Protein AF-A0A425D4H1-F1 (afdb_monomer_lite)

InterPro domains:
  IPR000286 Histone deacetylase HDAC [PR01270] (15-38)
  IPR000286 Histone deacetylase HDAC [PR01270] (49-64)
  IPR000286 Histone deacetylase HDAC [PR01270] (128-138)
  IPR000977 DNA ligase, ATP-dependent [TIGR00574] (165-684)
  IPR012309 DNA ligase, ATP-dependent, C-terminal [PF04679] (533-669)
  IPR012310 DNA ligase, ATP-dependent, central [PF01068] (257-498)
  IPR012310 DNA ligase, ATP-dependent, central [PS50160] (363-545)
  IPR012340 Nucleic acid-binding, OB-fold [G3DSA:2.40.50.140] (513-699)
  IPR012340 Nucleic acid-binding, OB-fold [SSF50249] (516-684)
  IPR016059 DNA ligase, ATP-dependent, conserved site [PS00333] (474-498)
  IPR023696 Ureohydrolase domain superfamily [SSF52768] (11-149)
  IPR023801 Histone deacetylase domain [PF00850] (25-149)
  IPR037138 Histone deacetylase domain superfamily [G3DSA:3.40.800.20] (9-182)
  IPR050191 ATP-dependent DNA ligase [PTHR45674] (165-689)

Sequence (704 aa):
MCGLFEVGLVGHHVGRNGRTPTAPSSGFCLLNNVVIGALHARMHPSVTRVAVLDWDIHHGNGTEELLRGDPRSFFASIHLYHNDFFPGTGPTASDANIVNVGLQNAGLGSGSEYDDWLLFPAMEAFQPDIIFISAGFDGHKDDILGGCAAVSNRAVPAGYVEAHQNLRIGVGSKSVVMALAHSFADADADKPSLQPWVASVAAAYSQRPIFEDLVETLGHVLALPSLDAKAGYIRANTAPKPGTPVQTMLGYPVSTLHQITQRMRKYAGGVAACEYKYDGARLQIHVSKRTVSHMTPTNEGPDLAVFSRNCERIPADHKYFDTISTHVVPYMNAHVESIIVEGEMVAVADDQTQQLLPFQTLQTNGHTAMCLFAFDCLYLNGTSLVHRPFQDRRAALHAAFTPPSTSTTSTLPGQPPRSPRQQLPQRFQFVQSQDVSFSLHEDPDTDENEDLLSNSPAKLLQNVLQAAVDADCEGLMVKALDEPYKPGCRTHTWLKVKRDYLPATPCMASGMFLPDSLDLVPIAAFRGKGRRAHVFGSFLLACYDPTTQLFHTVGKVGSGFTDVDLAAISKRLEDTVVAVKPLEYDASEVKSIQPDVWFEPTEVWEIRAAQLTKSVKYTAGSTYLNAPSPPPPSTTSNTSCSITSRTDAHKSCGLGLRFPRFLAVRRDKAVVQATSDDQLASLYLDSQTNNLSMTIINDDHKRH

Structure (mmCIF, N/CA/C/O backbone):
data_AF-A0A425D4H1-F1
#
_entry.id   AF-A0A425D4H1-F1
#
loop_
_atom_site.group_PDB
_atom_site.id
_atom_site.type_symbol
_atom_site.label_atom_id
_atom_site.label_alt_id
_atom_site.label_comp_id
_atom_site.label_asym_id
_atom_site.label_entity_id
_atom_site.label_seq_id
_atom_site.pdbx_PDB_ins_code
_atom_site.Cartn_x
_atom_site.Cartn_y
_atom_site.Cartn_z
_atom_site.occupancy
_atom_site.B_iso_or_equiv
_atom_site.auth_seq_id
_atom_site.auth_comp_id
_atom_site.auth_asym_id
_atom_site.auth_atom_id
_atom_site.pdbx_PDB_model_num
ATOM 1 N N . MET A 1 1 ? -2.774 -26.643 -13.146 1.00 33.88 1 MET A N 1
ATOM 2 C CA . MET A 1 1 ? -2.680 -25.710 -12.002 1.00 33.88 1 MET A CA 1
ATOM 3 C C . MET A 1 1 ? -2.962 -26.524 -10.762 1.00 33.88 1 MET A C 1
ATOM 5 O O . MET A 1 1 ? -4.059 -27.050 -10.675 1.00 33.88 1 MET A O 1
ATOM 9 N N . CYS A 1 2 ? -1.987 -26.668 -9.870 1.00 33.81 2 CYS A N 1
ATOM 10 C CA . CYS A 1 2 ? -2.227 -27.242 -8.552 1.00 33.81 2 CYS A CA 1
ATOM 11 C C . CYS A 1 2 ? -2.716 -26.112 -7.631 1.00 33.81 2 CYS A C 1
ATOM 13 O O . CYS A 1 2 ? -2.103 -25.041 -7.621 1.00 33.81 2 CYS A O 1
ATOM 15 N N . GLY A 1 3 ? -3.842 -26.288 -6.937 1.00 34.81 3 GLY A N 1
ATOM 16 C CA . GLY A 1 3 ? -4.280 -25.332 -5.910 1.00 34.81 3 GLY A CA 1
ATOM 17 C C . GLY A 1 3 ? -3.354 -25.403 -4.693 1.00 34.81 3 GLY A C 1
ATOM 18 O O . GLY A 1 3 ? -2.908 -26.492 -4.360 1.00 34.81 3 GLY A O 1
ATOM 19 N N . LEU A 1 4 ? -3.050 -24.282 -4.033 1.00 36.78 4 LEU A N 1
ATOM 20 C CA . LEU A 1 4 ? -2.231 -24.261 -2.813 1.00 36.78 4 LEU A CA 1
ATOM 21 C C . LEU A 1 4 ? -3.073 -23.765 -1.634 1.00 36.78 4 LEU A C 1
ATOM 23 O O . LEU A 1 4 ? -3.638 -22.676 -1.723 1.00 36.78 4 LEU A O 1
ATOM 27 N N . PHE A 1 5 ? -3.153 -24.537 -0.551 1.00 43.06 5 PHE A N 1
ATOM 28 C CA . PHE A 1 5 ? -3.920 -24.194 0.651 1.00 43.06 5 PHE A CA 1
ATOM 29 C C . PHE A 1 5 ? -3.062 -24.344 1.909 1.00 43.06 5 PHE A C 1
ATOM 31 O O . PHE A 1 5 ? -2.596 -25.431 2.218 1.00 43.06 5 PHE A O 1
ATOM 38 N N . GLU A 1 6 ? -2.869 -23.267 2.664 1.00 43.44 6 GLU A N 1
ATOM 39 C CA . GLU A 1 6 ? -2.181 -23.321 3.959 1.00 43.44 6 GLU A CA 1
ATOM 40 C C . GLU A 1 6 ? -3.204 -23.404 5.095 1.00 43.44 6 GLU A C 1
ATOM 42 O O . GLU A 1 6 ? -4.231 -22.719 5.069 1.00 43.44 6 GLU A O 1
ATOM 47 N N . VAL A 1 7 ? -2.931 -24.246 6.090 1.00 49.81 7 VAL A N 1
ATOM 48 C CA . VAL A 1 7 ? -3.810 -24.450 7.245 1.00 49.81 7 VAL A CA 1
ATOM 49 C C . VAL A 1 7 ? -3.062 -24.050 8.515 1.00 49.81 7 VAL A C 1
ATOM 51 O O . VAL A 1 7 ? -2.268 -24.814 9.048 1.00 49.81 7 VAL A O 1
ATOM 54 N N . GLY A 1 8 ? -3.320 -22.833 9.001 1.00 43.97 8 GLY A N 1
ATOM 55 C CA . GLY A 1 8 ? -2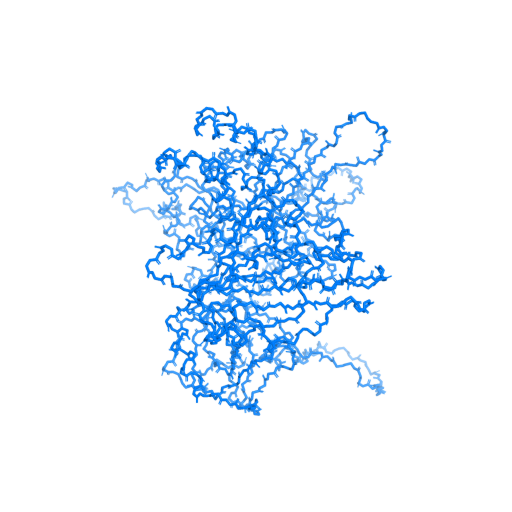.563 -22.186 10.083 1.00 43.97 8 GLY A CA 1
ATOM 56 C C . GLY A 1 8 ? -2.907 -22.603 11.519 1.00 43.97 8 GLY A C 1
ATOM 57 O O . GLY A 1 8 ? -2.838 -21.761 12.409 1.00 43.97 8 GLY A O 1
ATOM 58 N N . LEU A 1 9 ? -3.305 -23.853 11.779 1.00 45.31 9 LEU A N 1
ATOM 59 C CA . LEU A 1 9 ? -3.538 -24.336 13.149 1.00 45.31 9 LEU A CA 1
ATOM 60 C C . LEU A 1 9 ? -2.993 -25.753 13.358 1.00 45.31 9 LEU A C 1
ATOM 62 O O . LEU A 1 9 ? -3.387 -26.691 12.660 1.00 45.31 9 LEU A O 1
ATOM 66 N N . VAL A 1 10 ? -2.139 -25.866 14.381 1.00 61.00 10 VAL A N 1
ATOM 67 C CA . VAL A 1 10 ? -1.386 -27.044 14.838 1.00 61.00 10 VAL A CA 1
ATOM 68 C C . VAL A 1 10 ? -2.292 -28.271 14.985 1.00 61.00 10 VAL A C 1
ATOM 70 O O . VAL A 1 10 ? -3.162 -28.338 15.857 1.00 61.00 10 VAL A O 1
ATOM 73 N N . GLY A 1 11 ? -2.096 -29.241 14.094 1.00 72.56 11 GLY A N 1
ATOM 74 C CA . GLY A 1 11 ? -2.856 -30.492 14.053 1.00 72.56 11 GLY A CA 1
ATOM 75 C C . GLY A 1 11 ? -2.033 -31.715 13.651 1.00 72.56 11 GLY A C 1
ATOM 76 O O . GLY A 1 11 ? -2.529 -32.837 13.742 1.00 72.56 11 GLY A O 1
ATOM 77 N N . HIS A 1 12 ? -0.787 -31.511 13.213 1.00 84.06 12 HIS A N 1
ATOM 78 C CA . HIS A 1 12 ? -0.009 -32.514 12.487 1.00 84.06 12 HIS A CA 1
ATOM 79 C C . HIS A 1 12 ? 0.443 -33.719 13.328 1.00 84.06 12 HIS A C 1
ATOM 81 O O . HIS A 1 12 ? 0.836 -34.744 12.776 1.00 84.06 12 HIS A O 1
ATOM 87 N N . HIS A 1 13 ? 0.299 -33.649 14.654 1.00 85.69 13 HIS A N 1
ATOM 88 C CA . HIS A 1 13 ? 0.548 -34.775 15.549 1.00 85.69 13 HIS A CA 1
ATOM 89 C C . HIS A 1 13 ? -0.691 -35.647 15.795 1.00 85.69 13 HIS A C 1
ATOM 91 O O . HIS A 1 13 ? -0.542 -36.752 16.313 1.00 85.69 13 HIS A O 1
ATOM 97 N N . VAL A 1 14 ? -1.910 -35.214 15.435 1.00 85.25 14 VAL A N 1
ATOM 98 C CA . VAL A 1 14 ? -3.143 -35.982 15.708 1.00 85.25 14 VAL A CA 1
ATOM 99 C C . VAL A 1 14 ? -3.337 -37.106 14.689 1.00 85.25 14 VAL A C 1
ATOM 101 O O . VAL A 1 14 ? -3.535 -36.841 13.503 1.00 85.25 14 VAL A O 1
ATOM 104 N N . GLY A 1 15 ? -3.316 -38.348 15.183 1.00 81.31 15 GLY A N 1
ATOM 105 C CA . GLY A 1 15 ? -3.615 -39.589 14.459 1.00 81.31 15 GLY A CA 1
ATOM 106 C C . GLY A 1 15 ? -5.058 -40.090 14.627 1.00 81.31 15 GLY A C 1
ATOM 107 O O . GLY A 1 15 ? -5.874 -39.454 15.300 1.00 81.31 15 GLY A O 1
ATOM 108 N N . ARG A 1 16 ? -5.398 -41.267 14.073 1.00 75.25 16 ARG A N 1
ATOM 109 C CA . ARG A 1 16 ? -6.799 -41.750 13.954 1.00 75.25 16 ARG A CA 1
ATOM 110 C C . ARG A 1 16 ? -7.498 -42.005 15.293 1.00 75.25 16 ARG A C 1
ATOM 112 O O . ARG A 1 16 ? -8.715 -41.878 15.380 1.00 75.25 16 AR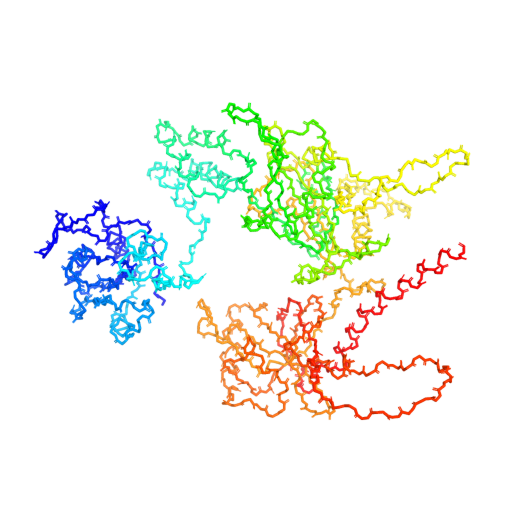G A O 1
ATOM 119 N N . ASN A 1 17 ? -6.729 -42.342 16.326 1.00 67.44 17 ASN A N 1
ATOM 120 C CA . ASN A 1 17 ? -7.213 -42.567 17.694 1.00 67.44 17 ASN A CA 1
ATOM 121 C C . ASN A 1 17 ? -6.580 -41.590 18.700 1.00 67.44 17 ASN A C 1
ATOM 123 O O . ASN A 1 17 ? -6.453 -41.915 19.881 1.00 67.44 17 ASN A O 1
ATOM 127 N N . GLY A 1 18 ? -6.083 -40.442 18.223 1.00 59.69 18 GLY A N 1
ATOM 128 C CA . GLY A 1 18 ? -5.207 -39.584 19.021 1.00 59.69 18 GLY A CA 1
ATOM 129 C C . GLY A 1 18 ? -3.916 -40.298 19.443 1.00 59.69 18 GLY A C 1
ATOM 130 O O . GLY A 1 18 ? -3.382 -40.000 20.508 1.00 59.69 18 GLY A O 1
ATOM 131 N N . ARG A 1 19 ? -3.456 -41.288 18.658 1.00 57.16 19 ARG A N 1
ATOM 132 C CA . ARG A 1 19 ? -2.181 -42.013 18.806 1.00 57.16 19 ARG A CA 1
ATOM 133 C C . ARG A 1 19 ? -1.699 -42.509 17.446 1.00 57.16 19 ARG A C 1
ATOM 135 O O . ARG A 1 19 ? -2.551 -42.992 16.705 1.00 57.16 19 ARG A O 1
ATOM 142 N N . THR A 1 20 ? -0.382 -42.508 17.205 1.00 54.75 20 THR A N 1
ATOM 143 C CA . THR A 1 20 ? 0.227 -43.196 16.056 1.00 54.75 20 THR A CA 1
ATOM 144 C C . THR A 1 20 ? 0.780 -44.576 16.449 1.00 54.75 20 THR A C 1
ATOM 146 O O . THR A 1 20 ? 1.036 -44.827 17.631 1.00 54.75 20 THR A O 1
ATOM 149 N N . PRO A 1 21 ? 0.931 -45.529 15.502 1.00 49.84 21 PRO A N 1
ATOM 150 C CA . PRO A 1 21 ? 1.365 -46.898 15.808 1.00 49.84 21 PRO A CA 1
ATOM 151 C C . PRO A 1 21 ? 2.778 -46.998 16.397 1.00 49.84 21 PRO A C 1
ATOM 153 O O . PRO A 1 21 ? 3.082 -47.962 17.095 1.00 49.84 21 PRO A O 1
ATOM 156 N N . THR A 1 22 ? 3.637 -46.021 16.102 1.00 54.72 22 THR A N 1
ATOM 157 C CA . THR A 1 22 ? 5.056 -46.000 16.489 1.00 54.72 22 THR A CA 1
ATOM 158 C C . THR A 1 22 ? 5.380 -44.936 17.538 1.00 54.72 22 THR A C 1
ATOM 160 O O . THR A 1 22 ? 6.444 -45.009 18.146 1.00 54.72 22 THR A O 1
ATOM 163 N N . ALA A 1 23 ? 4.472 -43.987 17.795 1.00 56.94 23 ALA A N 1
ATOM 164 C CA . ALA A 1 23 ? 4.602 -42.982 18.846 1.00 56.94 23 ALA A CA 1
ATOM 165 C C . ALA A 1 23 ? 3.219 -42.470 19.303 1.00 56.94 23 ALA A C 1
ATOM 167 O O . ALA A 1 23 ? 2.299 -42.334 18.498 1.00 56.94 23 ALA A O 1
ATOM 168 N N . PRO A 1 24 ? 3.019 -42.131 20.587 1.00 56.75 24 PRO A N 1
ATOM 169 C CA . PRO A 1 24 ? 1.799 -41.442 20.990 1.00 56.75 24 PRO A CA 1
ATOM 170 C C . PRO A 1 24 ? 1.683 -40.108 20.230 1.00 56.75 24 PRO A C 1
ATOM 172 O O . PRO A 1 24 ? 2.630 -39.320 20.210 1.00 56.75 24 PRO A O 1
ATOM 175 N N . SER A 1 25 ? 0.520 -39.831 19.632 1.00 58.53 25 SER A N 1
ATOM 176 C CA . SER A 1 25 ? 0.174 -38.472 19.204 1.00 58.53 25 SER A CA 1
ATOM 177 C C . SER A 1 25 ? 0.228 -37.601 20.447 1.00 58.53 25 SER A C 1
ATOM 179 O O . SER A 1 25 ? -0.455 -37.871 21.434 1.00 58.53 25 SER A O 1
ATOM 181 N N . SER A 1 26 ? 1.115 -36.623 20.425 1.00 57.56 26 SER A N 1
ATOM 182 C CA . SER A 1 26 ? 1.516 -35.859 21.599 1.00 57.56 26 SER A CA 1
ATOM 183 C C . SER A 1 26 ? 1.707 -34.401 21.173 1.00 57.56 26 SER A C 1
ATOM 185 O O . SER A 1 26 ? 1.843 -34.120 19.985 1.00 57.56 26 SER A O 1
ATOM 187 N N . GLY A 1 27 ? 1.679 -33.468 22.121 1.00 61.41 27 GLY A N 1
ATOM 188 C CA . GLY A 1 27 ? 1.730 -32.027 21.844 1.00 61.41 27 GLY A CA 1
ATOM 189 C C . GLY A 1 27 ? 0.370 -31.339 22.007 1.00 61.41 27 GLY A C 1
ATOM 190 O O . GLY A 1 27 ? -0.563 -31.906 22.571 1.00 61.41 27 GLY A O 1
ATOM 191 N N . PHE A 1 28 ? 0.258 -30.097 21.531 1.00 65.19 28 PHE A N 1
ATOM 192 C CA . PHE A 1 28 ? -0.931 -29.244 21.712 1.00 65.19 28 PHE A CA 1
ATOM 193 C C . PHE A 1 28 ? -2.021 -29.446 20.641 1.00 65.19 28 PHE A C 1
ATOM 195 O O . PHE A 1 28 ? -3.013 -28.719 20.608 1.00 65.19 28 PHE A O 1
ATOM 202 N N . CYS A 1 29 ? -1.838 -30.419 19.746 1.00 74.00 29 CYS A N 1
ATOM 203 C CA . CYS A 1 29 ? -2.716 -30.650 18.606 1.00 74.00 29 CYS A CA 1
ATOM 204 C C . CYS A 1 29 ? -4.023 -31.341 19.043 1.00 74.00 29 CYS A C 1
ATOM 206 O O . CYS A 1 29 ? -3.994 -32.460 19.551 1.00 74.00 29 CYS A O 1
ATOM 208 N N . LEU A 1 30 ? -5.174 -30.700 18.809 1.00 67.56 30 LEU A N 1
ATOM 209 C CA . LEU A 1 30 ? -6.499 -31.249 19.153 1.00 67.56 30 LEU A CA 1
ATOM 210 C C . LEU A 1 30 ? -7.167 -31.996 17.990 1.00 67.56 30 LEU A C 1
ATOM 212 O O . LEU A 1 30 ? -7.949 -32.919 18.206 1.00 67.56 30 LEU A O 1
ATOM 216 N N . LEU A 1 31 ? -6.883 -31.585 16.754 1.00 75.50 31 LEU A N 1
ATOM 217 C CA . LEU A 1 31 ? -7.539 -32.074 15.545 1.00 75.50 31 LEU A CA 1
ATOM 218 C C . LEU A 1 31 ? -6.632 -31.862 14.327 1.00 75.50 31 LEU A C 1
ATOM 220 O O . LEU A 1 31 ? -5.941 -30.850 14.236 1.00 75.50 31 LEU A O 1
ATOM 224 N N . ASN A 1 32 ? -6.616 -32.821 13.394 1.00 81.19 32 ASN A N 1
ATOM 225 C CA . ASN A 1 32 ? -5.749 -32.758 12.215 1.00 81.19 32 ASN A CA 1
ATOM 226 C C . ASN A 1 32 ? -6.408 -31.944 11.087 1.00 81.19 32 ASN A C 1
ATOM 228 O O . ASN A 1 32 ? -6.957 -32.495 10.130 1.00 81.19 32 ASN A O 1
ATOM 232 N N . ASN A 1 33 ? -6.389 -30.615 11.227 1.00 81.25 33 ASN A N 1
ATOM 233 C CA . ASN A 1 33 ? -7.036 -29.692 10.289 1.00 81.25 33 ASN A CA 1
ATOM 234 C C . ASN A 1 33 ? -6.576 -29.878 8.841 1.00 81.25 33 ASN A C 1
ATOM 236 O O . ASN A 1 33 ? -7.396 -29.810 7.927 1.00 81.25 33 ASN A O 1
ATOM 240 N N . VAL A 1 34 ? -5.275 -30.105 8.630 1.00 84.75 34 VAL A N 1
ATOM 241 C CA . VAL A 1 34 ? -4.705 -30.213 7.284 1.00 84.75 34 VAL A CA 1
ATOM 242 C C . VAL A 1 34 ? -5.202 -31.470 6.573 1.00 84.75 34 VAL A C 1
ATOM 244 O O . VAL A 1 34 ? -5.615 -31.392 5.418 1.00 84.75 34 VAL A O 1
ATOM 247 N N . VAL A 1 35 ? -5.292 -32.603 7.279 1.00 88.31 35 VAL A N 1
ATOM 248 C CA . VAL A 1 35 ? -5.886 -33.830 6.731 1.00 88.31 35 VAL A CA 1
ATOM 249 C C . VAL A 1 35 ? -7.386 -33.661 6.510 1.00 88.31 35 VAL A C 1
ATOM 251 O O . VAL A 1 35 ? -7.883 -34.038 5.452 1.00 88.31 35 VAL A O 1
ATOM 254 N N . ILE A 1 36 ? -8.117 -33.063 7.458 1.00 84.19 36 ILE A N 1
ATOM 255 C CA . ILE A 1 36 ? -9.556 -32.797 7.295 1.00 84.19 36 ILE A CA 1
ATOM 256 C C . ILE A 1 36 ? -9.798 -31.955 6.035 1.00 84.19 36 ILE A C 1
ATOM 258 O O . ILE A 1 36 ? -10.644 -32.314 5.217 1.00 84.19 36 ILE A O 1
ATOM 262 N N . GLY A 1 37 ? -9.025 -30.884 5.842 1.00 83.25 37 GLY A N 1
ATOM 263 C CA . GLY A 1 37 ? -9.088 -30.033 4.654 1.00 83.25 37 GLY A CA 1
ATOM 264 C C . GLY A 1 37 ? -8.753 -30.790 3.369 1.00 83.25 37 GLY A C 1
ATOM 265 O O . GLY A 1 37 ? -9.502 -30.701 2.394 1.00 83.25 37 GLY A O 1
ATOM 266 N N . ALA A 1 38 ? -7.686 -31.592 3.380 1.00 86.50 38 ALA A N 1
ATOM 267 C CA . ALA A 1 38 ? -7.265 -32.392 2.232 1.00 86.50 38 ALA A CA 1
ATOM 268 C C . ALA A 1 38 ? -8.317 -33.431 1.817 1.00 86.50 38 ALA A C 1
ATOM 270 O O . ALA A 1 38 ? -8.646 -33.564 0.636 1.00 86.50 38 ALA A O 1
ATOM 271 N N . LEU A 1 39 ? -8.902 -34.139 2.782 1.00 88.06 39 LEU A N 1
ATOM 272 C CA . LEU A 1 39 ? -9.949 -35.124 2.519 1.00 88.06 39 LEU A CA 1
ATOM 273 C C . LEU A 1 39 ? -11.277 -34.465 2.133 1.00 88.06 39 LEU A C 1
ATOM 275 O O . LEU A 1 39 ? -11.970 -34.973 1.253 1.00 88.06 39 LEU A O 1
ATOM 279 N N . HIS A 1 40 ? -11.615 -33.316 2.722 1.00 84.12 40 HIS A N 1
ATOM 280 C CA . HIS A 1 40 ? -12.793 -32.547 2.328 1.00 84.12 40 HIS A CA 1
ATOM 281 C C . HIS A 1 40 ? -12.673 -32.025 0.893 1.00 84.12 40 HIS A C 1
ATOM 283 O O . HIS A 1 40 ? -13.622 -32.140 0.122 1.00 84.12 40 HIS A O 1
ATOM 289 N N . ALA A 1 41 ? -11.503 -31.522 0.490 1.00 78.62 41 ALA A N 1
ATOM 290 C CA . ALA A 1 41 ? -11.277 -31.052 -0.875 1.00 78.62 41 ALA A CA 1
ATOM 291 C C . ALA A 1 41 ? -11.515 -32.154 -1.919 1.00 78.62 41 ALA A C 1
ATOM 293 O O . ALA A 1 41 ? -12.077 -31.880 -2.976 1.00 78.62 41 ALA A O 1
ATOM 294 N N . ARG A 1 42 ? -11.189 -33.411 -1.593 1.00 85.56 42 ARG A N 1
ATOM 295 C CA . ARG A 1 42 ? -11.461 -34.586 -2.445 1.00 85.56 42 ARG A CA 1
ATOM 296 C C . ARG A 1 42 ? -12.939 -34.937 -2.598 1.00 85.56 42 ARG A C 1
ATOM 298 O O . ARG A 1 42 ? -13.273 -35.777 -3.429 1.00 85.56 42 ARG A O 1
ATOM 305 N N . MET A 1 43 ? -13.828 -34.317 -1.825 1.00 82.94 43 MET A N 1
ATOM 306 C CA . MET A 1 43 ? -15.270 -34.412 -2.064 1.00 82.94 43 MET A CA 1
ATOM 307 C C . MET A 1 43 ? -15.694 -33.587 -3.287 1.00 82.94 43 MET A C 1
ATOM 309 O O . MET A 1 43 ? -16.774 -33.815 -3.831 1.00 82.94 43 MET A O 1
ATOM 313 N N . HIS A 1 44 ? -14.861 -32.642 -3.742 1.00 81.38 44 HIS A N 1
ATOM 314 C CA . HIS A 1 44 ? -15.121 -31.892 -4.962 1.00 81.38 44 HIS A CA 1
ATOM 315 C C . HIS A 1 44 ? -14.815 -32.752 -6.206 1.00 81.38 44 HIS A C 1
ATOM 317 O O . HIS A 1 44 ? -13.720 -33.309 -6.297 1.00 81.38 44 HIS A O 1
ATOM 323 N N . PRO A 1 45 ? -15.707 -32.819 -7.217 1.00 82.44 45 PRO A N 1
ATOM 324 C CA . PRO A 1 45 ? -15.549 -33.722 -8.366 1.00 82.44 45 PRO A CA 1
ATOM 325 C C . PRO A 1 45 ? -14.261 -33.540 -9.183 1.00 82.44 45 PRO A C 1
ATOM 327 O O . PRO A 1 45 ? -13.844 -34.453 -9.888 1.00 82.44 45 PRO A O 1
ATOM 330 N N . SER A 1 46 ? -13.645 -32.357 -9.122 1.00 83.62 46 SER A N 1
ATOM 331 C CA . SER A 1 46 ? -12.422 -32.028 -9.865 1.00 83.62 46 SER A CA 1
ATOM 332 C C . SER A 1 46 ? -11.121 -32.296 -9.101 1.00 83.62 46 SER A C 1
ATOM 334 O O . SER A 1 46 ? -10.058 -31.994 -9.633 1.00 83.62 46 SER A O 1
ATOM 336 N N . VAL A 1 47 ? -11.181 -32.780 -7.857 1.00 85.75 47 VAL A N 1
ATOM 337 C CA . VAL A 1 47 ? -10.008 -32.986 -6.994 1.00 85.75 47 VAL A CA 1
ATOM 338 C C . VAL A 1 47 ? -9.898 -34.470 -6.677 1.00 85.75 47 VAL A C 1
ATOM 340 O O . VAL A 1 47 ? -10.643 -35.010 -5.864 1.00 85.75 47 VAL A O 1
ATOM 343 N N . THR A 1 48 ? -8.958 -35.146 -7.328 1.00 92.06 48 THR A N 1
ATOM 344 C CA . THR A 1 48 ? -8.737 -36.586 -7.160 1.00 92.06 48 THR A CA 1
ATOM 345 C C . THR A 1 48 ? -7.571 -36.863 -6.221 1.00 92.06 48 THR A C 1
ATOM 347 O O . THR A 1 48 ? -7.675 -37.749 -5.367 1.00 92.06 48 THR A O 1
ATOM 350 N N . ARG A 1 49 ? -6.476 -36.110 -6.374 1.00 92.56 49 ARG A N 1
ATOM 351 C CA . ARG A 1 49 ? -5.209 -36.280 -5.660 1.00 92.56 49 ARG A CA 1
ATOM 352 C C . ARG A 1 49 ? -4.863 -35.044 -4.849 1.00 92.56 49 ARG A C 1
ATOM 354 O O . ARG A 1 49 ? -4.865 -33.932 -5.376 1.00 92.56 49 ARG A O 1
ATOM 361 N N . VAL A 1 50 ? -4.501 -35.248 -3.590 1.00 93.44 50 VAL A N 1
ATOM 362 C CA . VAL A 1 50 ? -4.061 -34.174 -2.689 1.00 93.44 50 VAL A CA 1
ATOM 363 C C . VAL A 1 50 ? -2.673 -34.468 -2.151 1.00 93.44 50 VAL A C 1
ATOM 365 O O . VAL A 1 50 ? -2.347 -35.618 -1.881 1.00 93.44 50 VAL A O 1
ATOM 368 N N . ALA A 1 51 ? -1.855 -33.439 -1.999 1.00 92.88 51 ALA A N 1
ATOM 369 C CA . ALA A 1 51 ? -0.572 -33.523 -1.316 1.00 92.88 51 ALA A CA 1
ATOM 370 C C . ALA A 1 51 ? -0.634 -32.710 -0.023 1.00 92.88 51 ALA A C 1
ATOM 372 O O . ALA A 1 51 ? -1.246 -31.649 -0.013 1.00 92.88 51 ALA A O 1
ATOM 373 N N . VAL A 1 52 ? -0.001 -33.181 1.046 1.00 91.69 52 VAL A N 1
ATOM 374 C CA . VAL A 1 52 ? 0.246 -32.420 2.270 1.00 91.69 52 VAL A CA 1
ATOM 375 C C . VAL A 1 52 ? 1.753 -32.296 2.448 1.00 91.69 52 VAL A C 1
ATOM 377 O O . VAL A 1 52 ? 2.449 -33.297 2.581 1.00 91.69 52 VAL A O 1
ATOM 380 N N . LEU A 1 53 ? 2.245 -31.064 2.423 1.00 87.88 53 LEU A N 1
ATOM 381 C CA . LEU A 1 53 ? 3.622 -30.712 2.720 1.00 87.88 53 LEU A CA 1
ATOM 382 C C . LEU A 1 53 ? 3.676 -30.140 4.135 1.00 87.88 53 LEU A C 1
ATOM 384 O O . LEU A 1 53 ? 3.123 -29.076 4.402 1.00 87.88 53 LEU A O 1
ATOM 388 N N . ASP A 1 54 ? 4.311 -30.875 5.029 1.00 86.25 54 ASP A N 1
ATOM 389 C CA . ASP A 1 54 ? 4.538 -30.519 6.417 1.00 86.25 54 ASP A CA 1
ATOM 390 C C . ASP A 1 54 ? 5.956 -29.968 6.580 1.00 86.25 54 ASP A C 1
ATOM 392 O O . ASP A 1 54 ? 6.952 -30.602 6.242 1.00 86.25 54 ASP A O 1
ATOM 396 N N . TRP A 1 55 ? 6.037 -28.732 7.036 1.00 76.88 55 TRP A N 1
ATOM 397 C CA . TRP A 1 55 ? 7.272 -28.008 7.245 1.00 76.88 55 TRP A CA 1
ATOM 398 C C . TRP A 1 55 ? 7.255 -27.451 8.657 1.00 76.88 55 TRP A C 1
ATOM 400 O O . TRP A 1 55 ? 6.732 -26.373 8.905 1.00 76.88 55 TRP A O 1
ATOM 410 N N . ASP A 1 56 ? 7.809 -28.207 9.588 1.00 77.88 56 ASP A N 1
ATOM 411 C CA . ASP A 1 56 ? 7.753 -27.924 11.017 1.00 77.88 56 ASP A CA 1
ATOM 412 C C . ASP A 1 56 ? 9.039 -28.460 11.651 1.00 77.88 56 ASP A C 1
ATOM 414 O O . ASP A 1 56 ? 9.660 -29.374 11.109 1.00 77.88 56 ASP A O 1
ATOM 418 N N . ILE A 1 57 ? 9.499 -27.891 12.768 1.00 76.44 57 ILE A N 1
ATOM 419 C CA . ILE A 1 57 ? 10.690 -28.447 13.420 1.00 76.44 57 ILE A CA 1
ATOM 420 C C . ILE A 1 57 ? 10.413 -29.860 13.958 1.00 76.44 57 ILE A C 1
ATOM 422 O O . ILE A 1 57 ? 11.328 -30.687 14.002 1.00 76.44 57 ILE A O 1
ATOM 426 N N . HIS A 1 58 ? 9.161 -30.159 14.311 1.00 80.88 58 HIS A N 1
ATOM 427 C CA . HIS A 1 58 ? 8.685 -31.458 14.758 1.00 80.88 58 HIS A CA 1
ATOM 428 C C . HIS A 1 58 ? 8.083 -32.255 13.597 1.00 80.88 58 HIS A C 1
ATOM 430 O O . HIS A 1 58 ? 7.359 -31.740 12.751 1.00 80.88 58 HIS A O 1
ATOM 436 N N . HIS A 1 59 ? 8.319 -33.565 13.580 1.00 86.88 59 HIS A N 1
ATOM 437 C CA . HIS A 1 59 ? 7.708 -34.435 12.579 1.00 86.88 59 HIS A CA 1
ATOM 438 C C . HIS A 1 59 ? 6.172 -34.460 12.696 1.00 86.88 59 HIS A C 1
ATOM 440 O O . HIS A 1 59 ? 5.647 -34.845 13.746 1.00 86.88 59 HIS A O 1
ATOM 446 N N . GLY A 1 60 ? 5.452 -34.184 11.601 1.00 88.69 60 GLY A N 1
ATOM 447 C CA . GLY A 1 60 ? 4.001 -34.370 11.458 1.00 88.69 60 GLY A CA 1
ATOM 448 C C . GLY A 1 60 ? 3.530 -35.833 11.444 1.00 88.69 60 GLY A C 1
ATOM 449 O O . GLY A 1 60 ? 2.799 -36.261 10.549 1.00 88.69 60 GLY A O 1
ATOM 450 N N . ASN A 1 61 ? 3.920 -36.609 12.455 1.00 89.75 61 ASN A N 1
ATOM 451 C CA . ASN A 1 61 ? 3.677 -38.046 12.589 1.00 89.75 61 ASN A CA 1
ATOM 452 C C . ASN A 1 61 ? 2.191 -38.450 12.535 1.00 89.75 61 ASN A C 1
ATOM 454 O O . ASN A 1 61 ? 1.870 -39.540 12.063 1.00 89.75 61 ASN A O 1
ATOM 458 N N . GLY A 1 62 ? 1.280 -37.602 13.018 1.00 90.00 62 GLY A N 1
ATOM 459 C CA . GLY A 1 62 ? -0.162 -37.857 12.948 1.00 90.00 62 GLY A CA 1
ATOM 460 C C . GLY A 1 62 ? -0.725 -37.661 11.542 1.00 90.00 62 GLY A C 1
ATOM 461 O O . GLY A 1 62 ? -1.541 -38.458 11.083 1.00 90.00 62 GLY A O 1
ATOM 462 N N . THR A 1 63 ? -0.260 -36.633 10.829 1.00 91.19 63 THR A N 1
ATOM 463 C CA . THR A 1 63 ? -0.597 -36.422 9.414 1.00 91.19 63 THR A CA 1
ATOM 464 C C . THR A 1 63 ? -0.080 -37.569 8.560 1.00 91.19 63 THR A C 1
ATOM 466 O O . THR A 1 63 ? -0.834 -38.093 7.739 1.00 91.19 63 THR A O 1
ATOM 469 N N . GLU A 1 64 ? 1.162 -38.001 8.793 1.00 92.31 64 GLU A N 1
ATOM 470 C CA . GLU A 1 64 ? 1.729 -39.165 8.121 1.00 92.31 64 GLU A CA 1
ATOM 471 C C . GLU A 1 64 ? 0.844 -40.401 8.319 1.00 92.31 64 GLU A C 1
ATOM 473 O O . GLU A 1 64 ? 0.427 -41.014 7.341 1.00 92.31 64 GLU A O 1
ATOM 478 N N . GLU A 1 65 ? 0.505 -40.747 9.566 1.00 90.44 65 GLU A N 1
ATOM 479 C CA . GLU A 1 65 ? -0.333 -41.910 9.882 1.00 90.44 65 GLU A CA 1
ATOM 480 C C . GLU A 1 65 ? -1.666 -41.887 9.125 1.00 90.44 65 GLU A C 1
ATOM 482 O O . GLU A 1 65 ? -2.088 -42.905 8.576 1.00 90.44 65 GLU A O 1
ATOM 487 N N . LEU A 1 66 ? -2.339 -40.735 9.106 1.00 90.19 66 LEU A N 1
ATOM 488 C CA . LEU A 1 66 ? -3.664 -40.606 8.506 1.00 90.19 66 LEU A CA 1
ATOM 489 C C . LEU A 1 66 ? -3.649 -40.707 6.977 1.00 90.19 66 LEU A C 1
ATOM 491 O O . LEU A 1 66 ? -4.663 -41.094 6.392 1.00 90.19 66 LEU A O 1
ATOM 495 N N . LEU A 1 67 ? -2.538 -40.342 6.333 1.00 92.25 67 LEU A N 1
ATOM 496 C CA . LEU A 1 67 ? -2.408 -40.329 4.873 1.00 92.25 67 LEU A CA 1
ATOM 497 C C . LEU A 1 67 ? -1.639 -41.533 4.322 1.00 92.25 67 LEU A C 1
ATOM 499 O O . LEU A 1 67 ? -1.757 -41.842 3.134 1.00 92.25 67 LEU A O 1
ATOM 503 N N . ARG A 1 68 ? -0.864 -42.227 5.156 1.00 91.19 68 ARG A N 1
ATOM 504 C CA . ARG A 1 68 ? -0.055 -43.381 4.762 1.00 91.19 68 ARG A CA 1
ATOM 505 C C . ARG A 1 68 ? -0.914 -44.465 4.114 1.00 91.19 68 ARG A C 1
ATOM 507 O O . ARG A 1 68 ? -1.928 -44.899 4.656 1.00 91.19 68 ARG A O 1
ATOM 514 N N . GLY A 1 69 ? -0.478 -44.923 2.942 1.00 89.62 69 GLY A N 1
ATOM 515 C CA . GLY A 1 69 ? -1.135 -45.988 2.187 1.00 89.62 69 GLY A CA 1
ATOM 516 C C . GLY A 1 69 ? -2.363 -45.559 1.376 1.00 89.62 69 GLY A C 1
ATOM 517 O O . GLY A 1 69 ? -2.929 -46.399 0.678 1.00 89.62 69 GLY A O 1
ATOM 518 N N . ASP A 1 70 ? -2.781 -44.288 1.412 1.00 93.00 70 ASP A N 1
ATOM 519 C CA . ASP A 1 70 ? -3.820 -43.784 0.508 1.00 93.00 70 ASP A CA 1
ATOM 520 C C . ASP A 1 70 ? -3.209 -43.415 -0.859 1.00 93.00 70 ASP A C 1
ATOM 522 O O . ASP A 1 70 ? -2.492 -42.419 -0.954 1.00 93.00 70 ASP A O 1
ATOM 526 N N . PRO A 1 71 ? -3.527 -44.135 -1.955 1.00 93.06 71 PRO A N 1
ATOM 527 C CA . PRO A 1 71 ? -2.938 -43.881 -3.275 1.00 93.06 71 PRO A CA 1
ATOM 528 C C . PRO A 1 71 ? -3.346 -42.530 -3.885 1.00 93.06 71 PRO A C 1
ATOM 530 O O . PRO A 1 71 ? -2.820 -42.126 -4.919 1.00 93.06 71 PRO A O 1
ATOM 533 N N . ARG A 1 72 ? -4.320 -41.841 -3.283 1.00 94.62 72 ARG A N 1
ATOM 534 C CA . ARG A 1 72 ? -4.807 -40.522 -3.704 1.00 94.62 72 ARG A CA 1
ATOM 535 C C . ARG A 1 72 ? -4.318 -39.392 -2.790 1.00 94.62 72 ARG A C 1
ATOM 537 O O . ARG A 1 72 ? -4.750 -38.253 -2.972 1.00 94.62 72 ARG A O 1
ATOM 544 N N . SER A 1 73 ? -3.429 -39.689 -1.846 1.00 95.00 73 SER A N 1
ATOM 545 C CA . SER A 1 73 ? -2.815 -38.700 -0.962 1.00 95.00 73 SER A CA 1
ATOM 546 C C . SER A 1 73 ? -1.295 -38.818 -1.015 1.00 95.00 73 SER A C 1
ATOM 548 O O . SER A 1 73 ? -0.778 -39.926 -1.030 1.00 95.00 73 SER A O 1
ATOM 550 N N . PHE A 1 74 ? -0.582 -37.700 -1.010 1.00 95.06 74 PHE A N 1
ATOM 551 C CA . PHE A 1 74 ? 0.870 -37.641 -0.836 1.00 95.06 74 PHE A CA 1
ATOM 552 C C . PHE A 1 74 ? 1.179 -36.869 0.440 1.00 95.06 74 PHE A C 1
ATOM 554 O O . PHE A 1 74 ? 0.530 -35.860 0.704 1.00 95.06 74 PHE A O 1
ATOM 561 N N . PHE A 1 75 ? 2.146 -37.322 1.227 1.00 94.00 75 PHE A N 1
ATOM 562 C CA . PHE A 1 75 ? 2.622 -36.599 2.398 1.00 94.00 75 PHE A CA 1
ATOM 563 C C . PHE A 1 75 ? 4.134 -36.465 2.336 1.00 94.00 75 PHE A C 1
ATOM 565 O O . PHE A 1 75 ? 4.836 -37.446 2.095 1.00 94.00 75 PHE A O 1
ATOM 572 N N . ALA A 1 76 ? 4.625 -35.258 2.583 1.00 90.88 76 ALA A N 1
ATOM 573 C CA . ALA A 1 76 ? 6.036 -35.033 2.814 1.00 90.88 76 ALA A CA 1
ATOM 574 C C . ALA A 1 76 ? 6.246 -34.195 4.068 1.00 90.88 76 ALA A C 1
ATOM 576 O O . ALA A 1 76 ? 5.500 -33.241 4.268 1.00 90.88 76 ALA A O 1
ATOM 577 N N . SER A 1 77 ? 7.255 -34.525 4.874 1.00 87.81 77 SER A N 1
ATOM 578 C CA . SER A 1 77 ? 7.634 -33.740 6.050 1.00 87.81 77 SER A CA 1
ATOM 579 C C . SER A 1 77 ? 9.124 -33.415 6.052 1.00 87.81 77 SER A C 1
ATOM 581 O O . SER A 1 77 ? 9.952 -34.296 5.815 1.00 87.81 77 SER A O 1
ATOM 583 N N . ILE A 1 78 ? 9.465 -32.158 6.337 1.00 82.00 78 ILE A N 1
ATOM 584 C CA . ILE A 1 78 ? 10.834 -31.703 6.607 1.00 82.00 78 ILE A CA 1
ATOM 585 C C . ILE A 1 78 ? 10.878 -31.267 8.066 1.00 82.00 78 ILE A C 1
ATOM 587 O O . ILE A 1 78 ? 10.150 -30.347 8.430 1.00 82.00 78 ILE A O 1
ATOM 591 N N . HIS A 1 79 ? 11.715 -31.919 8.873 1.00 80.75 79 HIS A N 1
ATOM 592 C CA . HIS A 1 79 ? 11.759 -31.711 10.322 1.00 80.75 79 HIS A CA 1
ATOM 593 C C . HIS A 1 79 ? 13.115 -32.098 10.916 1.00 80.75 79 HIS A C 1
ATOM 595 O O . HIS A 1 79 ? 13.955 -32.720 10.259 1.00 80.75 79 HIS A O 1
ATOM 601 N N . LEU A 1 80 ? 13.350 -31.737 12.177 1.00 77.62 80 LEU A N 1
ATOM 602 C CA . LEU A 1 80 ? 14.537 -32.164 12.908 1.00 77.62 80 LEU A CA 1
ATOM 603 C C . LEU A 1 80 ? 14.373 -33.617 13.374 1.00 77.62 80 LEU A C 1
ATOM 605 O O . LEU A 1 80 ? 13.432 -33.950 14.092 1.00 77.62 80 LEU A O 1
ATOM 609 N N . TYR A 1 81 ? 15.318 -34.481 13.002 1.00 77.56 81 TYR A N 1
ATOM 610 C CA . TYR A 1 81 ? 15.346 -35.877 13.429 1.00 77.56 81 TYR A CA 1
ATOM 611 C C . TYR A 1 81 ? 16.627 -36.176 14.213 1.00 77.56 81 TYR A C 1
ATOM 613 O O . TYR A 1 81 ? 17.704 -36.413 13.662 1.00 77.56 81 TYR A O 1
ATOM 621 N N . HIS A 1 82 ? 16.492 -36.172 15.537 1.00 71.44 82 HIS A N 1
ATOM 622 C CA . HIS A 1 82 ? 17.503 -36.629 16.486 1.00 71.44 82 HIS A CA 1
ATOM 623 C C . HIS A 1 82 ? 16.818 -37.536 17.513 1.00 71.44 82 HIS A C 1
ATOM 625 O O . HIS A 1 82 ? 15.676 -37.273 17.881 1.00 71.44 82 HIS A O 1
ATOM 631 N N . ASN A 1 83 ? 17.501 -38.577 18.002 1.00 63.34 83 ASN A N 1
ATOM 632 C CA . ASN A 1 83 ? 16.912 -39.643 18.835 1.00 63.34 83 ASN A CA 1
ATOM 633 C C . ASN A 1 83 ? 16.258 -39.175 20.157 1.00 63.34 83 ASN A C 1
ATOM 635 O O . ASN A 1 83 ? 15.539 -39.952 20.775 1.00 63.34 83 ASN A O 1
ATOM 639 N N . ASP A 1 84 ? 16.451 -37.912 20.547 1.00 69.06 84 ASP A N 1
ATOM 640 C CA . ASP A 1 84 ? 15.862 -37.292 21.743 1.00 69.06 84 ASP A CA 1
ATOM 641 C C . ASP A 1 84 ? 14.917 -36.113 21.425 1.00 69.06 84 ASP A C 1
ATOM 643 O O . ASP A 1 84 ? 14.321 -35.537 22.336 1.00 69.06 84 ASP A O 1
ATOM 647 N N . PHE A 1 85 ? 14.790 -35.714 20.152 1.00 74.69 85 PHE A N 1
ATOM 648 C CA . PHE A 1 85 ? 13.940 -34.591 19.755 1.00 74.69 85 PHE A CA 1
ATOM 649 C C . PHE A 1 85 ? 12.516 -35.077 19.504 1.00 74.69 85 PHE A C 1
ATOM 651 O O . PHE A 1 85 ? 12.294 -36.041 18.772 1.00 74.69 85 PHE A O 1
ATOM 658 N N . PHE A 1 86 ? 11.544 -34.421 20.130 1.00 73.94 86 PHE A N 1
ATOM 659 C CA . PHE A 1 86 ? 10.137 -34.773 19.994 1.00 73.94 86 PHE A CA 1
ATOM 660 C C . PHE A 1 86 ? 9.685 -34.697 18.513 1.00 73.94 86 PHE A C 1
ATOM 662 O O . PHE A 1 86 ? 10.104 -33.785 17.810 1.00 73.94 86 PHE A O 1
ATOM 669 N N . PRO A 1 87 ? 8.847 -35.617 17.993 1.00 76.94 87 PRO A N 1
ATOM 670 C CA . PRO A 1 87 ? 8.289 -36.817 18.625 1.00 76.94 87 PRO A CA 1
ATOM 671 C C . PRO A 1 87 ? 9.182 -38.072 18.530 1.00 76.94 87 PRO A C 1
ATOM 673 O O . PRO A 1 87 ? 8.725 -39.162 18.867 1.00 76.94 87 PRO A O 1
ATOM 676 N N . GLY A 1 88 ? 10.422 -37.960 18.048 1.00 80.12 88 GLY A N 1
ATOM 677 C CA . GLY A 1 88 ? 11.358 -39.084 17.908 1.00 80.12 88 GLY A CA 1
ATOM 678 C C . GLY A 1 88 ? 11.062 -40.008 16.720 1.00 80.12 88 GLY A C 1
ATOM 679 O O . GLY A 1 88 ? 11.502 -41.156 16.693 1.00 80.12 88 GLY A O 1
ATOM 680 N N . THR A 1 89 ? 10.295 -39.535 15.735 1.00 85.50 89 THR A N 1
ATOM 681 C CA . THR A 1 89 ? 9.903 -40.290 14.531 1.00 85.50 89 THR A CA 1
ATOM 682 C C . THR A 1 89 ? 10.227 -39.491 13.269 1.00 85.50 89 THR A C 1
ATOM 684 O O . THR A 1 89 ? 10.560 -38.318 13.375 1.00 85.50 89 THR A O 1
ATOM 687 N N . GLY A 1 90 ? 10.119 -40.121 12.096 1.00 86.06 90 GLY A N 1
ATOM 688 C CA . GLY A 1 90 ? 10.388 -39.480 10.803 1.00 86.06 90 GLY A CA 1
ATOM 689 C C . GLY A 1 90 ? 11.848 -39.549 10.321 1.00 86.06 90 GLY A C 1
ATOM 690 O O . GLY A 1 90 ? 12.355 -38.565 9.792 1.00 86.06 90 GLY A O 1
ATOM 691 N N . PRO A 1 91 ? 12.567 -40.687 10.447 1.00 87.69 91 PRO A N 1
ATOM 692 C CA . PRO A 1 91 ? 13.877 -40.793 9.803 1.00 87.69 91 PRO A CA 1
ATOM 693 C C . PRO A 1 91 ? 13.755 -40.514 8.299 1.00 87.69 91 PRO A C 1
ATOM 695 O O . PRO A 1 91 ? 12.730 -40.842 7.694 1.00 87.69 91 PRO A O 1
ATOM 698 N N . THR A 1 92 ? 14.809 -39.957 7.694 1.00 84.94 92 THR A N 1
ATOM 699 C CA . THR A 1 92 ? 14.845 -39.706 6.247 1.00 84.94 92 THR A CA 1
ATOM 700 C C . THR A 1 92 ? 14.528 -40.983 5.477 1.00 84.94 92 THR A C 1
ATOM 702 O O . THR A 1 92 ? 15.272 -41.963 5.550 1.00 84.94 92 THR A O 1
ATOM 705 N N . ALA A 1 93 ? 13.408 -40.975 4.760 1.00 83.69 93 ALA A N 1
ATOM 706 C CA . ALA A 1 93 ? 12.878 -42.132 4.058 1.00 83.69 93 ALA A CA 1
ATOM 707 C C . ALA A 1 93 ? 11.920 -41.691 2.947 1.00 83.69 93 ALA A C 1
ATOM 709 O O . ALA A 1 93 ? 11.240 -40.674 3.060 1.00 83.69 93 ALA A O 1
ATOM 710 N N . SER A 1 94 ? 11.831 -42.493 1.891 1.00 82.81 94 SER A N 1
ATOM 711 C CA . SER A 1 94 ? 10.798 -42.377 0.862 1.00 82.81 94 SER A CA 1
ATOM 712 C C . SER A 1 94 ? 10.140 -43.740 0.714 1.00 82.81 94 SER A C 1
ATOM 714 O O . SER A 1 94 ? 10.802 -44.714 0.352 1.00 82.81 94 SER A O 1
ATOM 716 N N . ASP A 1 95 ? 8.864 -43.824 1.080 1.00 81.19 95 ASP A N 1
ATOM 717 C CA . ASP A 1 95 ? 8.086 -45.059 1.084 1.00 81.19 95 ASP A CA 1
ATOM 718 C C . ASP A 1 95 ? 6.673 -44.796 0.553 1.00 81.19 95 ASP A C 1
ATOM 720 O O . ASP A 1 95 ? 5.863 -44.111 1.183 1.00 81.19 95 ASP A O 1
ATOM 724 N N . ALA A 1 96 ? 6.383 -45.362 -0.620 1.00 84.69 96 ALA A N 1
ATOM 725 C CA . ALA A 1 96 ? 5.121 -45.223 -1.336 1.00 84.69 96 ALA A CA 1
ATOM 726 C C . ALA A 1 96 ? 4.684 -43.756 -1.515 1.00 84.69 96 ALA A C 1
ATOM 728 O O . ALA A 1 96 ? 5.168 -43.068 -2.410 1.00 84.69 96 ALA A O 1
ATOM 729 N N . ASN A 1 97 ? 3.740 -43.297 -0.695 1.00 92.62 97 ASN A N 1
ATOM 730 C CA . ASN A 1 97 ? 3.171 -41.956 -0.750 1.00 92.62 97 ASN A CA 1
ATOM 731 C C . ASN A 1 97 ? 3.691 -41.018 0.355 1.00 92.62 97 ASN A C 1
ATOM 733 O O . ASN A 1 97 ? 3.137 -39.934 0.531 1.00 92.62 97 ASN A O 1
ATOM 737 N N . ILE A 1 98 ? 4.723 -41.446 1.091 1.00 93.50 98 ILE A N 1
ATOM 738 C CA . ILE A 1 98 ? 5.335 -40.738 2.216 1.00 93.50 98 ILE A CA 1
ATOM 739 C C . ILE A 1 98 ? 6.792 -40.392 1.895 1.00 93.50 98 ILE A C 1
ATOM 741 O O . ILE A 1 98 ? 7.573 -41.276 1.538 1.00 93.50 98 ILE A O 1
ATOM 745 N N . VAL A 1 99 ? 7.173 -39.128 2.085 1.00 92.12 99 VAL A N 1
ATOM 746 C CA . VAL A 1 99 ? 8.561 -38.658 1.971 1.00 92.12 99 VAL A CA 1
ATOM 747 C C . VAL A 1 99 ? 8.958 -37.866 3.213 1.00 92.12 99 VAL A C 1
ATOM 749 O O . VAL A 1 99 ? 8.513 -36.742 3.411 1.00 92.12 99 VAL A O 1
ATOM 752 N N . ASN A 1 100 ? 9.852 -38.414 4.026 1.00 89.62 100 ASN A N 1
ATOM 753 C CA . ASN A 1 100 ? 10.403 -37.715 5.181 1.00 89.62 100 ASN A CA 1
ATOM 754 C C . ASN A 1 100 ? 11.833 -37.269 4.910 1.00 89.62 100 ASN A C 1
ATOM 756 O O . ASN A 1 100 ? 12.660 -38.043 4.424 1.00 89.62 100 ASN A O 1
ATOM 760 N N . VAL A 1 101 ? 12.122 -36.028 5.286 1.00 85.25 101 VAL A N 1
ATOM 761 C CA . VAL A 1 101 ? 13.452 -35.427 5.286 1.00 85.25 101 VAL A CA 1
ATOM 762 C C . VAL A 1 101 ? 13.798 -35.091 6.737 1.00 85.25 101 VAL A C 1
ATOM 764 O O . VAL A 1 101 ? 13.494 -34.008 7.234 1.00 85.25 101 VAL A O 1
ATOM 767 N N . GLY A 1 102 ? 14.410 -36.056 7.423 1.00 82.31 102 GLY A N 1
ATOM 768 C CA . GLY A 1 102 ? 14.872 -35.914 8.799 1.00 82.31 102 GLY A CA 1
ATOM 769 C C . GLY A 1 102 ? 16.237 -35.230 8.840 1.00 82.31 102 GLY A C 1
ATOM 770 O O . GLY A 1 102 ? 17.268 -35.848 8.560 1.00 82.31 102 GLY A O 1
ATOM 771 N N . LEU A 1 103 ? 16.254 -33.946 9.183 1.00 75.12 103 LEU A N 1
ATOM 772 C CA . LEU A 1 103 ? 17.474 -33.148 9.275 1.00 75.12 103 LEU A CA 1
ATOM 773 C C . LEU A 1 103 ? 18.266 -33.512 10.537 1.00 75.12 103 LEU A C 1
ATOM 775 O O . LEU A 1 103 ? 17.695 -33.653 11.618 1.00 75.12 103 LEU A O 1
ATOM 779 N N . GLN A 1 104 ? 19.592 -33.621 10.421 1.00 68.19 104 GLN A N 1
ATOM 780 C CA . GLN A 1 104 ? 20.480 -33.825 11.571 1.00 68.19 104 GLN A CA 1
ATOM 781 C C . GLN A 1 104 ? 20.959 -32.481 12.140 1.00 68.19 104 GLN A C 1
ATOM 783 O O . GLN A 1 104 ? 21.309 -31.567 11.393 1.00 68.19 104 GLN A O 1
ATOM 788 N N . ASN A 1 105 ? 21.033 -32.370 13.470 1.00 60.16 105 ASN A N 1
ATOM 789 C CA . ASN A 1 105 ? 21.583 -31.189 14.139 1.00 60.16 105 ASN A CA 1
ATOM 790 C C . ASN A 1 105 ? 23.117 -31.149 14.006 1.00 60.16 105 ASN A C 1
ATOM 792 O O . ASN A 1 105 ? 23.833 -31.749 14.804 1.00 60.16 105 ASN A O 1
ATOM 796 N N . ALA A 1 106 ? 23.630 -30.443 12.998 1.00 52.97 106 ALA A N 1
ATOM 797 C CA . ALA A 1 106 ? 25.070 -30.348 12.748 1.00 52.97 106 ALA A CA 1
ATOM 798 C C . ALA A 1 106 ? 25.784 -29.235 13.546 1.00 52.97 106 ALA A C 1
ATOM 800 O O . ALA A 1 106 ? 26.989 -29.063 13.386 1.00 52.97 106 ALA A O 1
ATOM 801 N N . GLY A 1 107 ? 25.084 -28.434 14.366 1.00 47.75 107 GLY A N 1
ATOM 802 C CA . GLY A 1 107 ? 25.698 -27.353 15.162 1.00 47.75 107 GLY A CA 1
ATOM 803 C C . GLY A 1 107 ? 26.378 -26.229 14.358 1.00 47.75 107 GLY A C 1
ATOM 804 O O . GLY A 1 107 ? 27.019 -25.357 14.941 1.00 47.75 107 GLY A O 1
ATOM 805 N N . LEU A 1 108 ? 26.234 -26.231 13.032 1.00 40.91 108 LEU A N 1
ATOM 806 C CA . LEU A 1 108 ? 26.856 -25.283 12.102 1.00 40.91 108 LEU A CA 1
ATOM 807 C C . LEU A 1 108 ? 25.920 -24.129 11.695 1.00 40.91 108 LEU A C 1
ATOM 809 O O . LEU A 1 108 ? 26.297 -23.314 10.859 1.00 40.91 108 LEU A O 1
ATOM 813 N N . GLY A 1 109 ? 24.721 -24.045 12.288 1.00 44.44 109 GLY A N 1
ATOM 814 C CA . GLY A 1 109 ? 23.628 -23.228 11.759 1.00 44.44 109 GLY A CA 1
ATOM 815 C C . GLY A 1 109 ? 23.146 -23.834 10.446 1.00 44.44 109 GLY A C 1
ATOM 816 O O . GLY A 1 109 ? 23.787 -23.699 9.408 1.00 44.44 109 GLY A O 1
ATOM 817 N N . SER A 1 110 ? 22.045 -24.579 10.472 1.00 42.31 110 SER A N 1
ATOM 818 C CA . SER A 1 110 ? 21.639 -25.333 9.287 1.00 42.31 110 SER A CA 1
ATOM 819 C C . SER A 1 110 ? 20.906 -24.444 8.282 1.00 42.31 110 SER A C 1
ATOM 821 O O . SER A 1 110 ? 19.685 -24.404 8.258 1.00 42.31 110 SER A O 1
ATOM 823 N N . GLY A 1 111 ? 21.664 -23.818 7.387 1.00 43.72 111 GLY A N 1
ATOM 824 C CA . GLY A 1 111 ? 21.371 -23.929 5.960 1.00 43.72 111 GLY A CA 1
ATOM 825 C C . GLY A 1 111 ? 21.938 -25.250 5.437 1.00 43.72 111 GLY A C 1
ATOM 826 O O . GLY A 1 111 ? 22.740 -25.241 4.509 1.00 43.72 111 GLY A O 1
ATOM 827 N N . SER A 1 112 ? 21.626 -26.375 6.096 1.00 41.56 112 SER A N 1
ATOM 828 C CA . SER A 1 112 ? 22.042 -27.681 5.597 1.00 41.56 112 SER A CA 1
ATOM 829 C C . SER A 1 112 ? 21.348 -27.863 4.261 1.00 41.56 112 SER A C 1
ATOM 831 O O . SER A 1 112 ? 20.118 -27.867 4.223 1.00 41.56 112 SER A O 1
ATOM 833 N N . GLU A 1 113 ? 22.143 -27.966 3.202 1.00 47.69 113 GLU A N 1
ATOM 834 C CA . GLU A 1 113 ? 21.776 -28.587 1.939 1.00 47.69 113 GLU A CA 1
ATOM 835 C C . GLU A 1 113 ? 20.894 -29.802 2.257 1.00 47.69 113 GLU A C 1
ATOM 837 O O . GLU A 1 113 ? 21.383 -30.845 2.692 1.00 47.69 113 GLU A O 1
ATOM 842 N N . TYR A 1 114 ? 19.574 -29.632 2.164 1.00 51.38 114 TYR A N 1
ATOM 843 C CA . TYR A 1 114 ? 18.694 -30.765 1.998 1.00 51.38 114 TYR A CA 1
ATOM 844 C C . TYR A 1 114 ? 18.583 -30.933 0.499 1.00 51.38 114 TYR A C 1
ATOM 846 O O . TYR A 1 114 ? 18.403 -29.994 -0.274 1.00 51.38 114 TYR A O 1
ATOM 854 N N . ASP A 1 115 ? 18.852 -32.148 0.103 1.00 49.78 115 ASP A N 1
ATOM 855 C CA . ASP A 1 115 ? 19.142 -32.483 -1.261 1.00 49.78 115 ASP A CA 1
ATOM 856 C C . ASP A 1 115 ? 17.765 -32.648 -1.939 1.00 49.78 115 ASP A C 1
ATOM 858 O O . ASP A 1 115 ? 17.053 -33.625 -1.699 1.00 49.78 115 ASP A O 1
ATOM 862 N N . ASP A 1 116 ? 17.338 -31.634 -2.709 1.00 53.91 116 ASP A N 1
ATOM 863 C CA . ASP A 1 116 ? 15.988 -31.472 -3.300 1.00 53.91 116 ASP A CA 1
ATOM 864 C C . ASP A 1 116 ? 15.491 -32.686 -4.122 1.00 53.91 116 ASP A C 1
ATOM 866 O O . ASP A 1 116 ? 14.316 -32.760 -4.498 1.00 53.91 116 ASP A O 1
ATOM 870 N N . TRP A 1 117 ? 16.367 -33.655 -4.412 1.00 58.38 117 TRP A N 1
ATOM 871 C CA . TRP A 1 117 ? 16.118 -34.807 -5.279 1.00 58.38 117 TRP A CA 1
ATOM 872 C C . TRP A 1 117 ? 15.078 -35.800 -4.750 1.00 58.38 117 TRP A C 1
ATOM 874 O O . TRP A 1 117 ? 14.585 -36.612 -5.533 1.00 58.38 117 TRP A O 1
ATOM 884 N N . LEU A 1 118 ? 14.722 -35.767 -3.462 1.00 66.00 118 LEU A N 1
ATOM 885 C CA . LEU A 1 118 ? 13.745 -36.714 -2.914 1.00 66.00 118 LEU A CA 1
ATOM 886 C C . LEU A 1 118 ? 12.306 -36.180 -2.958 1.00 66.00 118 LEU A C 1
ATOM 888 O O . LEU A 1 118 ? 11.396 -36.896 -3.371 1.00 66.00 118 LEU A O 1
ATOM 892 N N . LEU A 1 119 ? 12.088 -34.929 -2.541 1.00 75.81 119 LEU A N 1
ATOM 893 C CA . LEU A 1 119 ? 10.744 -34.384 -2.323 1.00 75.81 119 LEU A CA 1
ATOM 894 C C . LEU A 1 119 ? 10.085 -33.926 -3.621 1.00 75.81 119 LEU A C 1
ATOM 896 O O . LEU A 1 119 ? 8.995 -34.395 -3.958 1.00 75.81 119 LEU A O 1
ATOM 900 N N . PHE A 1 120 ? 10.727 -33.008 -4.348 1.00 74.56 120 PHE A N 1
ATOM 901 C CA . PHE A 1 120 ? 10.125 -32.419 -5.542 1.00 74.56 120 PHE A CA 1
ATOM 902 C C . PHE A 1 120 ? 9.914 -33.455 -6.649 1.00 74.56 120 PHE A C 1
ATOM 904 O O . PHE A 1 120 ? 8.796 -33.510 -7.158 1.00 74.56 120 PHE A O 1
ATOM 911 N N . PRO A 1 121 ? 10.870 -34.355 -6.957 1.00 78.31 121 PRO A N 1
ATOM 912 C CA . PRO A 1 121 ? 10.636 -35.405 -7.948 1.00 78.31 121 PRO A CA 1
ATOM 913 C C . PRO A 1 121 ? 9.507 -36.369 -7.564 1.00 78.31 121 PRO A C 1
ATOM 915 O O . PRO A 1 121 ? 8.712 -36.755 -8.421 1.00 78.31 121 PRO A O 1
ATOM 918 N N . ALA A 1 122 ? 9.377 -36.730 -6.281 1.00 82.50 122 ALA A N 1
ATOM 919 C CA . ALA A 1 122 ? 8.287 -37.590 -5.819 1.00 82.50 122 ALA A CA 1
ATOM 920 C C . ALA A 1 122 ? 6.918 -36.892 -5.919 1.00 82.50 122 ALA A C 1
ATOM 922 O O . ALA A 1 122 ? 5.942 -37.493 -6.372 1.00 82.50 122 ALA A O 1
ATOM 923 N N . MET A 1 123 ? 6.847 -35.606 -5.568 1.00 81.25 123 MET A N 1
ATOM 924 C CA . MET A 1 123 ? 5.628 -34.805 -5.696 1.00 81.25 123 MET A CA 1
ATOM 925 C C . MET A 1 123 ? 5.259 -34.548 -7.168 1.00 81.25 123 MET A C 1
ATOM 927 O O . MET A 1 123 ? 4.084 -34.622 -7.536 1.00 81.25 123 MET A O 1
ATOM 931 N N . GLU A 1 124 ? 6.248 -34.296 -8.029 1.00 80.69 124 GLU A N 1
ATOM 932 C CA . GLU A 1 124 ? 6.065 -34.177 -9.478 1.00 80.69 124 GLU A CA 1
ATOM 933 C C . GLU A 1 124 ? 5.570 -35.485 -10.092 1.00 80.69 124 GLU A C 1
ATOM 935 O O . GLU A 1 124 ? 4.665 -35.449 -10.923 1.00 80.69 124 GLU A O 1
ATOM 940 N N . ALA A 1 125 ? 6.090 -36.637 -9.661 1.00 86.44 125 ALA A N 1
ATOM 941 C CA . ALA A 1 125 ? 5.591 -37.942 -10.086 1.00 86.44 125 ALA A CA 1
ATOM 942 C C . ALA A 1 125 ? 4.149 -38.188 -9.604 1.00 86.44 125 ALA A C 1
ATOM 944 O O . ALA A 1 125 ? 3.328 -38.739 -10.341 1.00 86.44 125 ALA A O 1
ATOM 945 N N . PHE A 1 126 ? 3.811 -37.735 -8.393 1.00 90.81 126 PHE A N 1
ATOM 946 C CA . PHE A 1 126 ? 2.468 -37.869 -7.833 1.00 90.81 126 PHE A CA 1
ATOM 947 C C . PHE A 1 126 ? 1.417 -37.000 -8.548 1.00 90.81 126 PHE A C 1
ATOM 949 O O . PHE A 1 126 ? 0.257 -37.409 -8.622 1.00 90.81 126 PHE A O 1
ATOM 956 N N . GLN A 1 127 ? 1.808 -35.848 -9.116 1.00 88.94 127 GLN A N 1
ATOM 957 C CA . GLN A 1 127 ? 0.938 -34.899 -9.838 1.00 88.94 127 GLN A CA 1
ATOM 958 C C . GLN A 1 127 ? -0.328 -34.494 -9.033 1.00 88.94 127 GLN A C 1
ATOM 960 O O . GLN A 1 127 ? -1.450 -34.747 -9.477 1.00 88.94 127 GLN A O 1
ATOM 965 N N . PRO A 1 128 ? -0.207 -33.881 -7.841 1.00 88.50 128 PRO A N 1
ATOM 966 C CA . PRO A 1 128 ? -1.376 -33.509 -7.042 1.00 88.50 128 PRO A CA 1
ATOM 967 C C . PRO A 1 128 ? -2.264 -32.472 -7.751 1.00 88.50 128 PRO A C 1
ATOM 969 O O . PRO A 1 128 ? -1.770 -31.581 -8.444 1.00 88.50 128 PRO A O 1
ATOM 972 N N . ASP A 1 129 ? -3.578 -32.535 -7.523 1.00 84.38 129 ASP A N 1
ATOM 973 C CA . ASP A 1 129 ? -4.522 -31.502 -7.975 1.00 84.38 129 ASP A CA 1
ATOM 974 C C . ASP A 1 129 ? -4.511 -30.297 -7.021 1.00 84.38 129 ASP A C 1
ATOM 976 O O . ASP A 1 129 ? -4.700 -29.150 -7.438 1.00 84.38 129 ASP A O 1
ATOM 980 N N . ILE A 1 130 ? -4.264 -30.557 -5.732 1.00 83.75 130 ILE A N 1
ATOM 981 C CA . ILE A 1 130 ? -4.125 -29.555 -4.672 1.00 83.75 130 ILE A CA 1
ATOM 982 C C . ILE A 1 130 ? -2.982 -29.948 -3.726 1.00 83.75 130 ILE A C 1
ATOM 984 O O . ILE A 1 130 ? -2.880 -31.108 -3.327 1.00 83.75 130 ILE A O 1
ATOM 988 N N . ILE A 1 131 ? -2.158 -28.976 -3.336 1.00 84.00 131 ILE A N 1
ATOM 989 C CA . ILE A 1 131 ? -1.147 -29.083 -2.282 1.00 84.00 131 ILE A CA 1
ATOM 990 C C . ILE A 1 131 ? -1.636 -28.308 -1.057 1.00 84.00 131 ILE A C 1
ATOM 992 O O . ILE A 1 131 ? -2.018 -27.140 -1.143 1.00 84.00 131 ILE A O 1
ATOM 996 N N . PHE A 1 132 ? -1.593 -28.960 0.091 1.00 85.00 132 PHE A N 1
ATOM 997 C CA . PHE A 1 132 ? -1.811 -28.380 1.400 1.00 85.00 132 PHE A CA 1
ATOM 998 C C . PHE A 1 132 ? -0.466 -28.157 2.079 1.00 85.00 132 PHE A C 1
ATOM 1000 O O . PHE A 1 132 ? 0.394 -29.029 2.007 1.00 85.00 132 PHE A O 1
ATOM 1007 N N . ILE A 1 133 ? -0.289 -27.018 2.741 1.00 79.62 133 ILE A N 1
ATOM 1008 C CA . ILE A 1 133 ? 0.903 -26.727 3.539 1.00 79.62 133 ILE A CA 1
ATOM 1009 C C . ILE A 1 133 ? 0.514 -26.693 5.019 1.00 79.62 133 ILE A C 1
ATOM 1011 O O . ILE A 1 133 ? -0.397 -25.961 5.414 1.00 79.62 133 ILE A O 1
ATOM 1015 N N . SER A 1 134 ? 1.218 -27.495 5.814 1.00 80.62 134 SER A N 1
ATOM 1016 C CA . SER A 1 134 ? 1.274 -27.437 7.275 1.00 80.62 134 SER A CA 1
ATOM 1017 C C . SER A 1 134 ? 2.620 -26.811 7.631 1.00 80.62 134 SER A C 1
ATOM 1019 O O . SER A 1 134 ? 3.642 -27.401 7.306 1.00 80.62 134 SER A O 1
ATOM 1021 N N . ALA A 1 135 ? 2.639 -25.597 8.188 1.00 74.06 135 ALA A N 1
ATOM 1022 C CA . ALA A 1 135 ? 3.875 -24.862 8.465 1.00 74.06 135 ALA A CA 1
ATOM 1023 C C . ALA A 1 135 ? 3.984 -24.476 9.950 1.00 74.06 135 ALA A C 1
ATOM 1025 O O . ALA A 1 135 ? 3.142 -23.733 10.463 1.00 74.06 135 ALA A O 1
ATOM 1026 N N . GLY A 1 136 ? 5.027 -24.970 10.615 1.00 70.06 136 GLY A N 1
ATOM 1027 C CA . GLY A 1 136 ? 5.432 -24.603 11.969 1.00 70.06 136 GLY A CA 1
ATOM 1028 C C . GLY A 1 136 ? 6.378 -23.405 11.975 1.00 70.06 136 GLY A C 1
ATOM 1029 O O . GLY A 1 136 ? 7.278 -23.294 11.142 1.00 70.06 136 GLY A O 1
ATOM 1030 N N . PHE A 1 137 ? 6.181 -22.487 12.922 1.00 66.56 137 PHE A N 1
ATOM 1031 C CA . PHE A 1 137 ? 7.033 -21.297 13.097 1.00 66.56 137 PHE A CA 1
ATOM 1032 C C . PHE A 1 137 ? 8.055 -21.444 14.232 1.00 66.56 137 PHE A C 1
ATOM 1034 O O . PHE A 1 137 ? 8.929 -20.594 14.397 1.00 66.56 137 PHE A O 1
ATOM 1041 N N . ASP A 1 138 ? 7.968 -22.527 14.993 1.00 63.78 138 ASP A N 1
ATOM 1042 C CA . ASP A 1 138 ? 8.850 -22.882 16.107 1.00 63.78 138 ASP A CA 1
ATOM 1043 C C . ASP A 1 138 ? 10.264 -23.297 15.664 1.00 63.78 138 ASP A C 1
ATOM 1045 O O . ASP A 1 138 ? 11.159 -23.420 16.492 1.00 63.78 138 ASP A O 1
ATOM 1049 N N . GLY A 1 139 ? 10.516 -23.418 14.357 1.00 59.78 139 GLY A N 1
ATOM 1050 C CA . GLY A 1 139 ? 11.868 -23.472 13.793 1.00 59.78 139 GLY A CA 1
ATOM 1051 C C . GLY A 1 139 ? 12.639 -22.144 13.870 1.00 59.78 139 GLY A C 1
ATOM 1052 O O . GLY A 1 139 ? 13.847 -22.119 13.645 1.00 59.78 139 GLY A O 1
ATOM 1053 N N . HIS A 1 140 ? 11.981 -21.021 14.173 1.00 59.28 140 HIS A N 1
ATOM 1054 C CA . HIS A 1 140 ? 12.620 -19.706 14.146 1.00 59.28 140 HIS A CA 1
ATOM 1055 C C . HIS A 1 140 ? 13.784 -19.584 15.150 1.00 59.28 140 HIS A C 1
ATOM 1057 O O . HIS A 1 140 ? 13.726 -20.085 16.269 1.00 59.28 140 HIS A O 1
ATOM 1063 N N . LYS A 1 141 ? 14.837 -18.836 14.788 1.00 56.03 141 LYS A N 1
ATOM 1064 C CA . LYS A 1 141 ? 16.036 -18.647 15.634 1.00 56.03 141 LYS A CA 1
ATOM 1065 C C . LYS A 1 141 ? 15.767 -18.063 17.024 1.00 56.03 141 LYS A C 1
ATOM 1067 O O . LYS A 1 141 ? 16.540 -18.311 17.944 1.00 56.03 141 LYS A O 1
ATOM 1072 N N . ASP A 1 142 ? 14.714 -17.259 17.140 1.00 56.31 142 ASP A N 1
ATOM 1073 C CA . ASP A 1 142 ? 14.327 -16.592 18.387 1.00 56.31 142 ASP A CA 1
ATOM 1074 C C . ASP A 1 142 ? 13.295 -17.422 19.174 1.00 56.31 142 ASP A C 1
ATOM 1076 O O . ASP A 1 142 ? 12.898 -17.027 20.270 1.00 56.31 142 ASP A O 1
ATOM 1080 N N . ASP A 1 143 ? 12.863 -18.568 18.632 1.00 60.81 143 ASP A N 1
ATOM 1081 C CA . ASP A 1 143 ? 12.049 -19.536 19.358 1.00 60.81 143 ASP A CA 1
ATOM 1082 C C . ASP A 1 143 ? 12.909 -20.285 20.389 1.00 60.81 143 ASP A C 1
ATOM 1084 O O . ASP A 1 143 ? 14.060 -20.641 20.134 1.00 60.81 143 ASP A O 1
ATOM 1088 N N . ILE A 1 144 ? 12.362 -20.519 21.582 1.00 62.25 144 ILE A N 1
ATOM 1089 C CA . ILE A 1 144 ? 13.094 -21.142 22.695 1.00 62.25 144 ILE A CA 1
ATOM 1090 C C . ILE A 1 144 ? 13.428 -22.611 22.387 1.00 62.25 144 ILE A C 1
ATOM 1092 O O . ILE A 1 144 ? 14.467 -23.103 22.824 1.00 62.25 144 ILE A O 1
ATOM 1096 N N . LEU A 1 145 ? 12.572 -23.313 21.641 1.00 59.50 145 LEU A N 1
ATOM 1097 C CA . LEU A 1 145 ? 12.778 -24.700 21.232 1.00 59.50 145 LEU A CA 1
ATOM 1098 C C . LEU A 1 145 ? 13.602 -24.760 19.940 1.00 59.50 145 LEU A C 1
ATOM 1100 O O . LEU A 1 145 ? 14.609 -25.470 19.907 1.00 59.50 145 LEU A O 1
ATOM 1104 N N . GLY A 1 146 ? 13.259 -23.955 18.928 1.00 55.00 146 GLY A N 1
ATOM 1105 C CA . GLY A 1 146 ? 13.989 -23.890 17.654 1.00 55.00 146 GLY A CA 1
ATOM 1106 C C . GLY A 1 146 ? 15.426 -23.392 17.780 1.00 55.00 146 GLY A C 1
ATOM 1107 O O . GLY A 1 146 ? 16.364 -24.015 17.274 1.00 55.00 146 GLY A O 1
ATOM 1108 N N . GLY A 1 147 ? 15.627 -22.317 18.540 1.00 52.38 147 GLY A N 1
ATOM 1109 C CA . GLY A 1 147 ? 16.933 -21.726 18.823 1.00 52.38 147 GLY A CA 1
ATOM 1110 C C . GLY A 1 147 ? 17.824 -22.576 19.736 1.00 52.38 147 GLY A C 1
ATOM 1111 O O . GLY A 1 147 ? 19.041 -22.424 19.701 1.00 52.38 147 GLY A O 1
ATOM 1112 N N . CYS A 1 148 ? 17.268 -23.498 20.531 1.00 47.25 148 CYS A N 1
ATOM 1113 C CA . CYS A 1 148 ? 18.058 -24.444 21.331 1.00 47.25 148 CYS A CA 1
ATOM 1114 C C . CYS A 1 148 ? 18.349 -25.758 20.594 1.00 47.25 148 CYS A C 1
ATOM 1116 O O . CYS A 1 148 ? 19.400 -26.359 20.817 1.00 47.25 148 CYS A O 1
ATOM 1118 N N . ALA A 1 149 ? 17.444 -26.204 19.721 1.00 49.50 149 ALA A N 1
ATOM 1119 C CA . ALA A 1 149 ? 17.583 -27.459 18.993 1.00 49.50 149 ALA A CA 1
ATOM 1120 C C . ALA A 1 149 ? 18.448 -27.340 17.727 1.00 49.50 149 ALA A C 1
ATOM 1122 O O . ALA A 1 149 ? 19.046 -28.333 17.326 1.00 49.50 149 ALA A O 1
ATOM 1123 N N . ALA A 1 150 ? 18.568 -26.152 17.121 1.00 47.00 150 ALA A N 1
ATOM 1124 C CA . ALA A 1 150 ? 19.314 -25.954 15.872 1.00 47.00 150 ALA A CA 1
ATOM 1125 C C . ALA A 1 150 ? 20.748 -25.403 16.040 1.00 47.00 150 ALA A C 1
ATOM 1127 O O . ALA A 1 150 ? 21.499 -25.351 15.062 1.00 47.00 150 ALA A O 1
ATOM 1128 N N . VAL A 1 151 ? 21.159 -24.977 17.245 1.00 44.22 151 VAL A N 1
ATOM 1129 C CA . VAL A 1 151 ? 22.492 -24.385 17.471 1.00 44.22 151 VAL A CA 1
ATOM 1130 C C . VAL A 1 151 ? 23.013 -24.618 18.891 1.00 44.22 151 VAL A C 1
ATOM 1132 O O . VAL A 1 151 ? 22.448 -24.158 19.876 1.00 44.22 151 VAL A O 1
ATOM 1135 N N . SER A 1 152 ? 24.182 -25.253 18.996 1.00 44.34 152 SER A N 1
ATOM 1136 C CA . SER A 1 152 ? 24.994 -25.300 20.223 1.00 44.34 152 SER A CA 1
ATOM 1137 C C . SER A 1 152 ? 25.712 -23.970 20.514 1.00 44.34 152 SER A C 1
ATOM 1139 O O . SER A 1 152 ? 26.295 -23.794 21.584 1.00 44.34 152 SER A O 1
ATOM 1141 N N . ASN A 1 153 ? 25.648 -23.008 19.586 1.00 45.91 153 ASN A N 1
ATOM 1142 C CA . ASN A 1 153 ? 26.249 -21.686 19.700 1.00 45.91 153 ASN A CA 1
ATOM 1143 C C . ASN A 1 153 ? 25.196 -20.583 19.497 1.00 45.91 153 ASN A C 1
ATOM 1145 O O . ASN A 1 153 ? 24.751 -20.348 18.378 1.00 45.91 153 ASN A O 1
ATOM 1149 N N . ARG A 1 154 ? 24.867 -19.841 20.566 1.00 43.69 154 ARG A N 1
ATOM 1150 C CA . ARG A 1 154 ? 23.936 -18.690 20.535 1.00 43.69 154 ARG A CA 1
ATOM 1151 C C . ARG A 1 154 ? 24.363 -17.550 19.595 1.00 43.69 154 ARG A C 1
ATOM 1153 O O . ARG A 1 154 ? 23.551 -16.680 19.307 1.00 43.69 154 ARG A O 1
ATOM 1160 N N . ALA A 1 155 ? 25.624 -17.519 19.154 1.00 39.53 155 ALA A N 1
ATOM 1161 C CA . ALA A 1 155 ? 26.137 -16.518 18.217 1.00 39.53 155 ALA A CA 1
ATOM 1162 C C . ALA A 1 155 ? 25.975 -16.917 16.736 1.00 39.53 155 ALA A C 1
ATOM 1164 O O . ALA A 1 155 ? 26.288 -16.114 15.859 1.00 39.53 155 ALA A O 1
ATOM 1165 N N . VAL A 1 156 ? 25.507 -18.136 16.445 1.00 39.25 156 VAL A N 1
ATOM 1166 C CA . VAL A 1 156 ? 25.263 -18.619 15.081 1.00 39.25 156 VAL A CA 1
ATOM 1167 C C . VAL A 1 156 ? 23.756 -18.537 14.808 1.00 39.25 156 VAL A C 1
ATOM 1169 O O . VAL A 1 156 ? 22.980 -19.110 15.570 1.00 39.25 156 VAL A O 1
ATOM 1172 N N . PRO A 1 157 ? 23.299 -17.820 13.764 1.00 37.69 157 PRO A N 1
ATOM 1173 C CA . PRO A 1 157 ? 21.881 -17.776 13.425 1.00 37.69 157 PRO A CA 1
ATOM 1174 C C . PRO A 1 157 ? 21.366 -19.184 13.097 1.00 37.69 157 PRO A C 1
ATOM 1176 O O . PRO A 1 157 ? 21.901 -19.843 12.206 1.00 37.69 157 PRO A O 1
ATOM 1179 N N . ALA A 1 158 ? 20.323 -19.646 13.792 1.00 41.31 158 ALA A N 1
ATOM 1180 C CA . ALA A 1 158 ? 19.583 -20.827 13.364 1.00 41.31 158 ALA A CA 1
ATOM 1181 C C . ALA A 1 158 ? 18.875 -20.499 12.042 1.00 41.31 158 ALA A C 1
ATOM 1183 O O . ALA A 1 158 ? 17.975 -19.663 11.994 1.00 41.31 158 ALA A O 1
ATOM 1184 N N . GLY A 1 159 ? 19.321 -21.122 10.958 1.00 43.41 159 GLY A N 1
ATOM 1185 C CA . GLY A 1 159 ? 18.757 -20.966 9.622 1.00 43.41 159 GLY A CA 1
ATOM 1186 C C . GLY A 1 159 ? 17.554 -21.868 9.369 1.00 43.41 159 GLY A C 1
ATOM 1187 O O . GLY A 1 159 ? 17.464 -22.432 8.289 1.00 43.41 159 GLY A O 1
ATOM 1188 N N . TYR A 1 160 ? 16.628 -22.028 10.317 1.00 42.47 160 TYR A N 1
ATOM 1189 C CA . TYR A 1 160 ? 15.308 -22.524 9.933 1.00 42.47 160 TYR A CA 1
ATOM 1190 C C . TYR A 1 160 ? 14.530 -21.335 9.366 1.00 42.47 160 TYR A C 1
ATOM 1192 O O . TYR A 1 160 ? 14.033 -20.471 10.084 1.00 42.47 160 TYR A O 1
ATOM 1200 N N . VAL A 1 161 ? 14.475 -21.313 8.034 1.00 44.00 161 VAL A N 1
ATOM 1201 C CA . VAL A 1 161 ? 13.614 -20.458 7.213 1.00 44.00 161 VAL A CA 1
ATOM 1202 C C . VAL A 1 161 ? 14.047 -18.981 7.172 1.00 44.00 161 VAL A C 1
ATOM 1204 O O . VAL A 1 161 ? 13.511 -18.123 7.870 1.00 44.00 161 VAL A O 1
ATOM 1207 N N . GLU A 1 162 ? 14.915 -18.624 6.211 1.00 41.38 162 GLU A N 1
ATOM 1208 C CA . GLU A 1 162 ? 14.678 -17.359 5.500 1.00 41.38 162 GLU A CA 1
ATOM 1209 C C . GLU A 1 162 ? 13.324 -17.531 4.808 1.00 41.38 162 GLU A C 1
ATOM 1211 O O . GLU A 1 162 ? 13.237 -18.088 3.712 1.00 41.38 162 GLU A O 1
ATOM 1216 N N . ALA A 1 163 ? 12.246 -17.142 5.495 1.00 42.12 163 ALA A N 1
ATOM 1217 C CA . ALA A 1 163 ? 10.907 -17.143 4.935 1.00 42.12 163 ALA A CA 1
ATOM 1218 C C . ALA A 1 163 ? 10.999 -16.393 3.620 1.00 42.12 163 ALA A C 1
ATOM 1220 O O . ALA A 1 163 ? 11.233 -15.179 3.592 1.00 42.12 163 ALA A O 1
ATOM 1221 N N . HIS A 1 164 ? 10.873 -17.122 2.512 1.00 41.44 164 HIS A N 1
ATOM 1222 C CA . HIS A 1 164 ? 10.801 -16.478 1.225 1.00 41.44 164 HIS A CA 1
ATOM 1223 C C . HIS A 1 164 ? 9.614 -15.521 1.361 1.00 41.44 164 HIS A C 1
ATOM 1225 O O . HIS A 1 164 ? 8.485 -15.970 1.544 1.00 41.44 164 HIS A O 1
ATOM 1231 N N . GLN A 1 165 ? 9.861 -14.204 1.316 1.00 40.38 165 GLN A N 1
ATOM 1232 C CA . GLN A 1 165 ? 8.868 -13.142 1.588 1.00 40.38 165 GLN A CA 1
ATOM 1233 C C . GLN A 1 165 ? 7.634 -13.175 0.653 1.00 40.38 165 GLN A C 1
ATOM 1235 O O . GLN A 1 165 ? 6.812 -12.267 0.633 1.00 40.38 165 GLN A O 1
ATOM 1240 N N . ASN A 1 166 ? 7.515 -14.211 -0.176 1.00 46.84 166 ASN A N 1
ATOM 1241 C CA . ASN A 1 166 ? 6.498 -14.440 -1.175 1.00 46.84 166 ASN A CA 1
ATOM 1242 C C . ASN A 1 166 ? 5.927 -15.857 -1.015 1.00 46.84 166 ASN A C 1
ATOM 1244 O O . ASN A 1 166 ? 6.131 -16.692 -1.897 1.00 46.84 166 ASN A O 1
ATOM 1248 N N . LEU A 1 167 ? 5.179 -16.106 0.065 1.00 46.53 167 LEU A N 1
ATOM 1249 C CA . LEU A 1 167 ? 4.497 -17.387 0.312 1.00 46.53 167 LEU A CA 1
ATOM 1250 C C . LEU A 1 167 ? 3.508 -17.774 -0.809 1.00 46.53 167 LEU A C 1
ATOM 1252 O O . LEU A 1 167 ? 3.203 -18.943 -0.998 1.00 46.53 167 LEU A O 1
ATOM 1256 N N . ARG A 1 168 ? 3.034 -16.804 -1.613 1.00 51.69 168 ARG A N 1
ATOM 1257 C CA . ARG A 1 168 ? 2.234 -17.019 -2.847 1.00 51.69 168 ARG A CA 1
ATOM 1258 C C . ARG A 1 168 ? 0.939 -17.833 -2.667 1.00 51.69 168 ARG A C 1
ATOM 1260 O O . ARG A 1 168 ? 0.358 -18.243 -3.665 1.00 51.69 168 ARG A O 1
ATOM 1267 N N . ILE A 1 169 ? 0.425 -17.946 -1.444 1.00 50.78 169 ILE A N 1
ATOM 1268 C CA . ILE A 1 169 ? -0.818 -18.666 -1.097 1.00 50.78 169 ILE A CA 1
ATOM 1269 C C . ILE A 1 169 ? -2.068 -18.007 -1.716 1.00 50.78 169 ILE A C 1
ATOM 1271 O O . ILE A 1 169 ? -3.138 -18.595 -1.783 1.00 50.78 169 ILE A O 1
ATOM 1275 N N . GLY A 1 170 ? -1.963 -16.752 -2.174 1.00 52.16 170 GLY A N 1
ATOM 1276 C CA . GLY A 1 170 ? -3.116 -15.997 -2.683 1.00 52.16 170 GLY A CA 1
ATOM 1277 C C . GLY A 1 170 ? -4.067 -15.517 -1.578 1.00 52.16 170 GLY A C 1
ATOM 1278 O O . GLY A 1 170 ? -5.121 -14.958 -1.873 1.00 52.16 170 GLY A O 1
ATOM 1279 N N . VAL A 1 171 ? -3.668 -15.685 -0.317 1.00 55.12 171 VAL A N 1
ATOM 1280 C CA . VAL A 1 171 ? -4.342 -15.206 0.891 1.00 55.12 171 VAL A CA 1
ATOM 1281 C C . VAL A 1 171 ? -3.543 -14.022 1.437 1.00 55.12 171 VAL A C 1
ATOM 1283 O O . VAL A 1 171 ? -2.317 -14.058 1.488 1.00 55.12 171 VAL A O 1
ATOM 1286 N N . GLY A 1 172 ? -4.233 -12.945 1.805 1.00 63.03 172 GLY A N 1
ATOM 1287 C CA . GLY A 1 172 ? -3.637 -11.798 2.496 1.00 63.03 172 GLY A CA 1
ATOM 1288 C C . GLY A 1 172 ? -4.442 -11.436 3.738 1.00 63.03 172 GLY A C 1
ATOM 1289 O O . GLY A 1 172 ? -5.452 -12.077 4.024 1.00 63.03 172 GLY A O 1
ATOM 1290 N N . SER A 1 173 ? -4.065 -10.365 4.440 1.00 73.06 173 SER A N 1
ATOM 1291 C CA . SER A 1 173 ? -4.707 -9.981 5.709 1.00 73.06 173 SER A CA 1
ATOM 1292 C C . SER A 1 173 ? -6.229 -9.856 5.602 1.00 73.06 173 SER A C 1
ATOM 1294 O O . SER A 1 173 ? -6.945 -10.274 6.500 1.00 73.06 173 SER A O 1
ATOM 1296 N N . LYS A 1 174 ? -6.750 -9.361 4.469 1.00 77.06 174 LYS A N 1
ATOM 1297 C CA . LYS A 1 174 ? -8.203 -9.291 4.236 1.00 77.06 174 LYS A CA 1
ATOM 1298 C C . LYS A 1 174 ? -8.862 -10.667 4.250 1.00 77.06 174 LYS A C 1
ATOM 1300 O O . LYS A 1 174 ? -9.898 -10.820 4.878 1.00 77.06 174 LYS A O 1
ATOM 1305 N N . SER A 1 175 ? -8.264 -11.655 3.591 1.00 74.50 175 SER A N 1
ATOM 1306 C CA . SER A 1 175 ? -8.779 -13.025 3.572 1.00 74.50 175 SER A CA 1
ATOM 1307 C C . SER A 1 175 ? -8.799 -13.628 4.978 1.00 74.50 175 SER A C 1
ATOM 1309 O O . SER A 1 175 ? -9.794 -14.238 5.352 1.00 74.50 175 SER A O 1
ATOM 1311 N N . VAL A 1 176 ? -7.751 -13.388 5.776 1.00 76.44 176 VAL A N 1
ATOM 1312 C CA . VAL A 1 176 ? -7.670 -13.845 7.176 1.00 76.44 176 VAL A CA 1
ATOM 1313 C C . VAL A 1 176 ? -8.755 -13.191 8.034 1.00 76.44 176 VAL A C 1
ATOM 1315 O O . VAL A 1 176 ? -9.474 -13.881 8.746 1.00 76.44 176 VAL A O 1
ATOM 1318 N N . VAL A 1 177 ? -8.941 -11.874 7.918 1.00 81.50 177 VAL A N 1
ATOM 1319 C CA . VAL A 1 177 ? -9.990 -11.141 8.648 1.00 81.50 177 VAL A CA 1
ATOM 1320 C C . VAL A 1 177 ? -11.389 -11.634 8.271 1.00 81.50 177 VAL A C 1
ATOM 1322 O O . VAL A 1 177 ? -12.241 -11.769 9.144 1.00 81.50 177 VAL A O 1
ATOM 1325 N N . MET A 1 178 ? -11.636 -11.941 6.993 1.00 80.81 178 MET A N 1
ATOM 1326 C CA . MET A 1 178 ? -12.904 -12.543 6.565 1.00 80.81 178 MET A CA 1
ATOM 1327 C C . MET A 1 178 ? -13.086 -13.939 7.156 1.00 80.81 178 MET A C 1
ATOM 1329 O O . MET A 1 178 ? -14.144 -14.216 7.712 1.00 80.81 178 MET A O 1
ATOM 1333 N N . ALA A 1 179 ? -12.065 -14.797 7.097 1.00 77.12 179 ALA A N 1
ATOM 1334 C CA . ALA A 1 179 ? -12.125 -16.136 7.677 1.00 77.12 179 ALA A CA 1
ATOM 1335 C C . ALA A 1 179 ? -12.417 -16.096 9.188 1.00 77.12 179 ALA A C 1
ATOM 1337 O O . ALA A 1 179 ? -13.304 -16.809 9.650 1.00 77.12 179 ALA A O 1
ATOM 1338 N N . LEU A 1 180 ? -11.755 -15.198 9.926 1.00 79.62 180 LEU A N 1
ATOM 1339 C CA . LEU A 1 180 ? -12.035 -14.949 11.342 1.00 79.62 180 LEU A CA 1
ATOM 1340 C C . LEU A 1 180 ? -13.466 -14.447 11.555 1.00 79.62 180 LEU A C 1
ATOM 1342 O O . LEU A 1 180 ? -14.171 -14.948 12.419 1.00 79.62 180 LEU A O 1
ATOM 1346 N N . ALA A 1 181 ? -13.955 -13.498 10.757 1.00 86.38 181 ALA A N 1
ATOM 1347 C CA . ALA A 1 181 ? -15.342 -13.054 10.887 1.00 86.38 181 ALA A CA 1
ATOM 1348 C C . ALA A 1 181 ? -16.328 -14.226 10.712 1.00 86.38 181 ALA A C 1
ATOM 1350 O O . ALA A 1 181 ? -17.268 -14.368 11.493 1.00 86.38 181 ALA A O 1
ATOM 1351 N N . HIS A 1 182 ? -16.092 -15.094 9.728 1.00 84.12 182 HIS A N 1
ATOM 1352 C CA . HIS A 1 182 ? -16.922 -16.271 9.487 1.00 84.12 182 HIS A CA 1
ATOM 1353 C C . HIS A 1 182 ? -16.838 -17.311 10.613 1.00 84.12 182 HIS A C 1
ATOM 1355 O O . HIS A 1 182 ? -17.867 -17.880 10.961 1.00 84.12 182 HIS A O 1
ATOM 1361 N N . SER A 1 183 ? -15.670 -17.536 11.224 1.00 81.69 183 SER A N 1
ATOM 1362 C CA . SER A 1 183 ? -15.520 -18.544 12.288 1.00 81.69 183 SER A CA 1
ATOM 1363 C C . SER A 1 183 ? -16.234 -18.182 13.595 1.00 81.69 183 SER A C 1
ATOM 1365 O O . SER A 1 183 ? -16.464 -19.056 14.423 1.00 81.69 183 SER A O 1
ATOM 1367 N N . PHE A 1 184 ? -16.582 -16.906 13.790 1.00 84.19 184 PHE A N 1
ATOM 1368 C CA . PHE A 1 184 ? -17.328 -16.406 14.955 1.00 84.19 184 PHE A CA 1
ATOM 1369 C C . PHE A 1 184 ? -18.814 -16.123 14.648 1.00 84.19 184 PHE A C 1
ATOM 1371 O O . PHE A 1 184 ? -19.557 -15.639 15.517 1.00 84.19 184 PHE A O 1
ATOM 1378 N N . ALA A 1 185 ? -19.251 -16.420 13.420 1.00 85.06 185 ALA A N 1
ATOM 1379 C CA . ALA A 1 185 ? -20.648 -16.377 13.013 1.00 85.06 185 ALA A CA 1
ATOM 1380 C C . ALA A 1 185 ? -21.328 -17.743 13.196 1.00 85.06 185 ALA A C 1
ATOM 1382 O O . ALA A 1 185 ? -20.668 -18.780 13.218 1.00 85.06 185 ALA A O 1
ATOM 1383 N N . ASP A 1 186 ? -22.656 -17.740 13.314 1.00 80.56 186 ASP A N 1
ATOM 1384 C CA . ASP A 1 186 ? -23.429 -18.980 13.382 1.00 80.56 186 ASP A CA 1
ATOM 1385 C C . ASP A 1 186 ? -23.388 -19.687 12.017 1.00 80.56 186 ASP A C 1
ATOM 1387 O O . ASP A 1 186 ? -23.494 -19.034 10.976 1.00 80.56 186 ASP A O 1
ATOM 1391 N N . ALA A 1 187 ? -23.234 -21.016 12.010 1.00 74.50 187 ALA A N 1
ATOM 1392 C CA . ALA A 1 187 ? -23.032 -21.798 10.783 1.00 74.50 187 ALA A CA 1
ATOM 1393 C C . ALA A 1 187 ? -24.169 -21.632 9.753 1.00 74.50 187 ALA A C 1
ATOM 1395 O O . ALA A 1 187 ? -23.918 -21.680 8.549 1.00 74.50 187 ALA A O 1
ATOM 1396 N N . ASP A 1 188 ? -25.389 -21.374 10.232 1.00 77.56 188 ASP A N 1
ATOM 1397 C CA . ASP A 1 188 ? -26.600 -21.237 9.417 1.00 77.56 188 ASP A CA 1
ATOM 1398 C C . ASP A 1 188 ? -26.970 -19.770 9.116 1.00 77.56 188 ASP A C 1
ATOM 1400 O O . ASP A 1 188 ? -28.053 -19.495 8.596 1.00 77.56 188 ASP A O 1
ATOM 1404 N N . ALA A 1 189 ? -26.103 -18.805 9.453 1.00 78.62 189 ALA A N 1
ATOM 1405 C CA . ALA A 1 189 ? -26.385 -17.388 9.241 1.00 78.62 189 ALA A CA 1
ATOM 1406 C C . ALA A 1 189 ? -26.540 -17.055 7.746 1.00 78.62 189 ALA A C 1
ATOM 1408 O O . ALA A 1 189 ? -25.666 -17.332 6.917 1.00 78.62 189 ALA A O 1
ATOM 1409 N N . ASP A 1 190 ? -27.642 -16.395 7.395 1.00 84.00 190 ASP A N 1
ATOM 1410 C CA . ASP A 1 190 ? -27.893 -15.949 6.033 1.00 84.00 190 ASP A CA 1
ATOM 1411 C C . ASP A 1 190 ? -27.012 -14.743 5.653 1.00 84.00 190 ASP A C 1
ATOM 1413 O O . ASP A 1 190 ? -26.534 -13.967 6.488 1.00 84.00 190 ASP A O 1
ATOM 1417 N N . LYS A 1 191 ? -26.774 -14.564 4.346 1.00 83.19 191 LYS A N 1
ATOM 1418 C CA . LYS A 1 191 ? -25.891 -13.495 3.841 1.00 83.19 191 LYS A CA 1
ATOM 1419 C C . LYS A 1 191 ? -26.288 -12.088 4.331 1.00 83.19 191 LYS A C 1
ATOM 1421 O O . LYS A 1 191 ? -25.375 -11.350 4.703 1.00 83.19 191 LYS A O 1
ATOM 1426 N N . PRO A 1 192 ? -27.576 -11.684 4.334 1.00 86.62 192 PRO A N 1
ATOM 1427 C CA . PRO A 1 192 ? -27.991 -10.377 4.845 1.00 86.62 192 PRO A CA 1
ATOM 1428 C C . PRO A 1 192 ? -27.592 -10.122 6.302 1.00 86.62 192 PRO A C 1
ATOM 1430 O O . PRO A 1 192 ? -27.062 -9.051 6.590 1.00 86.62 192 PRO A O 1
ATOM 1433 N N . SER A 1 193 ? -27.771 -11.097 7.199 1.00 82.94 193 SER A N 1
ATOM 1434 C CA . SER A 1 193 ? -27.421 -10.951 8.622 1.00 82.94 193 SER A CA 1
ATOM 1435 C C . SER A 1 193 ? -25.911 -10.968 8.862 1.00 82.94 193 SER A C 1
ATOM 1437 O O . SER A 1 193 ? -25.407 -10.349 9.800 1.00 82.94 193 SER A O 1
ATOM 1439 N N . LEU A 1 194 ? -25.167 -11.644 7.987 1.00 88.75 194 LEU A N 1
ATOM 1440 C CA . LEU A 1 194 ? -23.718 -11.775 8.080 1.00 88.75 194 LEU A CA 1
ATOM 1441 C C . LEU A 1 194 ? -22.963 -10.508 7.649 1.00 88.75 194 LEU A C 1
ATOM 1443 O O . LEU A 1 194 ? -21.899 -10.208 8.188 1.00 88.75 194 LEU A O 1
ATOM 1447 N N . GLN A 1 195 ? -23.501 -9.747 6.692 1.00 91.00 195 GLN A N 1
ATOM 1448 C CA . GLN A 1 195 ? -22.833 -8.565 6.129 1.00 91.00 195 GLN A CA 1
ATOM 1449 C C . GLN A 1 195 ? -22.485 -7.492 7.184 1.00 91.00 195 GLN A C 1
ATOM 1451 O O . GLN A 1 195 ? -21.318 -7.095 7.240 1.00 91.00 195 GLN A O 1
ATOM 1456 N N . PRO A 1 196 ? -23.410 -7.042 8.062 1.00 92.75 196 PRO A N 1
ATOM 1457 C CA . PRO A 1 196 ? -23.090 -6.064 9.106 1.00 92.75 196 PRO A CA 1
ATOM 1458 C C . PRO A 1 196 ? -22.031 -6.555 10.100 1.00 92.75 196 PRO A C 1
ATOM 1460 O O . PRO A 1 196 ? -21.190 -5.772 10.553 1.00 92.75 196 PRO A O 1
ATOM 1463 N N . TRP A 1 197 ? -22.055 -7.850 10.424 1.00 93.88 197 TRP A N 1
ATOM 1464 C CA . TRP A 1 197 ? -21.070 -8.490 11.292 1.00 93.88 197 TRP A CA 1
ATOM 1465 C C . TRP A 1 197 ? -19.678 -8.478 10.657 1.00 93.88 197 TRP A C 1
ATOM 1467 O O . TRP A 1 197 ? -18.747 -7.900 11.218 1.00 93.88 197 TRP A O 1
ATOM 1477 N N . VAL A 1 198 ? -19.554 -9.019 9.443 1.00 93.06 198 VAL A N 1
ATOM 1478 C CA . VAL A 1 198 ? -18.291 -9.075 8.695 1.00 93.06 198 VAL A CA 1
ATOM 1479 C C . VAL A 1 198 ? -17.714 -7.677 8.470 1.00 93.06 198 VAL A C 1
ATOM 1481 O O . VAL A 1 198 ? -16.516 -7.463 8.658 1.00 93.06 198 VAL A O 1
ATOM 1484 N N . ALA A 1 199 ? -18.562 -6.701 8.134 1.00 93.38 199 ALA A N 1
ATOM 1485 C CA . ALA A 1 199 ? -18.151 -5.308 7.993 1.00 93.38 199 ALA A CA 1
ATOM 1486 C C . ALA A 1 199 ? -17.613 -4.724 9.309 1.00 93.38 199 ALA A C 1
ATOM 1488 O O . ALA A 1 199 ? -16.638 -3.975 9.285 1.00 93.38 199 ALA A O 1
ATOM 1489 N N . SER A 1 200 ? -18.199 -5.088 10.454 1.00 95.00 200 SER A N 1
ATOM 1490 C CA . SER A 1 200 ? -17.746 -4.619 11.771 1.00 95.00 200 SER A CA 1
ATOM 1491 C C . SER A 1 200 ? -16.393 -5.224 12.155 1.00 95.00 200 SER A C 1
ATOM 1493 O O . SER A 1 200 ? -15.522 -4.497 12.625 1.00 95.00 200 SER A O 1
ATOM 1495 N N . VAL A 1 201 ? -16.169 -6.515 11.889 1.00 95.00 201 VAL A N 1
ATOM 1496 C CA . VAL A 1 201 ? -14.867 -7.178 12.109 1.00 95.00 201 VAL A CA 1
ATOM 1497 C C . VAL A 1 201 ? -13.787 -6.594 11.191 1.00 95.00 201 VAL A C 1
ATOM 1499 O O . VAL A 1 201 ? -12.682 -6.289 11.638 1.00 95.00 201 VAL A O 1
ATOM 1502 N N . ALA A 1 202 ? -14.113 -6.360 9.915 1.00 94.44 202 ALA A N 1
ATOM 1503 C CA . ALA A 1 202 ? -13.207 -5.687 8.986 1.00 94.44 202 ALA A CA 1
ATOM 1504 C C . ALA A 1 202 ? -12.864 -4.262 9.439 1.00 94.44 202 ALA A C 1
ATOM 1506 O O . ALA A 1 202 ? -11.699 -3.864 9.391 1.00 94.44 202 ALA A O 1
ATOM 1507 N N . ALA A 1 203 ? -13.864 -3.509 9.906 1.00 94.50 203 ALA A N 1
ATOM 1508 C CA . ALA A 1 203 ? -13.674 -2.164 10.431 1.00 94.50 203 ALA A CA 1
ATOM 1509 C C . ALA A 1 203 ? -12.782 -2.169 11.680 1.00 94.50 203 ALA A C 1
ATOM 1511 O O . ALA A 1 203 ? -11.875 -1.342 11.769 1.00 94.50 203 ALA A O 1
ATOM 1512 N N . ALA A 1 204 ? -12.977 -3.117 12.598 1.00 95.12 204 ALA A N 1
ATOM 1513 C CA . ALA A 1 204 ? -12.144 -3.281 13.785 1.00 95.12 204 ALA A CA 1
ATOM 1514 C C . ALA A 1 204 ? -10.667 -3.485 13.432 1.00 95.12 204 ALA A C 1
ATOM 1516 O O . ALA A 1 204 ? -9.822 -2.709 13.873 1.00 95.12 204 ALA A O 1
ATOM 1517 N N . TYR A 1 205 ? -10.364 -4.446 12.553 1.00 95.19 205 TYR A N 1
ATOM 1518 C CA . TYR A 1 205 ? -8.989 -4.674 12.100 1.00 95.19 205 TYR A CA 1
ATOM 1519 C C . TYR A 1 205 ? -8.414 -3.463 11.357 1.00 95.19 205 TYR A C 1
ATOM 1521 O O . TYR A 1 205 ? -7.249 -3.120 11.503 1.00 95.19 205 TYR A O 1
ATOM 1529 N N . SER A 1 206 ? -9.222 -2.771 10.554 1.00 95.62 206 SER A N 1
ATOM 1530 C CA . SER A 1 206 ? -8.743 -1.590 9.832 1.00 95.62 206 SER A CA 1
ATOM 1531 C C . SER A 1 206 ? -8.396 -0.413 10.760 1.00 95.62 206 SER A C 1
ATOM 1533 O O . SER A 1 206 ? -7.527 0.394 10.430 1.00 95.62 206 SER A O 1
ATOM 1535 N N . GLN A 1 207 ? -9.043 -0.329 11.928 1.00 96.12 207 GLN A N 1
ATOM 1536 C CA . GLN A 1 207 ? -8.768 0.670 12.965 1.00 96.12 207 GLN A CA 1
ATOM 1537 C C . GLN A 1 207 ? -7.616 0.261 13.889 1.00 96.12 207 GLN A C 1
ATOM 1539 O O . GLN A 1 207 ? -6.922 1.137 14.398 1.00 96.12 207 GLN A O 1
ATOM 1544 N N . ARG A 1 208 ? -7.408 -1.046 14.088 1.00 93.94 208 ARG A N 1
ATOM 1545 C CA . ARG A 1 208 ? -6.318 -1.636 14.874 1.00 93.94 208 ARG A CA 1
ATOM 1546 C C . ARG A 1 208 ? -5.800 -2.893 14.146 1.00 93.94 208 ARG A C 1
ATOM 1548 O O . ARG A 1 208 ? -6.304 -3.986 14.397 1.00 93.94 208 ARG A O 1
ATOM 1555 N N . PRO A 1 209 ? -4.836 -2.774 13.211 1.00 92.00 209 PRO A N 1
ATOM 1556 C CA . PRO A 1 209 ? -4.392 -3.861 12.338 1.00 92.00 209 PRO A CA 1
ATOM 1557 C C . PRO A 1 209 ? -3.402 -4.789 13.052 1.00 92.00 209 PRO A C 1
ATOM 1559 O O . PRO A 1 209 ? -2.307 -5.050 12.560 1.00 92.00 209 PRO A O 1
ATOM 1562 N N . ILE A 1 210 ? -3.803 -5.275 14.226 1.00 86.31 210 ILE A N 1
ATOM 1563 C CA . ILE A 1 210 ? -3.081 -6.218 15.078 1.00 86.31 210 ILE A CA 1
ATOM 1564 C C . ILE A 1 210 ? -3.996 -7.434 15.235 1.00 86.31 210 ILE A C 1
ATOM 1566 O O . ILE A 1 210 ? -5.138 -7.302 15.678 1.00 86.31 210 ILE A O 1
ATOM 1570 N N . PHE A 1 211 ? -3.537 -8.614 14.816 1.00 81.81 211 PHE A N 1
ATOM 1571 C CA . PHE A 1 211 ? -4.379 -9.814 14.840 1.00 81.81 211 PHE A CA 1
ATOM 1572 C C . PHE A 1 211 ? -4.659 -10.282 16.266 1.00 81.81 211 PHE A C 1
ATOM 1574 O O . PHE A 1 211 ? -5.771 -10.716 16.545 1.00 81.81 211 PHE A O 1
ATOM 1581 N N . GLU A 1 212 ? -3.693 -10.132 17.165 1.00 82.56 212 GLU A N 1
ATOM 1582 C CA . GLU A 1 212 ? -3.804 -10.467 18.581 1.00 82.56 212 GLU A CA 1
ATOM 1583 C C . GLU A 1 212 ? -4.933 -9.663 19.241 1.00 82.56 212 GLU A C 1
ATOM 1585 O O . GLU A 1 212 ? -5.829 -10.245 19.848 1.00 82.56 212 GLU A O 1
ATOM 1590 N N . ASP A 1 213 ? -4.961 -8.343 19.020 1.00 83.81 213 ASP A N 1
ATOM 1591 C CA . ASP A 1 213 ? -6.024 -7.450 19.504 1.00 83.81 213 ASP A CA 1
ATOM 1592 C C . ASP A 1 213 ? -7.395 -7.808 18.904 1.00 83.81 213 ASP A C 1
ATOM 1594 O O . ASP A 1 213 ? -8.413 -7.799 19.605 1.00 83.81 213 ASP A O 1
ATOM 1598 N N . LEU A 1 214 ? -7.443 -8.166 17.615 1.00 86.50 214 LEU A N 1
ATOM 1599 C CA . LEU A 1 214 ? -8.684 -8.595 16.971 1.00 86.50 214 LEU A CA 1
ATOM 1600 C C . LEU A 1 214 ? -9.211 -9.899 17.582 1.00 86.50 214 LEU A C 1
ATOM 1602 O O . LEU A 1 214 ? -10.396 -9.980 17.899 1.00 86.50 214 LEU A O 1
ATOM 1606 N N . VAL A 1 215 ? -8.353 -10.909 17.743 1.00 83.75 215 VAL A N 1
ATOM 1607 C CA . VAL A 1 215 ? -8.718 -12.222 18.294 1.00 83.75 215 VAL A CA 1
ATOM 1608 C C . VAL A 1 215 ? -9.165 -12.096 19.749 1.00 83.75 215 VAL A C 1
ATOM 1610 O O . VAL A 1 215 ? -10.197 -12.662 20.110 1.00 83.75 215 VAL A O 1
ATOM 1613 N N . GLU A 1 216 ? -8.461 -11.302 20.559 1.00 85.69 216 GLU A N 1
ATOM 1614 C CA . GLU A 1 216 ? -8.863 -10.995 21.936 1.00 85.69 216 GLU A CA 1
ATOM 1615 C C . GLU A 1 216 ? -10.254 -10.344 21.967 1.00 85.69 216 GLU A C 1
ATOM 1617 O O . GLU A 1 216 ? -11.158 -10.815 22.662 1.00 85.69 216 GLU A O 1
ATOM 1622 N N . THR A 1 217 ? -10.479 -9.330 21.124 1.00 88.50 217 THR A N 1
ATOM 1623 C CA . THR A 1 217 ? -11.781 -8.652 21.031 1.00 88.50 217 THR A CA 1
ATOM 1624 C C . THR A 1 217 ? -12.897 -9.617 20.599 1.00 88.50 217 THR A C 1
ATOM 1626 O O . THR A 1 217 ? -13.998 -9.579 21.152 1.00 88.50 217 THR A O 1
ATOM 1629 N N . LEU A 1 218 ? -12.629 -10.498 19.629 1.00 86.94 218 LEU A N 1
ATOM 1630 C CA . LEU A 1 218 ? -13.584 -11.505 19.154 1.00 86.94 218 LEU A CA 1
ATOM 1631 C C . LEU A 1 218 ? -13.931 -12.541 20.237 1.00 86.94 218 LEU A C 1
ATOM 1633 O O . LEU A 1 218 ? -15.077 -12.986 20.309 1.00 86.94 218 LEU A O 1
ATOM 1637 N N . GLY A 1 219 ? -12.992 -12.880 21.124 1.00 87.38 219 GLY A N 1
ATOM 1638 C CA . GLY A 1 219 ? -13.246 -13.771 22.259 1.00 87.38 219 GLY A CA 1
ATOM 1639 C C . GLY A 1 219 ? -14.369 -13.270 23.175 1.00 87.38 219 GLY A C 1
ATOM 1640 O O . GLY A 1 219 ? -15.195 -14.058 23.637 1.00 87.38 219 GLY A O 1
ATOM 1641 N N . HIS A 1 220 ? -14.479 -11.952 23.366 1.00 89.62 220 HIS A N 1
ATOM 1642 C CA . HIS A 1 220 ? -15.519 -11.350 24.207 1.00 89.62 220 HIS A CA 1
ATOM 1643 C C . HIS A 1 220 ? -16.930 -11.416 23.611 1.00 89.62 220 HIS A C 1
ATOM 1645 O O . HIS A 1 220 ? -17.908 -11.286 24.348 1.00 89.62 220 HIS A O 1
ATOM 1651 N N . VAL A 1 221 ? -17.066 -11.632 22.298 1.00 90.69 221 VAL A N 1
ATOM 1652 C CA . VAL A 1 221 ? -18.382 -11.661 21.646 1.00 90.69 221 VAL A CA 1
ATOM 1653 C C . VAL A 1 221 ? -19.014 -13.054 21.601 1.00 90.69 221 VAL A C 1
ATOM 1655 O O . VAL A 1 221 ? -20.171 -13.181 21.206 1.00 90.69 221 VAL A O 1
ATOM 1658 N N . LEU A 1 222 ? -18.290 -14.099 22.020 1.00 86.31 222 LEU A N 1
ATOM 1659 C CA . LEU A 1 222 ? -18.764 -15.490 21.987 1.00 86.31 222 LEU A CA 1
ATOM 1660 C C . LEU A 1 222 ? -20.046 -15.705 22.802 1.00 86.31 222 LEU A C 1
ATOM 1662 O O . LEU A 1 222 ? -20.904 -16.483 22.399 1.00 86.31 222 LEU A O 1
ATOM 1666 N N . ALA A 1 223 ? -20.190 -14.992 23.921 1.00 86.69 223 ALA A N 1
ATOM 1667 C CA . ALA A 1 223 ? -21.353 -15.089 24.800 1.00 86.69 223 ALA A CA 1
ATOM 1668 C C . ALA A 1 223 ? -22.549 -14.226 24.349 1.00 86.69 223 ALA A C 1
ATOM 1670 O O . ALA A 1 223 ? -23.600 -14.256 24.989 1.00 86.69 223 ALA A O 1
ATOM 1671 N N . LEU A 1 224 ? -22.403 -13.423 23.287 1.00 90.69 224 LEU A N 1
ATOM 1672 C CA . LEU A 1 224 ? -23.458 -12.515 22.839 1.00 90.69 224 LEU A CA 1
ATOM 1673 C C . LEU A 1 224 ? -24.487 -13.244 21.957 1.00 90.69 224 LEU A C 1
ATOM 1675 O O . LEU A 1 224 ? -24.105 -14.029 21.087 1.00 90.69 224 LEU A O 1
ATOM 1679 N N . PRO A 1 225 ? -25.790 -12.954 22.133 1.00 88.25 225 PRO A N 1
ATOM 1680 C CA . PRO A 1 225 ? -26.875 -13.801 21.632 1.00 88.25 225 PRO A CA 1
ATOM 1681 C C . PRO A 1 225 ? -27.176 -13.654 20.134 1.00 88.25 225 PRO A C 1
ATOM 1683 O O . PRO A 1 225 ? -27.941 -14.447 19.597 1.00 88.25 225 PRO A O 1
ATOM 1686 N N . SER A 1 226 ? -26.651 -12.628 19.457 1.00 90.88 226 SER A N 1
ATOM 1687 C CA . SER A 1 226 ? -26.940 -12.373 18.041 1.00 90.88 226 SER A CA 1
ATOM 1688 C C . SER A 1 226 ? -25.774 -11.698 17.325 1.00 90.88 226 SER A C 1
ATOM 1690 O O . SER A 1 226 ? -24.990 -10.976 17.942 1.00 90.88 226 SER A O 1
ATOM 1692 N N . LEU A 1 227 ? -25.688 -11.873 16.001 1.00 91.44 227 LEU A N 1
ATOM 1693 C CA . LEU A 1 227 ? -24.695 -11.186 15.164 1.00 91.44 227 LEU A CA 1
ATOM 1694 C C . LEU A 1 227 ? -24.768 -9.659 15.286 1.00 91.44 227 LEU A C 1
ATOM 1696 O O . LEU A 1 227 ? -23.731 -9.003 15.249 1.00 91.44 227 LEU A O 1
ATOM 1700 N N . ASP A 1 228 ? -25.960 -9.090 15.474 1.00 92.12 228 ASP A N 1
ATOM 1701 C CA . ASP A 1 228 ? -26.115 -7.646 15.663 1.00 92.12 228 ASP A CA 1
ATOM 1702 C C . ASP A 1 228 ? -25.537 -7.177 17.008 1.00 92.12 228 ASP A C 1
ATOM 1704 O O . ASP A 1 228 ? -24.776 -6.208 17.047 1.00 92.12 228 ASP A O 1
ATOM 1708 N N . ALA A 1 229 ? -25.786 -7.924 18.093 1.00 93.00 229 ALA A N 1
ATOM 1709 C CA . ALA A 1 229 ? -25.185 -7.651 19.398 1.00 93.00 229 ALA A CA 1
ATOM 1710 C C . ALA A 1 229 ? -23.655 -7.783 19.350 1.00 93.00 229 ALA A C 1
ATOM 1712 O O . ALA A 1 229 ? -22.940 -6.908 19.846 1.00 93.00 229 ALA A O 1
ATOM 1713 N N . LYS A 1 230 ? -23.147 -8.834 18.688 1.00 94.31 230 LYS A N 1
ATOM 1714 C CA . LYS A 1 230 ? -21.711 -9.029 18.440 1.00 94.31 230 LYS A CA 1
ATOM 1715 C C . LYS A 1 230 ? -21.127 -7.842 17.668 1.00 94.31 230 LYS A C 1
ATOM 1717 O O . LYS A 1 230 ? -20.133 -7.254 18.089 1.00 94.31 230 LYS A O 1
ATOM 1722 N N . ALA A 1 231 ? -21.767 -7.436 16.574 1.00 94.12 231 ALA A N 1
ATOM 1723 C CA . ALA A 1 231 ? -21.326 -6.318 15.747 1.00 94.12 231 ALA A CA 1
ATOM 1724 C C . ALA A 1 231 ? -21.345 -4.985 16.518 1.00 94.12 231 ALA A C 1
ATOM 1726 O O . ALA A 1 231 ? -20.414 -4.188 16.397 1.00 94.12 231 ALA A O 1
ATOM 1727 N N . GLY A 1 232 ? -22.370 -4.754 17.346 1.00 94.38 232 GLY A N 1
ATOM 1728 C CA . GLY A 1 232 ? -22.464 -3.601 18.240 1.00 94.38 232 GLY A CA 1
ATOM 1729 C C . GLY A 1 232 ? -21.318 -3.542 19.249 1.00 94.38 232 GLY A C 1
ATOM 1730 O O . GLY A 1 232 ? -20.689 -2.493 19.391 1.00 94.38 232 GLY A O 1
ATOM 1731 N N . TYR A 1 233 ? -20.985 -4.675 19.876 1.00 95.19 233 TYR A N 1
ATOM 1732 C CA . TYR A 1 233 ? -19.849 -4.772 20.794 1.00 95.19 233 TYR A CA 1
ATOM 1733 C C . TYR A 1 233 ? -18.522 -4.457 20.097 1.00 95.19 233 TYR A C 1
ATOM 1735 O O . TYR A 1 233 ? -17.746 -3.643 20.596 1.00 95.19 233 TYR A O 1
ATOM 1743 N N . ILE A 1 234 ? -18.274 -5.051 18.923 1.00 95.06 234 ILE A N 1
ATOM 1744 C CA . ILE A 1 234 ? -17.062 -4.789 18.135 1.00 95.06 234 ILE A CA 1
ATOM 1745 C C . ILE A 1 234 ? -16.939 -3.296 17.820 1.00 95.06 234 ILE A C 1
ATOM 1747 O O . ILE A 1 234 ? -15.900 -2.698 18.094 1.00 95.06 234 ILE A O 1
ATOM 1751 N N . ARG A 1 235 ? -18.004 -2.656 17.321 1.00 92.00 235 ARG A N 1
ATOM 1752 C CA . ARG A 1 235 ? -17.993 -1.214 17.012 1.00 92.00 235 ARG A CA 1
ATOM 1753 C C . ARG A 1 235 ? -17.699 -0.341 18.234 1.00 92.00 235 ARG A C 1
ATOM 1755 O O . ARG A 1 235 ? -17.020 0.670 18.093 1.00 92.00 235 ARG A O 1
ATOM 1762 N N . ALA A 1 236 ? -18.177 -0.727 19.415 1.00 91.81 236 ALA A N 1
ATOM 1763 C CA . ALA A 1 236 ? -17.962 0.034 20.644 1.00 91.81 236 ALA A CA 1
ATOM 1764 C C . ALA A 1 236 ? -16.538 -0.104 21.222 1.00 91.81 236 ALA A C 1
ATOM 1766 O O . ALA A 1 236 ? -16.076 0.810 21.897 1.00 91.81 236 ALA A O 1
ATOM 1767 N N . ASN A 1 237 ? -15.836 -1.213 20.954 1.00 92.88 237 ASN A N 1
ATOM 1768 C CA . ASN A 1 237 ? -14.581 -1.563 21.638 1.00 92.88 237 ASN A CA 1
ATOM 1769 C C . ASN A 1 237 ? -13.338 -1.576 20.729 1.00 92.88 237 ASN A C 1
ATOM 1771 O O . ASN A 1 237 ? -12.258 -1.963 21.171 1.00 92.88 237 ASN A O 1
ATOM 1775 N N . THR A 1 238 ? -13.470 -1.172 19.461 1.00 92.56 238 THR A N 1
ATOM 1776 C CA . THR A 1 238 ? -12.383 -1.243 18.457 1.00 92.56 238 THR A CA 1
ATOM 1777 C C . THR A 1 238 ? -12.015 0.106 17.844 1.00 92.56 238 THR A C 1
ATOM 1779 O O . THR A 1 238 ? -11.474 0.184 16.740 1.00 92.56 238 THR A O 1
ATOM 1782 N N . ALA A 1 239 ? -12.307 1.185 18.567 1.00 92.94 239 ALA A N 1
ATOM 1783 C CA . ALA A 1 239 ? -11.896 2.527 18.183 1.00 92.94 239 ALA A CA 1
ATOM 1784 C C . ALA A 1 239 ? -10.354 2.652 18.125 1.00 92.94 239 ALA A C 1
ATOM 1786 O O . ALA A 1 239 ? -9.648 1.914 18.819 1.00 92.94 239 ALA A O 1
ATOM 1787 N N . PRO A 1 240 ? -9.809 3.602 17.340 1.00 95.50 240 PRO A N 1
ATOM 1788 C CA . PRO A 1 240 ? -8.378 3.873 17.310 1.00 95.50 240 PRO A CA 1
ATOM 1789 C C . PRO A 1 240 ? -7.827 4.206 18.693 1.00 95.50 240 PRO A C 1
ATOM 1791 O O . PRO A 1 240 ? -8.486 4.875 19.492 1.00 95.50 240 PRO A O 1
ATOM 1794 N N . LYS A 1 241 ? -6.580 3.803 18.937 1.00 91.75 241 LYS A N 1
ATOM 1795 C CA . LYS A 1 241 ? -5.865 4.051 20.189 1.00 91.75 241 LYS A CA 1
ATOM 1796 C C . LYS A 1 241 ? -4.442 4.546 19.895 1.00 91.75 241 LYS A C 1
ATOM 1798 O O . LYS A 1 241 ? -3.753 3.935 19.076 1.00 91.75 241 LYS A O 1
ATOM 1803 N N . PRO A 1 242 ? -3.962 5.627 20.541 1.00 93.44 242 PRO A N 1
ATOM 1804 C CA . PRO A 1 242 ? -2.564 6.046 20.442 1.00 93.44 242 PRO A CA 1
ATOM 1805 C C . PRO A 1 242 ? -1.598 4.879 20.706 1.00 93.44 242 PRO A C 1
ATOM 1807 O O . PRO A 1 242 ? -1.821 4.079 21.612 1.00 93.44 242 PRO A O 1
ATOM 1810 N N . GLY A 1 243 ? -0.549 4.759 19.888 1.00 90.50 243 GLY A N 1
ATOM 1811 C CA . GLY A 1 243 ? 0.392 3.633 19.924 1.00 90.50 243 GLY A CA 1
ATOM 1812 C C . GLY A 1 243 ? 0.007 2.420 19.064 1.00 90.50 243 GLY A C 1
ATOM 1813 O O . GLY A 1 243 ? 0.856 1.565 18.833 1.00 90.50 243 GLY A O 1
ATOM 1814 N N . THR A 1 244 ? -1.221 2.344 18.540 1.00 93.06 244 THR A N 1
ATOM 1815 C CA . THR A 1 244 ? -1.643 1.337 17.549 1.00 93.06 244 THR A CA 1
ATOM 1816 C C . THR A 1 244 ? -1.997 2.033 16.237 1.00 93.06 244 THR A C 1
ATOM 1818 O O . THR A 1 244 ? -2.870 2.899 16.265 1.00 93.06 244 THR A O 1
ATOM 1821 N N . PRO A 1 245 ? -1.358 1.699 15.099 1.00 96.19 245 PRO A N 1
ATOM 1822 C CA . PRO A 1 245 ? -1.621 2.389 13.841 1.00 96.19 245 PRO A CA 1
ATOM 1823 C C . PRO A 1 245 ? -3.053 2.140 13.349 1.00 96.19 245 PRO A C 1
ATOM 1825 O O . PRO A 1 245 ? -3.652 1.115 13.637 1.00 96.19 245 PRO A O 1
ATOM 1828 N N . VAL A 1 246 ? -3.582 3.053 12.546 1.00 97.81 246 VAL A N 1
ATOM 1829 C CA . VAL A 1 246 ? -4.830 2.925 11.787 1.00 97.81 246 VAL A CA 1
ATOM 1830 C C . VAL A 1 246 ? -4.473 2.705 10.319 1.00 97.81 246 VAL A C 1
ATOM 1832 O O . VAL A 1 246 ? -3.610 3.403 9.781 1.00 97.81 246 VAL A O 1
ATOM 1835 N N . GLN A 1 247 ? -5.134 1.772 9.630 1.00 96.69 247 GLN A N 1
ATOM 1836 C CA . GLN A 1 247 ? -4.873 1.551 8.207 1.00 96.69 247 GLN A CA 1
ATOM 1837 C C . GLN A 1 247 ? -5.189 2.802 7.383 1.00 96.69 247 GLN A C 1
ATOM 1839 O O . GLN A 1 247 ? -6.284 3.362 7.451 1.00 96.69 247 GLN A O 1
ATOM 1844 N N . THR A 1 248 ? -4.253 3.200 6.526 1.00 95.88 248 THR A N 1
ATOM 1845 C CA . THR A 1 248 ? -4.373 4.441 5.756 1.00 95.88 248 THR A CA 1
ATOM 1846 C C . THR A 1 248 ? -5.518 4.396 4.734 1.00 95.88 248 THR A C 1
ATOM 1848 O O . THR A 1 248 ? -5.667 3.444 3.962 1.00 95.88 248 THR A O 1
ATOM 1851 N N . MET A 1 249 ? -6.335 5.450 4.691 1.00 96.88 249 MET A N 1
ATOM 1852 C CA . MET A 1 249 ? -7.362 5.648 3.663 1.00 96.88 249 MET A CA 1
ATOM 1853 C C . MET A 1 249 ? -6.719 6.047 2.328 1.00 96.88 249 MET A C 1
ATOM 1855 O O . MET A 1 249 ? -5.782 6.853 2.270 1.00 96.88 249 MET A O 1
ATOM 1859 N N . LEU A 1 250 ? -7.212 5.476 1.226 1.00 93.69 250 LEU A N 1
ATOM 1860 C CA . LEU A 1 250 ? -6.624 5.619 -0.106 1.00 93.69 250 LEU A CA 1
ATOM 1861 C C . LEU A 1 250 ? -7.547 6.390 -1.058 1.00 93.69 250 LEU A C 1
ATOM 1863 O O . LEU A 1 250 ? -8.718 6.054 -1.214 1.00 93.69 250 LEU A O 1
ATOM 1867 N N . GLY A 1 251 ? -6.981 7.347 -1.797 1.00 91.75 251 GLY A N 1
ATOM 1868 C CA . GLY A 1 251 ? -7.709 8.062 -2.848 1.00 91.75 251 GLY A CA 1
ATOM 1869 C C . GLY A 1 251 ? -7.848 7.268 -4.154 1.00 91.75 251 GLY A C 1
ATOM 1870 O O . GLY A 1 251 ? -6.892 6.614 -4.610 1.00 91.75 251 GLY A O 1
ATOM 1871 N N . TYR A 1 252 ? -9.024 7.344 -4.780 1.00 90.31 252 TYR A N 1
ATOM 1872 C CA . TYR A 1 252 ? -9.293 6.785 -6.104 1.00 90.31 252 TYR A CA 1
ATOM 1873 C C . TYR A 1 252 ? -8.665 7.663 -7.206 1.00 90.31 252 TYR A C 1
ATOM 1875 O O . TYR A 1 252 ? -8.862 8.877 -7.201 1.00 90.31 252 TYR A O 1
ATOM 1883 N N . PRO A 1 253 ? -7.902 7.091 -8.159 1.00 86.81 253 PRO A N 1
ATOM 1884 C CA . PRO A 1 253 ? -7.298 7.859 -9.250 1.00 86.81 253 PRO A CA 1
ATOM 1885 C C . PRO A 1 253 ? -8.349 8.346 -10.253 1.00 86.81 253 PRO A C 1
ATOM 1887 O O . PRO A 1 253 ? -9.198 7.566 -10.682 1.00 86.81 253 PRO A O 1
ATOM 1890 N N . VAL A 1 254 ? -8.282 9.616 -10.645 1.00 81.38 254 VAL A N 1
ATOM 1891 C CA . VAL A 1 254 ? -9.202 10.216 -11.623 1.00 81.38 254 VAL A CA 1
ATOM 1892 C C . VAL A 1 254 ? -8.412 10.866 -12.744 1.00 81.38 254 VAL A C 1
ATOM 1894 O O . VAL A 1 254 ? -7.407 11.516 -12.477 1.00 81.38 254 VAL A O 1
ATOM 1897 N N . SER A 1 255 ? -8.865 10.660 -13.983 1.00 70.44 255 SER A N 1
ATOM 1898 C CA . SER A 1 255 ? -8.128 11.046 -15.189 1.00 70.44 255 SER A CA 1
ATOM 1899 C C . SER A 1 255 ? -8.661 12.293 -15.891 1.00 70.44 255 SER A C 1
ATOM 1901 O O . SER A 1 255 ? -8.115 12.681 -16.911 1.00 70.44 255 SER A O 1
ATOM 1903 N N . THR A 1 256 ? -9.749 12.897 -15.407 1.00 72.50 256 THR A N 1
ATOM 1904 C CA . THR A 1 256 ? -10.308 14.132 -15.979 1.00 72.50 256 THR A CA 1
ATOM 1905 C C . THR A 1 256 ? -10.956 14.980 -14.891 1.00 72.50 256 THR A C 1
ATOM 1907 O O . THR A 1 256 ? -11.536 14.440 -13.944 1.00 72.50 256 THR A O 1
ATOM 1910 N N . LEU A 1 257 ? -10.923 16.306 -15.047 1.00 77.44 257 LEU A N 1
ATOM 1911 C CA . LEU A 1 257 ? -11.610 17.218 -14.126 1.00 77.44 257 LEU A CA 1
ATOM 1912 C C . LEU A 1 257 ? -13.128 16.993 -14.115 1.00 77.44 257 LEU A C 1
ATOM 1914 O O . LEU A 1 257 ? -13.750 16.998 -13.056 1.00 77.44 257 LEU A O 1
ATOM 1918 N N . HIS A 1 258 ? -13.712 16.671 -15.272 1.00 77.88 258 HIS A N 1
ATOM 1919 C CA . HIS A 1 258 ? -15.137 16.366 -15.399 1.00 77.88 258 HIS A CA 1
ATOM 1920 C C . HIS A 1 258 ? -15.585 15.210 -14.486 1.00 77.88 258 HIS A C 1
ATOM 1922 O O . HIS A 1 258 ? -16.617 15.298 -13.819 1.00 77.88 258 HIS A O 1
ATOM 1928 N N . GLN A 1 259 ? -14.789 14.138 -14.389 1.00 80.75 259 GLN A N 1
ATOM 1929 C CA . GLN A 1 259 ? -15.094 13.014 -13.497 1.00 80.75 259 GLN A CA 1
ATOM 1930 C C . GLN A 1 259 ? -15.070 13.408 -12.014 1.00 80.75 259 GLN A C 1
ATOM 1932 O O . GLN A 1 259 ? -15.786 12.801 -11.217 1.00 80.75 259 GLN A O 1
ATOM 1937 N N . ILE A 1 260 ? -14.262 14.400 -11.627 1.00 84.94 260 ILE A N 1
ATOM 1938 C CA . ILE A 1 260 ? -14.225 14.921 -10.254 1.00 84.94 260 ILE A CA 1
ATOM 1939 C C . ILE A 1 260 ? -15.531 15.645 -9.970 1.00 84.94 260 ILE A C 1
ATOM 1941 O O . ILE A 1 260 ? -16.223 15.282 -9.024 1.00 84.94 260 ILE A O 1
ATOM 1945 N N . THR A 1 261 ? -15.911 16.585 -10.837 1.00 83.44 261 THR A N 1
ATOM 1946 C CA . THR A 1 261 ? -17.170 17.328 -10.735 1.00 83.44 261 THR A CA 1
ATOM 1947 C C . THR A 1 261 ? -18.370 16.384 -10.659 1.00 83.44 261 THR A C 1
ATOM 1949 O O . THR A 1 261 ? -19.185 16.489 -9.746 1.00 83.44 261 THR A O 1
ATOM 1952 N N . GLN A 1 262 ? -18.455 15.397 -11.557 1.00 83.50 262 GLN A N 1
ATOM 1953 C CA . GLN A 1 262 ? -19.556 14.429 -11.582 1.00 83.50 262 GLN A CA 1
ATOM 1954 C C . GLN A 1 262 ? -19.633 13.580 -10.304 1.00 83.50 262 GLN A C 1
ATOM 1956 O O . GLN A 1 262 ? -20.720 13.177 -9.894 1.00 83.50 262 GLN A O 1
ATOM 1961 N N . ARG A 1 263 ? -18.491 13.265 -9.683 1.00 87.25 263 ARG A N 1
ATOM 1962 C CA . ARG A 1 263 ? -18.449 12.480 -8.442 1.00 87.25 263 ARG A CA 1
ATOM 1963 C C . ARG A 1 263 ? -18.763 13.325 -7.222 1.00 87.25 263 ARG A C 1
ATOM 1965 O O . ARG A 1 263 ? -19.581 12.900 -6.418 1.00 87.25 263 ARG A O 1
ATOM 1972 N N . MET A 1 264 ? -18.156 14.503 -7.107 1.00 88.69 264 MET A N 1
ATOM 1973 C CA . MET A 1 264 ? -18.342 15.387 -5.956 1.00 88.69 264 MET A CA 1
ATOM 1974 C C . MET A 1 264 ? -19.781 15.901 -5.858 1.00 88.69 264 MET A C 1
ATOM 1976 O O . MET A 1 264 ? -20.312 15.998 -4.759 1.00 88.69 264 MET A O 1
ATOM 1980 N N . ARG A 1 265 ? -20.471 16.066 -6.996 1.00 85.44 265 ARG A N 1
ATOM 1981 C CA . ARG A 1 265 ? -21.918 16.351 -7.060 1.00 85.44 265 ARG A CA 1
ATOM 1982 C C . ARG A 1 265 ? -22.819 15.304 -6.394 1.00 85.44 265 ARG A C 1
ATOM 1984 O O . ARG A 1 265 ? -23.970 15.610 -6.113 1.00 85.44 265 ARG A O 1
ATOM 1991 N N . LYS A 1 266 ? -22.347 14.069 -6.193 1.00 84.56 266 LYS A N 1
ATOM 1992 C CA . LYS A 1 266 ? -23.156 12.985 -5.607 1.00 84.56 266 LYS A CA 1
ATOM 1993 C C . LYS A 1 266 ? -23.165 12.995 -4.078 1.00 84.56 266 LYS A C 1
ATOM 1995 O O . LYS A 1 266 ? -23.985 12.291 -3.498 1.00 84.56 266 LYS A O 1
ATOM 2000 N N . TYR A 1 267 ? -22.247 13.727 -3.449 1.00 83.69 267 TYR A N 1
ATOM 2001 C CA . TYR A 1 267 ? -22.122 13.802 -1.993 1.00 83.69 267 TYR A CA 1
ATOM 2002 C C . TYR A 1 267 ? -22.931 14.975 -1.437 1.00 83.69 267 TYR A C 1
ATOM 2004 O O . TYR A 1 267 ? -23.196 15.949 -2.151 1.00 83.69 267 TYR A O 1
ATOM 2012 N N . ALA A 1 268 ? -23.374 14.868 -0.184 1.00 67.25 268 ALA A N 1
ATOM 2013 C CA . ALA A 1 268 ? -24.255 15.867 0.397 1.00 67.25 268 ALA A CA 1
ATOM 2014 C C . ALA A 1 268 ? -23.489 17.189 0.575 1.00 67.25 268 ALA A C 1
ATOM 2016 O O . ALA A 1 268 ? -22.339 17.237 0.996 1.00 67.25 268 ALA A O 1
ATOM 2017 N N . GLY A 1 269 ? -24.112 18.295 0.170 1.00 67.25 269 GLY A N 1
ATOM 2018 C CA . GLY A 1 269 ? -23.476 19.615 0.153 1.00 67.25 269 GLY A CA 1
ATOM 2019 C C . GLY A 1 269 ? -22.647 19.906 -1.100 1.00 67.25 269 GLY A C 1
ATOM 2020 O O . GLY A 1 269 ? -22.451 21.073 -1.412 1.00 67.25 269 GLY A O 1
ATOM 2021 N N . GLY A 1 270 ? -22.213 18.895 -1.863 1.00 81.88 270 GLY A N 1
ATOM 2022 C CA . GLY A 1 270 ? -21.479 19.106 -3.112 1.00 81.88 270 GLY A CA 1
ATOM 2023 C C . GLY A 1 270 ? -20.200 19.932 -2.947 1.00 81.88 270 GLY A C 1
ATOM 2024 O O . GLY A 1 270 ? -19.766 20.537 -3.918 1.00 81.88 270 GLY A O 1
ATOM 2025 N N . VAL A 1 271 ? -19.607 19.990 -1.750 1.00 89.69 271 VAL A N 1
ATOM 2026 C CA . VAL A 1 271 ? -18.366 20.727 -1.471 1.00 89.69 271 VAL A CA 1
ATOM 2027 C C . VAL A 1 271 ? -17.241 19.739 -1.188 1.00 89.69 271 VAL A C 1
ATOM 2029 O O . VAL A 1 271 ? -17.421 18.768 -0.448 1.00 89.69 271 VAL A O 1
ATOM 2032 N N . ALA A 1 272 ? -16.064 19.991 -1.755 1.00 93.94 272 ALA A N 1
ATOM 2033 C CA . ALA A 1 272 ? -14.870 19.207 -1.473 1.00 93.94 272 ALA A CA 1
ATOM 2034 C C . ALA A 1 272 ? -13.668 20.099 -1.163 1.00 93.94 272 ALA A C 1
ATOM 2036 O O . ALA A 1 272 ? -13.457 21.116 -1.825 1.00 93.94 272 ALA A O 1
ATOM 2037 N N . ALA A 1 273 ? -12.843 19.669 -0.212 1.00 95.56 273 ALA A N 1
ATOM 2038 C CA . ALA A 1 273 ? -11.521 20.239 -0.002 1.00 95.56 273 ALA A CA 1
ATOM 2039 C C . ALA A 1 273 ? -10.583 19.763 -1.114 1.00 95.56 273 ALA A C 1
ATOM 2041 O O . ALA A 1 273 ? -10.390 18.558 -1.297 1.00 95.56 273 ALA A O 1
ATOM 2042 N N . CYS A 1 274 ? -9.996 20.701 -1.845 1.00 96.06 274 CYS A N 1
ATOM 2043 C CA . CYS A 1 274 ? -8.948 20.450 -2.824 1.00 96.06 274 CYS A CA 1
ATOM 2044 C C . CYS A 1 274 ? -7.603 20.776 -2.176 1.00 96.06 274 CYS A C 1
ATOM 2046 O O . CYS A 1 274 ? -7.232 21.938 -2.042 1.00 96.06 274 CYS A O 1
ATOM 2048 N N . GLU A 1 275 ? -6.901 19.743 -1.724 1.00 97.25 275 GLU A N 1
ATOM 2049 C CA . GLU A 1 275 ? -5.608 19.853 -1.054 1.00 97.25 275 GLU A CA 1
ATOM 2050 C C . GLU A 1 275 ? -4.451 19.544 -1.992 1.00 97.25 275 GLU A C 1
ATOM 2052 O O . GLU A 1 275 ? -4.555 18.679 -2.869 1.00 97.25 275 GLU A O 1
ATOM 2057 N N . TYR A 1 276 ? -3.317 20.195 -1.754 1.00 96.31 276 TYR A N 1
ATOM 2058 C CA . TYR A 1 276 ? -2.088 19.920 -2.485 1.00 96.31 276 TYR A CA 1
ATOM 2059 C C . TYR A 1 276 ? -1.629 18.488 -2.213 1.00 96.31 276 TYR A C 1
ATOM 2061 O O . TYR A 1 276 ? -1.564 18.024 -1.072 1.00 96.31 276 TYR A O 1
ATOM 2069 N N . LYS A 1 277 ? -1.308 17.761 -3.284 1.00 95.06 277 LYS A N 1
ATOM 2070 C CA . LYS A 1 277 ? -0.781 16.405 -3.197 1.00 95.06 277 LYS A CA 1
ATOM 2071 C C . LYS A 1 277 ? 0.747 16.435 -3.218 1.00 95.06 277 LYS A C 1
ATOM 2073 O O . LYS A 1 277 ? 1.355 16.336 -4.280 1.00 95.06 277 LYS A O 1
ATOM 2078 N N . TYR A 1 278 ? 1.349 16.499 -2.043 1.00 94.75 278 TYR A N 1
ATOM 2079 C CA . TYR A 1 278 ? 2.802 16.475 -1.860 1.00 94.75 278 TYR A CA 1
ATOM 2080 C C . TYR A 1 278 ? 3.446 15.130 -2.303 1.00 94.75 278 TYR A C 1
ATOM 2082 O O . TYR A 1 278 ? 2.803 14.078 -2.201 1.00 94.75 278 TYR A O 1
ATOM 2090 N N . ASP A 1 279 ? 4.693 15.163 -2.813 1.00 89.06 279 ASP A N 1
ATOM 2091 C CA . ASP A 1 279 ? 5.534 13.981 -3.148 1.00 89.06 279 ASP A CA 1
ATOM 2092 C C . ASP A 1 279 ? 6.454 13.656 -1.960 1.00 89.06 279 ASP A C 1
ATOM 2094 O O . ASP A 1 279 ? 7.604 14.094 -1.900 1.00 89.06 279 ASP A O 1
ATOM 2098 N N . GLY A 1 280 ? 5.937 12.930 -0.968 1.00 93.31 280 GLY A N 1
ATOM 2099 C CA . GLY A 1 280 ? 6.654 12.672 0.277 1.00 93.31 280 GLY A CA 1
ATOM 2100 C C . GLY A 1 280 ? 6.457 11.267 0.840 1.00 93.31 280 GLY A C 1
ATOM 2101 O O . GLY A 1 280 ? 6.075 10.317 0.151 1.00 93.31 280 GLY A O 1
ATOM 2102 N N . ALA A 1 281 ? 6.791 11.123 2.120 1.00 95.12 281 ALA A N 1
ATOM 2103 C CA . ALA A 1 281 ? 6.506 9.938 2.909 1.00 95.12 281 ALA A CA 1
ATOM 2104 C C . ALA A 1 281 ? 5.288 10.201 3.801 1.00 95.12 281 ALA A C 1
ATOM 2106 O O . ALA A 1 281 ? 5.358 10.998 4.735 1.00 95.12 281 ALA A O 1
ATOM 2107 N N . ARG A 1 282 ? 4.178 9.501 3.548 1.00 97.62 282 ARG A N 1
ATOM 2108 C CA . ARG A 1 282 ? 3.013 9.523 4.441 1.00 97.62 282 ARG A CA 1
ATOM 2109 C C . ARG A 1 282 ? 3.363 8.923 5.800 1.00 97.62 282 ARG A C 1
ATOM 2111 O O . ARG A 1 282 ? 3.738 7.748 5.874 1.00 97.62 282 ARG A O 1
ATOM 2118 N N . LEU A 1 283 ? 3.170 9.714 6.849 1.00 98.25 283 LEU A N 1
ATOM 2119 C CA . LEU A 1 283 ? 3.384 9.338 8.240 1.00 98.25 283 LEU A CA 1
ATOM 2120 C C . LEU A 1 283 ? 2.084 9.460 9.034 1.00 98.25 283 LEU A C 1
ATOM 2122 O O . LEU A 1 283 ? 1.294 10.384 8.833 1.00 98.25 283 LEU A O 1
ATOM 2126 N N . GLN A 1 284 ? 1.898 8.538 9.969 1.00 98.38 284 GLN A N 1
ATOM 2127 C CA . GLN A 1 284 ? 0.857 8.604 10.984 1.00 98.38 284 GLN A CA 1
ATOM 2128 C C . GLN A 1 284 ? 1.514 8.794 12.351 1.00 98.38 284 GLN A C 1
ATOM 2130 O O . GLN A 1 284 ? 2.385 8.018 12.740 1.00 98.38 284 GLN A O 1
ATOM 2135 N N . ILE A 1 285 ? 1.142 9.861 13.050 1.00 98.31 285 ILE A N 1
ATOM 2136 C CA . ILE A 1 285 ? 1.824 10.354 14.248 1.00 98.31 285 ILE A CA 1
ATOM 2137 C C . ILE A 1 285 ? 0.870 10.233 15.428 1.00 98.31 285 ILE A C 1
ATOM 2139 O O . ILE A 1 285 ? -0.236 10.772 15.405 1.00 98.31 285 ILE A O 1
ATOM 2143 N N . HIS A 1 286 ? 1.311 9.519 16.457 1.00 97.81 286 HIS A N 1
ATOM 2144 C CA . HIS A 1 286 ? 0.562 9.250 17.673 1.00 97.81 286 HIS A CA 1
ATOM 2145 C C . HIS A 1 286 ? 1.297 9.920 18.818 1.00 97.81 286 HIS A C 1
ATOM 2147 O O . HIS A 1 286 ? 2.470 9.629 19.049 1.00 97.81 286 HIS A O 1
ATOM 2153 N N . VAL A 1 287 ? 0.604 10.791 19.542 1.00 95.50 287 VAL A N 1
ATOM 2154 C CA . VAL A 1 287 ? 1.153 11.445 20.729 1.00 95.50 287 VAL A CA 1
ATOM 2155 C C . VAL A 1 287 ? 0.222 11.174 21.899 1.00 95.50 287 VAL A C 1
ATOM 2157 O O . VAL A 1 287 ? -0.994 11.284 21.751 1.00 95.50 287 VAL A O 1
ATOM 2160 N N . SER A 1 288 ? 0.773 10.820 23.057 1.00 92.19 288 SER A N 1
ATOM 2161 C CA . SER A 1 288 ? 0.028 10.700 24.311 1.00 92.19 288 SER A CA 1
ATOM 2162 C C . SER A 1 288 ? 0.851 11.254 25.468 1.00 92.19 288 SER A C 1
ATOM 2164 O O . SER A 1 288 ? 1.968 10.813 25.724 1.00 92.19 288 SER A O 1
ATOM 2166 N N . LYS A 1 289 ? 0.305 12.205 26.223 1.00 83.94 289 LYS A N 1
ATOM 2167 C CA . LYS A 1 289 ? 0.889 12.632 27.497 1.00 83.94 289 LYS A CA 1
ATOM 2168 C C . LYS A 1 289 ? 0.692 11.491 28.494 1.00 83.94 289 LYS A C 1
ATOM 2170 O O . LYS A 1 289 ? -0.441 11.085 28.743 1.00 83.94 289 LYS A O 1
ATOM 2175 N N . ARG A 1 290 ? 1.777 10.930 29.040 1.00 64.62 290 ARG A N 1
ATOM 2176 C CA . ARG A 1 290 ? 1.673 9.912 30.096 1.00 64.62 290 ARG A CA 1
ATOM 2177 C C . ARG A 1 290 ? 0.959 10.522 31.302 1.00 64.62 290 ARG A C 1
ATOM 2179 O O . ARG A 1 290 ? 1.448 11.479 31.896 1.00 64.62 290 ARG A O 1
ATOM 2186 N N . THR A 1 291 ? -0.192 9.970 31.672 1.00 46.62 291 THR A N 1
ATOM 2187 C CA . THR A 1 291 ? -0.821 10.253 32.963 1.00 46.62 291 THR A CA 1
ATOM 2188 C C . THR A 1 291 ? -0.034 9.496 34.029 1.00 46.62 291 THR A C 1
ATOM 2190 O O . THR A 1 291 ? 0.174 8.290 33.916 1.00 46.62 291 THR A O 1
ATOM 2193 N N . VAL A 1 292 ? 0.451 10.200 35.051 1.00 41.50 292 VAL A N 1
ATOM 2194 C CA . VAL A 1 292 ? 1.188 9.601 36.171 1.00 41.50 292 VAL A CA 1
ATOM 2195 C C . VAL A 1 292 ? 0.220 8.755 37.004 1.00 41.50 292 VAL A C 1
ATOM 2197 O O . VAL A 1 292 ? -0.388 9.249 37.948 1.00 41.50 292 VAL A O 1
ATOM 2200 N N . SER A 1 293 ? 0.053 7.477 36.670 1.00 38.88 293 SER A N 1
ATOM 2201 C CA . SER A 1 293 ? -0.564 6.496 37.565 1.00 38.88 293 SER A CA 1
ATOM 2202 C C . SER A 1 293 ? 0.539 5.683 38.245 1.00 38.88 293 SER A C 1
ATOM 2204 O O . SER A 1 293 ? 1.117 4.789 37.639 1.00 38.88 293 SER A O 1
ATOM 2206 N N . HIS A 1 294 ? 0.842 6.053 39.493 1.00 36.41 294 HIS A N 1
ATOM 2207 C CA . HIS A 1 294 ? 1.594 5.298 40.507 1.00 36.41 294 HIS A CA 1
ATOM 2208 C C . HIS A 1 294 ? 2.801 4.455 40.045 1.00 36.41 294 HIS A C 1
ATOM 2210 O O . HIS A 1 294 ? 2.711 3.238 39.966 1.00 36.41 294 HIS A O 1
ATOM 2216 N N . MET A 1 295 ? 3.962 5.097 39.878 1.00 35.88 295 MET A N 1
ATOM 2217 C CA . MET A 1 295 ? 5.234 4.782 40.563 1.00 35.88 295 MET A CA 1
ATOM 2218 C C . MET A 1 295 ? 6.381 5.532 39.874 1.00 35.88 295 MET A C 1
ATOM 2220 O O . MET A 1 295 ? 6.601 5.389 38.680 1.00 35.88 295 MET A O 1
ATOM 2224 N N . THR A 1 296 ? 7.124 6.301 40.676 1.00 35.31 296 THR A N 1
ATOM 2225 C CA . THR A 1 296 ? 8.333 7.092 40.360 1.00 35.31 296 THR A CA 1
ATOM 2226 C C . THR A 1 296 ? 8.209 8.237 39.328 1.00 35.31 296 THR A C 1
ATOM 2228 O O . THR A 1 296 ? 7.770 8.023 38.203 1.00 35.31 296 THR A O 1
ATOM 2231 N N . PRO A 1 297 ? 8.625 9.475 39.675 1.00 36.72 297 PRO A N 1
ATOM 2232 C CA . PRO A 1 297 ? 8.732 10.569 38.717 1.00 36.72 297 PRO A CA 1
ATOM 2233 C C . PRO A 1 297 ? 10.017 10.407 37.892 1.00 36.72 297 PRO A C 1
ATOM 2235 O O . PRO A 1 297 ? 11.118 10.587 38.411 1.00 36.72 297 PRO A O 1
ATOM 2238 N N . THR A 1 298 ? 9.894 10.087 36.606 1.00 39.41 298 THR A N 1
ATOM 2239 C CA . THR A 1 298 ? 10.980 10.262 35.631 1.00 39.41 298 THR A CA 1
ATOM 2240 C C . THR A 1 298 ? 10.663 11.456 34.730 1.00 39.41 298 THR A C 1
ATOM 2242 O O . THR A 1 298 ? 9.538 11.606 34.258 1.00 39.41 298 THR A O 1
ATOM 2245 N N . ASN A 1 299 ? 11.656 12.323 34.525 1.00 46.47 299 ASN A N 1
ATOM 2246 C CA . ASN A 1 299 ? 11.607 13.563 33.740 1.00 46.47 299 ASN A CA 1
ATOM 2247 C C . ASN A 1 299 ? 11.434 13.322 32.224 1.00 46.47 299 ASN A C 1
ATOM 2249 O O . ASN A 1 299 ? 12.348 13.638 31.467 1.00 46.47 299 ASN A O 1
ATOM 2253 N N . GLU A 1 300 ? 10.316 12.776 31.744 1.00 52.16 300 GLU A N 1
ATOM 2254 C CA . GLU A 1 300 ? 10.188 12.467 30.310 1.00 52.16 300 GLU A CA 1
ATOM 2255 C C . GLU A 1 300 ? 8.923 13.042 29.663 1.00 52.16 300 GLU A C 1
ATOM 2257 O O . GLU A 1 300 ? 7.852 13.081 30.266 1.00 52.16 300 GLU A O 1
ATOM 2262 N N . GLY A 1 301 ? 9.102 13.560 28.442 1.00 58.53 301 GLY A N 1
ATOM 2263 C CA . GLY A 1 301 ? 8.097 14.239 27.625 1.00 58.53 301 GLY A CA 1
ATOM 2264 C C . GLY A 1 301 ? 6.955 13.332 27.131 1.00 58.53 301 GLY A C 1
ATOM 2265 O O . GLY A 1 301 ? 6.727 12.252 27.673 1.00 58.53 301 GLY A O 1
ATOM 2266 N N . PRO A 1 302 ? 6.175 13.773 26.126 1.00 69.88 302 PRO A N 1
ATOM 2267 C CA . PRO A 1 302 ? 5.051 12.989 25.617 1.00 69.88 302 PRO A CA 1
ATOM 2268 C C . PRO A 1 302 ? 5.516 11.676 24.965 1.00 69.88 302 PRO A C 1
ATOM 2270 O O . PRO A 1 302 ? 6.556 11.638 24.311 1.00 69.88 302 PRO A O 1
ATOM 2273 N N . ASP A 1 303 ? 4.718 10.615 25.107 1.00 88.38 303 ASP A N 1
ATOM 2274 C CA . ASP A 1 303 ? 4.930 9.341 24.416 1.00 88.38 303 ASP A CA 1
ATOM 2275 C C . ASP A 1 303 ? 4.601 9.517 22.927 1.00 88.38 303 ASP A C 1
ATOM 2277 O O . ASP A 1 303 ? 3.478 9.899 22.579 1.00 88.38 303 ASP A O 1
ATOM 2281 N N . LEU A 1 304 ? 5.593 9.292 22.062 1.00 94.12 304 LEU A N 1
ATOM 2282 C CA . LEU A 1 304 ? 5.529 9.510 20.618 1.00 94.12 304 LEU A CA 1
ATOM 2283 C C . LEU A 1 304 ? 5.726 8.182 19.884 1.00 94.12 304 LEU A C 1
ATOM 2285 O O . LEU A 1 304 ? 6.738 7.499 20.049 1.00 94.12 304 LEU A O 1
ATOM 2289 N N . ALA A 1 305 ? 4.793 7.854 18.995 1.00 95.62 305 ALA A N 1
ATOM 2290 C CA . ALA A 1 305 ? 4.950 6.780 18.025 1.00 95.62 305 ALA A CA 1
ATOM 2291 C C . ALA A 1 305 ? 4.654 7.299 16.617 1.00 95.62 305 ALA A C 1
ATOM 2293 O O . ALA A 1 305 ? 3.676 8.010 16.393 1.00 95.62 305 ALA A O 1
ATOM 2294 N N . VAL A 1 306 ? 5.505 6.933 15.662 1.00 97.62 306 VAL A N 1
ATOM 2295 C CA . VAL A 1 306 ? 5.366 7.315 14.255 1.00 97.62 306 VAL A CA 1
ATOM 2296 C C . VAL A 1 306 ? 5.284 6.042 13.427 1.00 97.62 306 VAL A C 1
ATOM 2298 O O . VAL A 1 306 ? 6.066 5.116 13.637 1.00 97.62 306 VAL A O 1
ATOM 2301 N N . PHE A 1 307 ? 4.345 5.993 12.488 1.00 97.62 307 PHE A N 1
ATOM 2302 C CA . PHE A 1 307 ? 4.130 4.847 11.613 1.00 97.62 307 PHE A CA 1
ATOM 2303 C C . PHE A 1 307 ? 4.211 5.252 10.144 1.00 97.62 307 PHE A C 1
ATOM 2305 O O . PHE A 1 307 ? 3.780 6.341 9.757 1.00 97.62 307 PHE A O 1
ATOM 2312 N N . SER A 1 308 ? 4.757 4.358 9.322 1.00 96.00 308 SER A N 1
ATOM 2313 C CA . SER A 1 308 ? 4.763 4.482 7.869 1.00 96.00 308 SER A CA 1
ATOM 2314 C C . SER A 1 308 ? 3.360 4.259 7.298 1.00 96.00 308 SER A C 1
ATOM 2316 O O . SER A 1 308 ? 2.447 3.755 7.959 1.00 96.00 308 SER A O 1
ATOM 2318 N N . ARG A 1 309 ? 3.200 4.553 6.006 1.00 93.88 309 ARG A N 1
ATOM 2319 C CA . ARG A 1 309 ? 1.994 4.240 5.226 1.00 93.88 309 ARG A CA 1
ATOM 2320 C C . ARG A 1 309 ? 1.479 2.802 5.395 1.00 93.88 309 ARG A C 1
ATOM 2322 O O . ARG A 1 309 ? 0.269 2.587 5.303 1.00 93.88 309 ARG A O 1
ATOM 2329 N N . ASN A 1 310 ? 2.387 1.844 5.575 1.00 89.38 310 ASN A N 1
ATOM 2330 C CA . ASN A 1 310 ? 2.084 0.416 5.674 1.00 89.38 310 ASN A CA 1
ATOM 2331 C C . ASN A 1 310 ? 1.915 -0.049 7.128 1.00 89.38 310 ASN A C 1
ATOM 2333 O O . ASN A 1 310 ? 1.977 -1.246 7.388 1.00 89.38 310 ASN A O 1
ATOM 2337 N N . CYS A 1 311 ? 1.699 0.885 8.061 1.00 91.75 311 CYS A N 1
ATOM 2338 C CA . CYS A 1 311 ? 1.572 0.621 9.495 1.00 91.75 311 CYS A CA 1
ATOM 2339 C C . CYS A 1 311 ? 2.861 0.080 10.146 1.00 91.75 311 CYS A C 1
ATOM 2341 O O . CYS A 1 311 ? 2.812 -0.462 11.247 1.00 91.75 311 CYS A O 1
ATOM 2343 N N . GLU A 1 312 ? 4.021 0.253 9.507 1.00 89.69 312 GLU A N 1
ATOM 2344 C CA . GLU A 1 312 ? 5.313 -0.121 10.091 1.00 89.69 312 GLU A CA 1
ATOM 2345 C C . GLU A 1 312 ? 5.758 0.956 11.076 1.00 89.69 312 GLU A C 1
ATOM 2347 O O . GLU A 1 312 ? 5.700 2.148 10.767 1.00 89.69 312 GLU A O 1
ATOM 2352 N N . ARG A 1 313 ? 6.222 0.555 12.260 1.00 91.75 313 ARG A N 1
ATOM 2353 C CA . ARG A 1 313 ? 6.712 1.503 13.261 1.00 91.75 313 ARG A CA 1
ATOM 2354 C C . ARG A 1 313 ? 8.053 2.087 12.823 1.00 91.75 313 ARG A C 1
ATOM 2356 O O . ARG A 1 313 ? 8.988 1.347 12.533 1.00 91.75 313 ARG A O 1
ATOM 2363 N N . ILE A 1 314 ? 8.146 3.412 12.818 1.00 91.12 314 ILE A N 1
ATOM 2364 C CA . ILE A 1 314 ? 9.384 4.144 12.563 1.00 91.12 314 ILE A CA 1
ATOM 2365 C C . ILE A 1 314 ? 10.218 4.163 13.859 1.00 91.12 314 ILE A C 1
ATOM 2367 O O . ILE A 1 314 ? 9.703 4.610 14.890 1.00 91.12 314 ILE A O 1
ATOM 2371 N N . PRO A 1 315 ? 11.475 3.679 13.834 1.00 89.44 315 PRO A N 1
ATOM 2372 C CA . PRO A 1 315 ? 12.370 3.698 14.992 1.00 89.44 315 PRO A CA 1
ATOM 2373 C C . PRO A 1 315 ? 12.690 5.112 15.500 1.00 89.44 315 PRO A C 1
ATOM 2375 O O . PRO A 1 315 ? 12.649 6.076 14.737 1.00 89.44 315 PRO A O 1
ATOM 2378 N N . ALA A 1 316 ? 13.040 5.231 16.784 1.00 88.44 316 ALA A N 1
ATOM 2379 C CA . ALA A 1 316 ? 13.323 6.520 17.425 1.00 88.44 316 ALA A CA 1
ATOM 2380 C C . ALA A 1 316 ? 14.604 7.205 16.905 1.00 88.44 316 ALA A C 1
ATOM 2382 O O . ALA A 1 316 ? 14.707 8.426 16.936 1.00 88.44 316 ALA A O 1
ATOM 2383 N N . ASP A 1 317 ? 15.560 6.428 16.398 1.00 87.62 317 ASP A N 1
ATOM 2384 C CA . ASP A 1 317 ? 16.800 6.885 15.761 1.00 87.62 317 ASP A CA 1
ATOM 2385 C C . ASP A 1 317 ? 16.615 7.258 14.277 1.00 87.62 317 ASP A C 1
ATOM 2387 O O . ASP A 1 317 ? 17.546 7.719 13.616 1.00 87.62 317 ASP A O 1
ATOM 2391 N N . HIS A 1 318 ? 15.409 7.087 13.728 1.00 91.19 318 HIS A N 1
ATOM 2392 C CA . HIS A 1 318 ? 15.120 7.439 12.346 1.00 91.19 318 HIS A CA 1
ATOM 2393 C C . HIS A 1 318 ? 14.938 8.956 12.179 1.00 91.19 318 HIS A C 1
ATOM 2395 O O . HIS A 1 318 ? 14.198 9.592 12.929 1.00 91.19 318 HIS A O 1
ATOM 2401 N N . LYS A 1 319 ? 15.491 9.537 11.104 1.00 91.69 319 LYS A N 1
ATOM 2402 C CA . LYS A 1 319 ? 15.421 10.988 10.806 1.00 91.69 319 LYS A CA 1
ATOM 2403 C C . LYS A 1 319 ? 14.007 11.587 10.808 1.00 91.69 319 LYS A C 1
ATOM 2405 O O . LYS A 1 319 ? 13.817 12.750 11.153 1.00 91.69 319 LYS A O 1
ATOM 2410 N N . TYR A 1 320 ? 13.002 10.795 10.422 1.00 94.00 320 TYR A N 1
ATOM 2411 C CA . TYR A 1 320 ? 11.599 11.217 10.505 1.00 94.00 320 TYR A CA 1
ATOM 2412 C C . TYR A 1 320 ? 11.155 11.387 11.952 1.00 94.00 320 TYR A C 1
ATOM 2414 O O . TYR A 1 320 ? 10.522 12.386 12.261 1.00 94.00 320 TYR A O 1
ATOM 2422 N N . PHE A 1 321 ? 11.490 10.435 12.825 1.00 93.94 321 PHE A N 1
ATOM 2423 C CA . PHE A 1 321 ? 11.119 10.502 14.231 1.00 93.94 321 PHE A CA 1
ATOM 2424 C C . PHE A 1 321 ? 11.724 11.745 14.883 1.00 93.94 321 PHE A C 1
ATOM 2426 O O . PHE A 1 321 ? 10.979 12.526 15.465 1.00 93.94 321 PHE A O 1
ATOM 2433 N N . ASP A 1 322 ? 13.023 11.977 14.674 1.00 90.88 322 ASP A N 1
ATOM 2434 C CA . ASP A 1 322 ? 13.731 13.163 15.170 1.00 90.88 322 ASP A CA 1
ATOM 2435 C C . ASP A 1 322 ? 13.089 14.478 14.688 1.00 90.88 322 ASP A C 1
ATOM 2437 O O . ASP A 1 322 ? 12.803 15.381 15.477 1.00 90.88 322 ASP A O 1
ATOM 2441 N N . THR A 1 323 ? 12.749 14.563 13.398 1.00 91.81 323 THR A N 1
ATOM 2442 C CA . THR A 1 323 ? 12.070 15.749 12.849 1.00 91.81 323 THR A CA 1
ATOM 2443 C C . THR A 1 323 ? 10.707 15.970 13.506 1.00 91.81 323 THR A C 1
ATOM 2445 O O . THR A 1 323 ? 10.363 17.098 13.858 1.00 91.81 323 THR A O 1
ATOM 2448 N N . ILE A 1 324 ? 9.924 14.907 13.715 1.00 94.50 324 ILE A N 1
ATOM 2449 C CA . ILE A 1 324 ? 8.620 15.004 14.380 1.00 94.50 324 ILE A CA 1
ATOM 2450 C C . ILE A 1 324 ? 8.776 15.433 15.843 1.00 94.50 324 ILE A C 1
ATOM 2452 O O . ILE A 1 324 ? 8.091 16.363 16.279 1.00 94.50 324 ILE A O 1
ATOM 2456 N N . SER A 1 325 ? 9.675 14.800 16.600 1.00 92.75 325 SER A N 1
ATOM 2457 C CA . SER A 1 325 ? 9.882 15.119 18.015 1.00 92.75 325 SER A CA 1
ATOM 2458 C C . SER A 1 325 ? 10.382 16.544 18.220 1.00 92.75 325 SER A C 1
ATOM 2460 O O . SER A 1 325 ? 9.927 17.224 19.138 1.00 92.75 325 SER A O 1
ATOM 2462 N N . THR A 1 326 ? 11.280 17.011 17.353 1.00 90.19 326 THR A N 1
ATOM 2463 C CA . THR A 1 326 ? 11.977 18.291 17.517 1.00 90.19 326 THR A CA 1
ATOM 2464 C C . THR A 1 326 ? 11.216 19.457 16.892 1.00 90.19 326 THR A C 1
ATOM 2466 O O . THR A 1 326 ? 11.266 20.573 17.410 1.00 90.19 326 THR A O 1
ATOM 2469 N N . HIS A 1 327 ? 10.483 19.223 15.800 1.00 89.56 327 HIS A N 1
ATOM 2470 C CA . HIS A 1 327 ? 9.893 20.300 15.004 1.00 89.56 327 HIS A CA 1
ATOM 2471 C C . HIS A 1 327 ? 8.378 20.233 14.807 1.00 89.56 327 HIS A C 1
ATOM 2473 O O . HIS A 1 327 ? 7.819 21.180 14.262 1.00 89.56 327 HIS A O 1
ATOM 2479 N N . VAL A 1 328 ? 7.696 19.169 15.239 1.00 91.75 328 VAL A N 1
ATOM 2480 C CA . VAL A 1 328 ? 6.229 19.061 15.116 1.00 91.75 328 VAL A CA 1
ATOM 2481 C C . VAL A 1 328 ? 5.566 19.054 16.487 1.00 91.75 328 VAL A C 1
ATOM 2483 O O . VAL A 1 328 ? 4.732 19.911 16.773 1.00 91.75 328 VAL A O 1
ATOM 2486 N N . VAL A 1 329 ? 5.971 18.134 17.366 1.00 92.12 329 VAL A N 1
ATOM 2487 C CA . VAL A 1 329 ? 5.397 17.988 18.716 1.00 92.12 329 VAL A CA 1
ATOM 2488 C C . VAL A 1 329 ? 5.425 19.293 19.536 1.00 92.12 329 VAL A C 1
ATOM 2490 O O . VAL A 1 329 ? 4.430 19.563 20.211 1.00 92.12 329 VAL A O 1
ATOM 2493 N N . PRO A 1 330 ? 6.461 20.158 19.464 1.00 91.38 330 PRO A N 1
ATOM 2494 C CA . PRO A 1 330 ? 6.469 21.422 20.208 1.00 91.38 330 PRO A CA 1
ATOM 2495 C C . PRO A 1 330 ? 5.384 22.430 19.801 1.00 91.38 330 PRO A C 1
ATOM 2497 O O . PRO A 1 330 ? 5.072 23.321 20.588 1.00 91.38 330 PRO A O 1
ATOM 2500 N N . TYR A 1 331 ? 4.802 22.303 18.603 1.00 91.38 331 TYR A N 1
ATOM 2501 C CA . TYR A 1 331 ? 3.695 23.151 18.134 1.00 91.38 331 TYR A CA 1
ATOM 2502 C C . TYR A 1 331 ? 2.312 22.618 18.533 1.00 91.38 331 TYR A C 1
ATOM 2504 O O . TYR A 1 331 ? 1.290 23.220 18.193 1.00 91.38 331 TYR A O 1
ATOM 2512 N N . MET A 1 332 ? 2.256 21.486 19.238 1.00 93.25 332 MET A N 1
ATOM 2513 C CA . MET A 1 332 ? 1.015 20.922 19.753 1.00 93.25 332 MET A CA 1
ATOM 2514 C C . MET A 1 332 ? 0.485 21.770 20.915 1.00 93.25 332 MET A C 1
ATOM 2516 O O . MET A 1 332 ? 1.205 22.101 21.859 1.00 93.25 332 MET A O 1
ATOM 2520 N N . ASN A 1 333 ? -0.800 22.106 20.866 1.00 93.44 333 ASN A N 1
ATOM 2521 C CA . ASN A 1 333 ? -1.427 22.972 21.852 1.00 93.44 333 ASN A CA 1
ATOM 2522 C C . ASN A 1 333 ? -1.547 22.286 23.224 1.00 93.44 333 ASN A C 1
ATOM 2524 O O . ASN A 1 333 ? -1.735 21.075 23.343 1.00 93.44 333 ASN A O 1
ATOM 2528 N N . ALA A 1 334 ? -1.489 23.083 24.294 1.00 90.56 334 ALA A N 1
ATOM 2529 C CA . ALA A 1 334 ? -1.446 22.581 25.670 1.00 90.56 334 ALA A CA 1
ATOM 2530 C C . ALA A 1 334 ? -2.644 21.694 26.068 1.00 90.56 334 ALA A C 1
ATOM 2532 O O . ALA A 1 334 ? -2.463 20.777 26.867 1.00 90.56 334 ALA A O 1
ATOM 2533 N N . HIS A 1 335 ? -3.830 21.927 25.494 1.00 92.44 335 HIS A N 1
ATOM 2534 C CA . HIS A 1 335 ? -5.052 21.159 25.772 1.00 92.44 335 HIS A CA 1
ATOM 2535 C C . HIS A 1 335 ? -5.074 19.762 25.126 1.00 92.44 335 HIS A C 1
ATOM 2537 O O . HIS A 1 335 ? -5.977 18.975 25.401 1.00 92.44 335 HIS A O 1
ATOM 2543 N N . VAL A 1 336 ? -4.124 19.448 24.242 1.00 95.00 336 VAL A N 1
ATOM 2544 C CA . VAL A 1 336 ? -4.034 18.128 23.615 1.00 95.00 336 VAL A CA 1
ATOM 2545 C C . VAL A 1 336 ? -3.344 17.172 24.580 1.00 95.00 336 VAL A C 1
ATOM 2547 O O . VAL A 1 336 ? -2.185 17.369 24.944 1.00 95.00 336 VAL A O 1
ATOM 2550 N N . GLU A 1 337 ? -4.060 16.148 25.020 1.00 93.81 337 GLU A N 1
ATOM 2551 C CA . GLU A 1 337 ? -3.554 15.077 25.878 1.00 93.81 337 GLU A CA 1
ATOM 2552 C C . GLU A 1 337 ? -3.141 13.864 25.059 1.00 93.81 337 GLU A C 1
ATOM 2554 O O . GLU A 1 337 ? -2.096 13.274 25.316 1.00 93.81 337 GLU A O 1
ATOM 2559 N N . SER A 1 338 ? -3.940 13.503 24.057 1.00 95.81 338 SER A N 1
ATOM 2560 C CA . SER A 1 338 ? -3.638 12.395 23.158 1.00 95.81 338 SER A CA 1
ATOM 2561 C C . SER A 1 338 ? -4.209 12.635 21.766 1.00 95.81 338 SER A C 1
ATOM 2563 O O . SER A 1 338 ? -5.301 13.180 21.630 1.00 95.81 338 SER A O 1
ATOM 2565 N N . ILE A 1 339 ? -3.481 12.249 20.719 1.00 97.88 339 ILE A N 1
ATOM 2566 C CA . ILE A 1 339 ? -3.876 12.522 19.334 1.00 97.88 339 ILE A CA 1
ATOM 2567 C C . ILE A 1 339 ? -3.306 11.487 18.357 1.00 97.88 339 ILE A C 1
ATOM 2569 O O . ILE A 1 339 ? -2.223 10.944 18.583 1.00 97.88 339 ILE A O 1
ATOM 2573 N N . ILE A 1 340 ? -4.037 11.232 17.269 1.00 98.50 340 ILE A N 1
ATOM 2574 C CA . ILE A 1 340 ? -3.558 10.508 16.083 1.00 98.50 340 ILE A CA 1
ATOM 2575 C C . ILE A 1 340 ? -3.776 11.405 14.866 1.00 98.50 340 ILE A C 1
ATOM 2577 O O . ILE A 1 340 ? -4.923 11.689 14.513 1.00 98.50 340 ILE A O 1
ATOM 2581 N N . VAL A 1 341 ? -2.695 11.828 14.212 1.00 98.25 341 VAL A N 1
ATOM 2582 C CA . VAL A 1 341 ? -2.748 12.663 13.001 1.00 98.25 341 VAL A CA 1
ATOM 2583 C C . VAL A 1 341 ? -2.025 12.019 11.834 1.00 98.25 341 VAL A C 1
ATOM 2585 O O . VAL A 1 341 ? -1.118 11.208 12.014 1.00 98.25 341 VAL A O 1
ATOM 2588 N N . GLU A 1 342 ? -2.415 12.407 10.626 1.00 98.44 342 GLU A N 1
ATOM 2589 C CA . GLU A 1 342 ? -1.717 12.035 9.401 1.00 98.44 342 GLU A CA 1
ATOM 2590 C C . GLU A 1 342 ? -1.106 13.259 8.720 1.00 98.44 342 GLU A C 1
ATOM 2592 O O . GLU A 1 342 ? -1.701 14.342 8.689 1.00 98.44 342 GLU A O 1
ATOM 2597 N N . GLY A 1 343 ? 0.076 13.064 8.140 1.00 98.06 343 GLY A N 1
ATOM 2598 C CA . GLY A 1 343 ? 0.764 14.079 7.356 1.00 98.06 343 GLY A CA 1
ATOM 2599 C C . GLY A 1 343 ? 1.712 13.482 6.326 1.00 98.06 343 GLY A C 1
ATOM 2600 O O . GLY A 1 343 ? 2.033 12.293 6.362 1.00 98.06 343 GLY A O 1
ATOM 2601 N N . GLU A 1 344 ? 2.155 14.322 5.400 1.00 98.12 344 GLU A N 1
ATOM 2602 C CA . GLU A 1 344 ? 3.169 13.978 4.409 1.00 98.12 344 GLU A CA 1
ATOM 2603 C C . GLU A 1 344 ? 4.496 14.632 4.805 1.00 98.12 344 GLU A C 1
ATOM 2605 O O . GLU A 1 344 ? 4.580 15.852 4.935 1.00 98.12 344 GLU A O 1
ATOM 2610 N N . MET A 1 345 ? 5.531 13.825 5.031 1.00 97.31 345 MET A N 1
ATOM 2611 C CA . MET A 1 345 ? 6.891 14.312 5.254 1.00 97.31 345 MET A CA 1
ATOM 2612 C C . MET A 1 345 ? 7.564 14.545 3.906 1.00 97.31 345 MET A C 1
ATOM 2614 O O . MET A 1 345 ? 7.684 13.609 3.117 1.00 97.31 345 MET A O 1
ATOM 2618 N N . VAL A 1 346 ? 8.017 15.767 3.645 1.00 95.25 346 VAL A N 1
ATOM 2619 C CA . VAL A 1 346 ? 8.545 16.195 2.341 1.00 95.25 346 VAL A CA 1
ATOM 2620 C C . VAL A 1 346 ? 9.954 16.741 2.522 1.00 95.25 346 VAL A C 1
ATOM 2622 O O . VAL A 1 346 ? 10.222 17.445 3.494 1.00 95.25 346 VAL A O 1
ATOM 2625 N N . ALA A 1 347 ? 10.867 16.410 1.608 1.00 92.38 347 ALA A N 1
ATOM 2626 C CA . ALA A 1 347 ? 12.194 17.018 1.602 1.00 92.38 347 ALA A CA 1
ATOM 2627 C C . ALA A 1 347 ? 12.074 18.469 1.134 1.00 92.38 347 ALA A C 1
ATOM 2629 O O . ALA A 1 347 ? 11.333 18.752 0.199 1.00 92.38 347 ALA A O 1
ATOM 2630 N N . VAL A 1 348 ? 12.805 19.379 1.763 1.00 91.00 348 VAL A N 1
ATOM 2631 C CA . VAL A 1 348 ? 12.786 20.804 1.421 1.00 91.00 348 VAL A CA 1
ATOM 2632 C C . VAL A 1 348 ? 14.205 21.348 1.348 1.00 91.00 348 VAL A C 1
ATOM 2634 O O . VAL A 1 348 ? 15.107 20.825 2.006 1.00 91.00 348 VAL A O 1
ATOM 2637 N N . ALA A 1 349 ? 14.412 22.394 0.553 1.00 86.00 349 ALA A N 1
ATOM 2638 C CA . ALA A 1 349 ? 15.676 23.112 0.512 1.00 86.00 349 ALA A CA 1
ATOM 2639 C C . ALA A 1 349 ? 16.029 23.656 1.906 1.00 86.00 349 ALA A C 1
ATOM 2641 O O . ALA A 1 349 ? 15.163 24.106 2.664 1.00 86.00 349 ALA A O 1
ATOM 2642 N N . ASP A 1 350 ? 17.312 23.596 2.265 1.00 82.25 350 ASP A N 1
ATOM 2643 C CA . ASP A 1 350 ? 17.807 24.079 3.559 1.00 82.25 350 ASP A CA 1
ATOM 2644 C C . ASP A 1 350 ? 18.170 25.570 3.508 1.00 82.25 350 ASP A C 1
ATOM 2646 O O . ASP A 1 350 ? 19.249 25.999 3.908 1.00 82.25 350 ASP A O 1
ATOM 2650 N N . ASP A 1 351 ? 17.265 26.361 2.942 1.00 77.19 351 ASP A N 1
ATOM 2651 C CA . ASP A 1 351 ? 17.395 27.802 2.776 1.00 77.19 351 ASP A CA 1
ATOM 2652 C C . ASP A 1 351 ? 16.077 28.512 3.129 1.00 77.19 351 ASP A C 1
ATOM 2654 O O . ASP A 1 351 ? 15.102 27.900 3.576 1.00 77.19 351 ASP A O 1
ATOM 2658 N N . GLN A 1 352 ? 16.031 29.832 2.947 1.00 68.06 352 GLN A N 1
ATOM 2659 C CA . GLN A 1 352 ? 14.822 30.614 3.219 1.00 68.06 352 GLN A CA 1
ATOM 2660 C C . GLN A 1 352 ? 13.674 30.323 2.242 1.00 68.06 352 GLN A C 1
ATOM 2662 O O . GLN A 1 352 ? 12.539 30.687 2.539 1.00 68.06 352 GLN A O 1
ATOM 2667 N N . THR A 1 353 ? 13.945 29.691 1.095 1.00 70.44 353 THR A N 1
ATOM 2668 C CA . THR A 1 353 ? 12.917 29.384 0.093 1.00 70.44 353 THR A CA 1
ATOM 2669 C C . THR A 1 353 ? 12.067 28.190 0.512 1.00 70.44 353 THR A C 1
ATOM 2671 O O . THR A 1 353 ? 10.887 28.151 0.177 1.00 70.44 353 THR A O 1
ATOM 2674 N N . GLN A 1 354 ? 12.651 27.240 1.263 1.00 75.88 354 GLN A N 1
ATOM 2675 C CA . GLN A 1 354 ? 12.016 25.969 1.641 1.00 75.88 354 GLN A CA 1
ATOM 2676 C C . GLN A 1 354 ? 11.383 25.251 0.432 1.00 75.88 354 GLN A C 1
ATOM 2678 O O . GLN A 1 354 ? 10.359 24.580 0.577 1.00 75.88 354 GLN A O 1
ATOM 2683 N N . GLN A 1 355 ? 11.981 25.394 -0.759 1.00 84.25 355 GLN A N 1
ATOM 2684 C CA . GLN A 1 355 ? 11.483 24.768 -1.982 1.00 84.25 355 GLN A CA 1
ATOM 2685 C C . GLN A 1 355 ? 11.321 23.256 -1.785 1.00 84.25 355 GLN A C 1
ATOM 2687 O O . GLN A 1 355 ? 12.195 22.611 -1.197 1.00 84.25 355 GLN A O 1
ATOM 2692 N N . LEU A 1 356 ? 10.215 22.687 -2.272 1.00 88.00 356 LEU A N 1
ATOM 2693 C CA . LEU A 1 356 ? 9.972 21.250 -2.184 1.00 88.00 356 LEU A CA 1
ATOM 2694 C C . LEU A 1 356 ? 10.980 20.493 -3.054 1.00 88.00 356 LEU A C 1
ATOM 2696 O O . LEU A 1 356 ? 11.232 20.845 -4.202 1.00 88.00 356 LEU A O 1
ATOM 2700 N N . LEU A 1 357 ? 11.556 19.431 -2.501 1.00 84.69 357 LEU A N 1
ATOM 2701 C CA . LEU A 1 357 ? 12.510 18.570 -3.187 1.00 84.69 357 LEU A CA 1
ATOM 2702 C C . LEU A 1 357 ? 11.863 17.216 -3.515 1.00 84.69 357 LEU A C 1
ATOM 2704 O O . LEU A 1 357 ? 11.016 16.738 -2.756 1.00 84.69 357 LEU A O 1
ATOM 2708 N N . PRO A 1 358 ? 12.306 16.535 -4.590 1.00 81.69 358 PRO A N 1
ATOM 2709 C CA . PRO A 1 358 ? 11.754 15.241 -4.982 1.00 81.69 358 PRO A CA 1
ATOM 2710 C C . PRO A 1 358 ? 11.842 14.188 -3.874 1.00 81.69 358 PRO A C 1
ATOM 2712 O O . PRO A 1 358 ? 12.822 14.144 -3.120 1.00 81.69 358 PRO A O 1
ATOM 2715 N N . PHE A 1 359 ? 10.886 13.254 -3.849 1.00 82.62 359 PHE A N 1
ATOM 2716 C CA . PHE A 1 359 ? 10.838 12.168 -2.864 1.00 82.62 359 PHE A CA 1
ATOM 2717 C C . PHE A 1 359 ? 12.147 11.367 -2.752 1.00 82.62 359 PHE A C 1
ATOM 2719 O O . PHE A 1 359 ? 12.494 10.909 -1.664 1.00 82.62 359 PHE A O 1
ATOM 2726 N N . GLN A 1 360 ? 12.914 11.207 -3.841 1.00 76.19 360 GLN A N 1
ATOM 2727 C CA . GLN A 1 360 ? 14.191 10.480 -3.787 1.00 76.19 360 GLN A CA 1
ATOM 2728 C C . GLN A 1 360 ? 15.186 11.099 -2.796 1.00 76.19 360 GLN A C 1
ATOM 2730 O O . GLN A 1 360 ? 15.981 10.371 -2.202 1.00 76.19 360 GLN A O 1
ATOM 2735 N N . THR A 1 361 ? 15.113 12.410 -2.557 1.00 83.31 361 THR A N 1
ATOM 2736 C CA . THR A 1 361 ? 15.954 13.105 -1.574 1.00 83.31 361 THR A CA 1
ATOM 2737 C C . THR A 1 361 ? 15.731 12.538 -0.169 1.00 83.31 361 THR A C 1
ATOM 2739 O O . THR A 1 361 ? 16.691 12.289 0.563 1.00 83.31 361 THR A O 1
ATOM 2742 N N . LEU A 1 362 ? 14.482 12.190 0.175 1.00 85.56 362 LEU A N 1
ATOM 2743 C CA . LEU A 1 362 ? 14.139 11.540 1.445 1.00 85.56 362 LEU A CA 1
ATOM 2744 C C . LEU A 1 362 ? 14.715 10.128 1.583 1.00 85.56 362 LEU A C 1
ATOM 2746 O O . LEU A 1 362 ? 14.799 9.632 2.702 1.00 85.56 362 LEU A O 1
ATOM 2750 N N . GLN A 1 363 ? 15.120 9.474 0.495 1.00 80.31 363 GLN A N 1
ATOM 2751 C CA . GLN A 1 363 ? 15.700 8.127 0.533 1.00 80.31 363 GLN A CA 1
ATOM 2752 C C . GLN A 1 363 ? 17.218 8.139 0.745 1.00 80.31 363 GLN A C 1
ATOM 2754 O O . GLN A 1 363 ? 17.824 7.085 0.924 1.00 80.31 363 GLN A O 1
ATOM 2759 N N . THR A 1 364 ? 17.844 9.316 0.723 1.00 79.19 364 THR A N 1
ATOM 2760 C CA . THR A 1 364 ? 19.284 9.448 0.945 1.00 79.19 364 THR A CA 1
ATOM 2761 C C . THR A 1 364 ? 19.624 9.391 2.438 1.00 79.19 364 THR A C 1
ATOM 2763 O O . THR A 1 364 ? 18.832 9.798 3.293 1.00 79.19 364 THR A O 1
ATOM 2766 N N . ASN A 1 365 ? 20.824 8.900 2.759 1.00 68.94 365 ASN A N 1
ATOM 2767 C CA . ASN A 1 365 ? 21.337 8.847 4.136 1.00 68.94 365 ASN A CA 1
ATOM 2768 C C . ASN A 1 365 ? 21.965 10.178 4.595 1.00 68.94 365 ASN A C 1
ATOM 2770 O O . ASN A 1 365 ? 22.443 10.270 5.721 1.00 68.94 365 ASN A O 1
ATOM 2774 N N . GLY A 1 366 ? 22.011 11.191 3.723 1.00 71.81 366 GLY A N 1
ATOM 2775 C CA . GLY A 1 366 ? 22.560 12.506 4.044 1.00 71.81 366 GLY A CA 1
ATOM 2776 C C . GLY A 1 366 ? 21.596 13.361 4.865 1.00 71.81 366 GLY A C 1
ATOM 2777 O O . GLY A 1 366 ? 20.390 13.096 4.913 1.00 71.81 366 GLY A O 1
ATOM 2778 N N . HIS A 1 367 ? 22.128 14.424 5.476 1.00 76.25 367 HIS A N 1
ATOM 2779 C CA . HIS A 1 367 ? 21.303 15.441 6.120 1.00 76.25 367 HIS A CA 1
ATOM 2780 C C . HIS A 1 367 ? 20.359 16.051 5.079 1.00 76.25 367 HIS A C 1
ATOM 2782 O O . HIS A 1 367 ? 20.795 16.674 4.114 1.00 76.25 367 HIS A O 1
ATOM 2788 N N . THR A 1 368 ? 19.064 15.816 5.263 1.00 82.88 368 THR A N 1
ATOM 2789 C CA . THR A 1 368 ? 18.004 16.328 4.400 1.00 82.88 368 THR A CA 1
ATOM 2790 C C . THR A 1 368 ? 17.066 17.124 5.281 1.00 82.88 368 THR A C 1
ATOM 2792 O O . THR A 1 368 ? 16.480 16.579 6.214 1.00 82.88 368 THR A O 1
ATOM 2795 N N . ALA A 1 369 ? 16.938 18.407 4.981 1.00 89.88 369 ALA A N 1
ATOM 2796 C CA . ALA A 1 369 ? 15.919 19.269 5.544 1.00 89.88 369 ALA A CA 1
ATOM 2797 C C . ALA A 1 369 ? 14.522 18.744 5.158 1.00 89.88 369 ALA A C 1
ATOM 2799 O O . ALA A 1 369 ? 14.292 18.383 4.004 1.00 89.88 369 ALA A O 1
ATOM 2800 N N . MET A 1 370 ? 13.594 18.648 6.116 1.00 92.69 370 MET A N 1
ATOM 2801 C CA . MET A 1 370 ? 12.271 18.052 5.884 1.00 92.69 370 MET A CA 1
ATOM 2802 C C . MET A 1 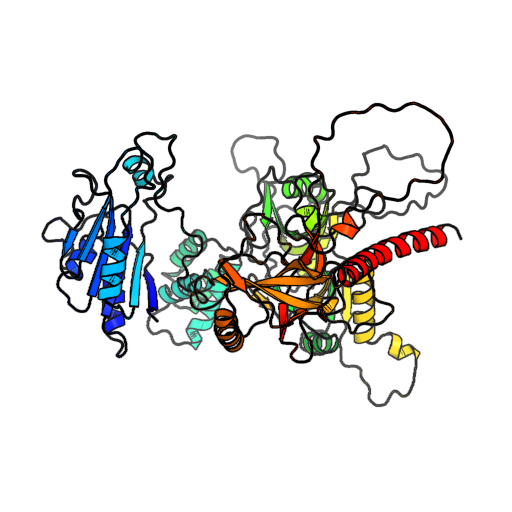370 ? 11.155 18.852 6.552 1.00 92.69 370 MET A C 1
ATOM 2804 O O . MET A 1 370 ? 11.332 19.358 7.653 1.00 92.69 370 MET A O 1
ATOM 2808 N N . CYS A 1 371 ? 9.993 18.937 5.915 1.00 94.56 371 CYS A N 1
ATOM 2809 C CA . CYS A 1 371 ? 8.806 19.579 6.469 1.00 94.56 371 CYS A CA 1
ATOM 2810 C C . CYS A 1 371 ? 7.634 18.595 6.486 1.00 94.56 371 CYS A C 1
ATOM 2812 O O . CYS A 1 371 ? 7.404 17.883 5.506 1.00 94.56 371 CYS A O 1
ATOM 2814 N N . LEU A 1 372 ? 6.898 18.547 7.599 1.00 96.75 372 LEU A N 1
ATOM 2815 C CA . LEU A 1 372 ? 5.652 17.792 7.687 1.00 96.75 372 LEU A CA 1
ATOM 2816 C C . LEU A 1 372 ? 4.468 18.677 7.284 1.00 96.75 372 LEU A C 1
ATOM 2818 O O . LEU A 1 372 ? 4.213 19.693 7.930 1.00 96.75 372 LEU A O 1
ATOM 2822 N N . PHE A 1 373 ? 3.691 18.216 6.305 1.00 97.38 373 PHE A N 1
ATOM 2823 C CA . PHE A 1 373 ? 2.408 18.796 5.917 1.00 97.38 373 PHE A CA 1
ATOM 2824 C C . PHE A 1 373 ? 1.252 17.930 6.441 1.00 97.38 373 PHE A C 1
ATOM 2826 O O . PHE A 1 373 ? 0.944 16.880 5.873 1.00 97.38 373 PHE A O 1
ATOM 2833 N N . ALA A 1 374 ? 0.622 18.331 7.548 1.00 97.94 374 ALA A N 1
ATOM 2834 C CA . ALA A 1 374 ? -0.470 17.576 8.172 1.00 97.94 374 ALA A CA 1
ATOM 2835 C C . ALA A 1 374 ? -1.820 17.798 7.470 1.00 97.94 374 ALA A C 1
ATOM 2837 O O . ALA A 1 374 ? -2.136 18.925 7.084 1.00 97.94 374 ALA A O 1
ATOM 2838 N N . PHE A 1 375 ? -2.622 16.733 7.329 1.00 97.81 375 PHE A N 1
ATOM 2839 C CA . PHE A 1 375 ? -3.848 16.747 6.512 1.00 97.81 375 PHE A CA 1
ATOM 2840 C C . PHE A 1 375 ? -5.074 16.023 7.090 1.00 97.81 375 PHE A C 1
ATOM 2842 O O . PHE A 1 375 ? -6.150 16.109 6.494 1.00 97.81 375 PHE A O 1
ATOM 2849 N N . ASP A 1 376 ? -4.959 15.261 8.182 1.00 98.38 376 ASP A N 1
ATOM 2850 C CA . ASP A 1 376 ? -6.126 14.648 8.844 1.00 98.38 376 ASP A CA 1
ATOM 2851 C C . ASP A 1 376 ? -5.861 14.381 10.338 1.00 98.38 376 ASP A C 1
ATOM 2853 O O . ASP A 1 376 ? -4.711 14.256 10.765 1.00 98.38 376 ASP A O 1
ATOM 2857 N N . CYS A 1 377 ? -6.932 14.264 11.126 1.00 98.44 377 CYS A N 1
ATOM 2858 C CA . CYS A 1 377 ? -6.907 13.900 12.543 1.00 98.44 377 CYS A CA 1
ATOM 2859 C C . CYS A 1 377 ? -7.931 12.789 12.807 1.00 98.44 377 CYS A C 1
ATOM 2861 O O . CYS A 1 377 ? -9.129 12.953 12.580 1.00 98.44 377 CYS A O 1
ATOM 2863 N N . LEU A 1 378 ? -7.459 11.637 13.280 1.00 98.44 378 LEU A N 1
ATOM 2864 C CA . LEU A 1 378 ? -8.260 10.415 13.413 1.00 98.44 378 LEU A CA 1
ATOM 2865 C C . LEU A 1 378 ? -8.745 10.174 14.845 1.00 98.44 378 LEU A C 1
ATOM 2867 O O . LEU A 1 378 ? -9.699 9.425 15.060 1.00 98.44 378 LEU A O 1
ATOM 2871 N N . TYR A 1 379 ? -8.094 10.798 15.821 1.00 98.31 379 TYR A N 1
ATOM 2872 C CA . TYR A 1 379 ? -8.381 10.640 17.241 1.00 98.31 379 TYR A CA 1
ATOM 2873 C C . TYR A 1 379 ? -7.865 11.857 18.001 1.00 98.31 379 TYR A C 1
ATOM 2875 O O . TYR A 1 379 ? -6.753 12.307 17.729 1.00 98.31 379 TYR A O 1
ATOM 2883 N N . LEU A 1 380 ? -8.635 12.346 18.973 1.00 97.38 380 LEU A N 1
ATOM 2884 C CA . LEU A 1 380 ? -8.251 13.457 19.842 1.00 97.38 380 LEU A CA 1
ATOM 2885 C C . LEU A 1 380 ? -8.846 13.266 21.244 1.00 97.38 380 LEU A C 1
ATOM 2887 O O . LEU A 1 380 ? -10.052 13.081 21.382 1.00 97.38 380 LEU A O 1
ATOM 2891 N N . ASN A 1 381 ? -8.006 13.339 22.279 1.00 95.25 381 ASN A N 1
ATOM 2892 C CA . ASN A 1 381 ? -8.370 13.369 23.700 1.00 95.25 381 ASN A CA 1
ATOM 2893 C C . ASN A 1 381 ? -9.444 12.337 24.093 1.00 95.25 381 ASN A C 1
ATOM 2895 O O . ASN A 1 381 ? -10.531 12.691 24.545 1.00 95.25 381 ASN A O 1
ATOM 2899 N N . GLY A 1 382 ? -9.175 11.048 23.873 1.00 92.88 382 GLY A N 1
ATOM 2900 C CA . GLY A 1 382 ? -10.131 9.981 24.212 1.00 92.88 382 GLY A CA 1
ATOM 2901 C C . GLY A 1 382 ? -11.197 9.710 23.148 1.00 92.88 382 GLY A C 1
ATOM 2902 O O . GLY A 1 382 ? -11.888 8.699 23.225 1.00 92.88 382 GLY A O 1
ATOM 2903 N N . THR A 1 383 ? -11.342 10.585 22.149 1.00 95.19 383 THR A N 1
ATOM 2904 C CA . THR A 1 383 ? -12.440 10.524 21.178 1.00 95.19 383 THR A CA 1
ATOM 2905 C C . THR A 1 383 ? -11.947 10.086 19.803 1.00 95.19 383 THR A C 1
ATOM 2907 O O . THR A 1 383 ? -11.105 10.742 19.190 1.00 95.19 383 THR A O 1
ATOM 2910 N N . SER A 1 384 ? -12.529 9.004 19.277 1.00 96.88 384 SER A N 1
ATOM 2911 C CA . SER A 1 384 ? -12.354 8.613 17.875 1.00 96.88 384 SER A CA 1
ATOM 2912 C C . SER A 1 384 ? -13.060 9.594 16.944 1.00 96.88 384 SER A C 1
ATOM 2914 O O . SER A 1 384 ? -14.245 9.894 17.113 1.00 96.88 384 SER A O 1
ATOM 2916 N N . LEU A 1 385 ? -12.339 10.056 15.926 1.00 97.81 385 LEU A N 1
ATOM 2917 C CA . LEU A 1 385 ? -12.857 10.939 14.887 1.00 97.81 385 LEU A CA 1
ATOM 2918 C C . LEU A 1 385 ? -13.073 10.213 13.554 1.00 97.81 385 LEU A C 1
ATOM 2920 O O . LEU A 1 385 ? -13.605 10.812 12.630 1.00 97.81 385 LEU A O 1
ATOM 2924 N N . VAL A 1 386 ? -12.735 8.922 13.440 1.00 96.38 386 VAL A N 1
ATOM 2925 C CA . VAL A 1 386 ? -12.836 8.145 12.184 1.00 96.38 386 VAL A CA 1
ATOM 2926 C C . VAL A 1 386 ? -14.238 8.205 11.567 1.00 96.38 386 VAL A C 1
ATOM 2928 O O . VAL A 1 386 ? -14.376 8.358 10.356 1.00 96.38 386 VAL A O 1
ATOM 2931 N N . HIS A 1 387 ? -15.284 8.156 12.393 1.00 95.00 387 HIS A N 1
ATOM 2932 C CA . HIS A 1 387 ? -16.677 8.226 11.938 1.00 95.00 387 HIS A CA 1
ATOM 2933 C C . HIS A 1 387 ? -17.207 9.655 11.745 1.00 95.00 387 HIS A C 1
ATOM 2935 O O . HIS A 1 387 ? -18.346 9.823 11.313 1.00 95.00 387 HIS A O 1
ATOM 2941 N N . ARG A 1 388 ? -16.416 10.686 12.068 1.00 96.94 388 ARG A N 1
ATOM 2942 C CA . ARG A 1 388 ? -16.801 12.090 11.892 1.00 96.94 388 ARG A CA 1
ATOM 2943 C C . ARG A 1 388 ? -16.536 12.552 10.452 1.00 96.94 388 ARG A C 1
ATOM 2945 O O . ARG A 1 388 ? -15.549 12.102 9.856 1.00 96.94 388 ARG A O 1
ATOM 2952 N N . PRO A 1 389 ? -17.366 13.459 9.907 1.00 96.81 389 PRO A N 1
ATOM 2953 C CA . PRO A 1 389 ? -17.113 14.137 8.635 1.00 96.81 389 PRO A CA 1
ATOM 2954 C C . PRO A 1 389 ? -15.702 14.722 8.536 1.00 96.81 389 PRO A C 1
ATOM 2956 O O . PRO A 1 389 ? -15.136 15.163 9.538 1.00 96.81 389 PRO A O 1
ATOM 2959 N N . PHE A 1 390 ? -15.128 14.759 7.332 1.00 97.38 390 PHE A N 1
ATOM 2960 C CA . PHE A 1 390 ? -13.771 15.272 7.118 1.00 97.38 390 PHE A CA 1
ATOM 2961 C C . PHE A 1 390 ? -13.583 16.708 7.619 1.00 97.38 390 PHE A C 1
ATOM 2963 O O . PHE A 1 390 ? -12.553 17.004 8.221 1.00 97.38 390 PHE A O 1
ATOM 2970 N N . GLN A 1 391 ? -14.582 17.577 7.458 1.00 96.19 391 GLN A N 1
ATOM 2971 C CA . GLN A 1 391 ? -14.526 18.949 7.973 1.00 96.19 391 GLN A CA 1
ATOM 2972 C C . GLN A 1 391 ? -14.303 19.018 9.497 1.00 96.19 391 GLN A C 1
ATOM 2974 O O . GLN A 1 391 ? -13.514 19.843 9.957 1.00 96.19 391 GLN A O 1
ATOM 2979 N N . ASP A 1 392 ? -14.919 18.116 10.269 1.00 98.06 392 ASP A N 1
ATOM 2980 C CA . ASP A 1 392 ? -14.789 18.071 11.730 1.00 98.06 392 ASP A CA 1
ATOM 2981 C C . ASP A 1 392 ? -13.389 17.586 12.121 1.00 98.06 392 ASP A C 1
ATOM 2983 O O . ASP A 1 392 ? -12.763 18.117 13.038 1.00 98.06 392 ASP A O 1
ATOM 2987 N N . ARG A 1 393 ? -12.867 16.595 11.387 1.00 98.44 393 ARG A N 1
ATOM 2988 C CA . ARG A 1 393 ? -11.508 16.071 11.585 1.00 98.44 393 ARG A CA 1
ATOM 2989 C C . ARG A 1 393 ? -10.448 17.115 11.253 1.00 98.44 393 ARG A C 1
ATOM 2991 O O . ARG A 1 393 ? -9.499 17.294 12.014 1.00 98.44 393 ARG A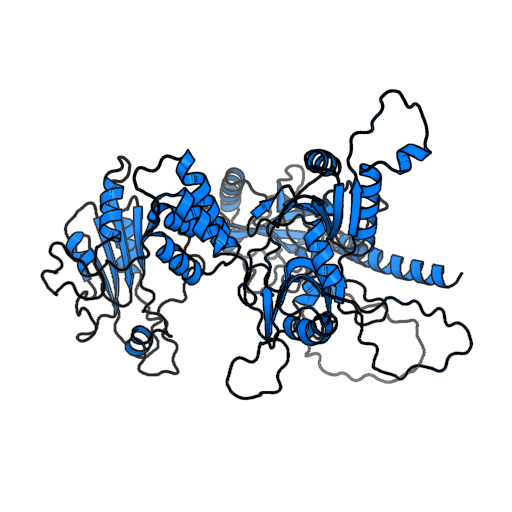 O 1
ATOM 2998 N N . ARG A 1 394 ? -10.638 17.856 10.158 1.00 98.06 394 ARG A N 1
ATOM 2999 C CA . ARG A 1 394 ? -9.788 18.991 9.776 1.00 98.06 394 ARG A CA 1
ATOM 3000 C C . ARG A 1 394 ? -9.843 20.090 10.838 1.00 98.06 394 ARG A C 1
ATOM 3002 O O . ARG A 1 394 ? -8.798 20.558 11.272 1.00 98.06 394 ARG A O 1
ATOM 3009 N N . ALA A 1 395 ? -11.025 20.453 11.331 1.00 97.88 395 ALA A N 1
ATOM 3010 C CA . ALA A 1 395 ? -11.150 21.425 12.417 1.00 97.88 395 ALA A CA 1
ATOM 3011 C C . ALA A 1 395 ? -10.429 20.962 13.697 1.00 97.88 395 ALA A C 1
ATOM 3013 O O . ALA A 1 395 ? -9.716 21.749 14.317 1.00 97.88 395 ALA A O 1
ATOM 3014 N N . ALA A 1 396 ? -10.541 19.679 14.057 1.00 98.19 396 ALA A N 1
ATOM 3015 C CA . ALA A 1 396 ? -9.828 19.098 15.194 1.00 98.19 396 ALA A CA 1
ATOM 3016 C C . ALA A 1 396 ? -8.299 19.135 15.015 1.00 98.19 396 ALA A C 1
ATOM 3018 O O . ALA A 1 396 ? -7.585 19.455 15.964 1.00 98.19 396 ALA A O 1
ATOM 3019 N N . LEU A 1 397 ? -7.792 18.865 13.805 1.00 98.00 397 LEU A N 1
ATOM 3020 C CA . LEU A 1 397 ? -6.369 19.007 13.475 1.00 98.00 397 LEU A CA 1
ATOM 3021 C C . LEU A 1 397 ? -5.883 20.448 13.694 1.00 98.00 397 LEU A C 1
ATOM 3023 O O . LEU A 1 397 ? -4.870 20.666 14.356 1.00 98.00 397 LEU A O 1
ATOM 3027 N N . HIS A 1 398 ? -6.622 21.426 13.168 1.00 96.62 398 HIS A N 1
ATOM 3028 C CA . HIS A 1 398 ? -6.277 22.844 13.287 1.00 96.62 398 HIS A CA 1
ATOM 3029 C C . HIS A 1 398 ? -6.395 23.360 14.726 1.00 96.62 398 HIS A C 1
ATOM 3031 O O . HIS A 1 398 ? -5.617 24.212 15.137 1.00 96.62 398 HIS A O 1
ATOM 3037 N N . ALA A 1 399 ? -7.335 22.836 15.515 1.00 96.38 399 ALA A N 1
ATOM 3038 C CA . ALA A 1 399 ? -7.439 23.160 16.933 1.00 96.38 399 ALA A CA 1
ATOM 3039 C C . ALA A 1 399 ? -6.277 22.565 17.746 1.00 96.38 399 ALA A C 1
ATOM 3041 O O . ALA A 1 399 ? -5.823 23.177 18.711 1.00 96.38 399 ALA A O 1
ATOM 3042 N N . ALA A 1 400 ? -5.768 21.395 17.354 1.00 96.25 400 ALA A N 1
ATOM 3043 C CA . ALA A 1 400 ? -4.728 20.684 18.088 1.00 96.25 400 ALA A CA 1
ATOM 3044 C C . ALA A 1 400 ? -3.325 21.297 17.954 1.00 96.25 400 ALA A C 1
ATOM 3046 O O . ALA A 1 400 ? -2.489 21.086 18.834 1.00 96.25 400 ALA A O 1
ATOM 3047 N N . PHE A 1 401 ? -3.053 22.062 16.897 1.00 95.00 401 PHE A N 1
ATOM 3048 C CA . PHE A 1 401 ? -1.724 22.608 16.631 1.00 95.00 401 PHE A CA 1
ATOM 3049 C C . PHE A 1 401 ? -1.748 24.100 16.309 1.00 95.00 401 PHE A C 1
ATOM 3051 O O . PHE A 1 401 ? -2.660 24.591 15.653 1.00 95.00 401 PHE A O 1
ATOM 3058 N N . THR A 1 402 ? -0.682 24.801 16.696 1.00 90.94 402 THR A N 1
ATOM 3059 C CA . THR A 1 402 ? -0.410 26.176 16.260 1.00 90.94 402 THR A CA 1
ATOM 3060 C C . THR A 1 402 ? 0.921 26.199 15.504 1.00 90.94 402 THR A C 1
ATOM 3062 O O . THR A 1 402 ? 1.967 26.331 16.142 1.00 90.94 402 THR A O 1
ATOM 3065 N N . PRO A 1 403 ? 0.918 26.034 14.166 1.00 81.81 403 PRO A N 1
ATOM 3066 C CA . PRO A 1 403 ? 2.142 26.058 13.369 1.00 81.81 403 PRO A CA 1
ATOM 3067 C C . PRO A 1 403 ? 2.894 27.395 13.500 1.00 81.81 403 PRO A C 1
ATOM 3069 O O . PRO A 1 403 ? 2.286 28.420 13.830 1.00 81.81 403 PRO A O 1
ATOM 3072 N N . PRO A 1 404 ? 4.208 27.426 13.219 1.00 78.25 404 PRO A N 1
ATOM 3073 C CA . PRO A 1 404 ? 4.972 28.668 13.220 1.00 78.25 404 PRO A CA 1
ATOM 3074 C C . PRO A 1 404 ? 4.393 29.661 12.201 1.00 78.25 404 PRO A C 1
ATOM 3076 O O . PRO A 1 404 ? 4.210 29.334 11.032 1.00 78.25 404 PRO A O 1
ATOM 3079 N N . SER A 1 405 ? 4.108 30.890 12.638 1.00 64.12 405 SER A N 1
ATOM 3080 C CA . SER A 1 405 ? 3.505 31.921 11.788 1.00 64.12 405 SER A CA 1
ATOM 3081 C C . SER A 1 405 ? 4.429 32.336 10.638 1.00 64.12 405 SER A C 1
ATOM 3083 O O . SER A 1 405 ? 5.576 32.724 10.870 1.00 64.12 405 SER A O 1
ATOM 3085 N N . THR A 1 406 ? 3.901 32.366 9.413 1.00 47.84 406 THR A N 1
ATOM 3086 C CA . THR A 1 406 ? 4.470 33.055 8.242 1.00 47.84 406 THR A CA 1
ATOM 3087 C C . THR A 1 406 ? 4.287 34.569 8.379 1.00 47.84 406 THR A C 1
ATOM 3089 O O . THR A 1 406 ? 3.539 35.188 7.629 1.00 47.84 406 THR A O 1
ATOM 3092 N N . SER A 1 407 ? 4.900 35.204 9.377 1.00 39.47 407 SER A N 1
ATOM 3093 C CA . SER A 1 407 ? 4.903 36.668 9.426 1.00 39.47 407 SER A CA 1
ATOM 3094 C C . SER A 1 407 ? 6.001 37.195 8.506 1.00 39.47 407 SER A C 1
ATOM 3096 O O . SER A 1 407 ? 7.168 37.238 8.893 1.00 39.47 407 SER A O 1
ATOM 3098 N N . THR A 1 408 ? 5.622 37.632 7.305 1.00 33.53 408 THR A N 1
ATOM 3099 C CA . THR A 1 408 ? 6.333 38.697 6.592 1.00 33.53 408 THR A CA 1
ATOM 3100 C C . THR A 1 408 ? 6.532 39.862 7.555 1.00 33.53 408 THR A C 1
ATOM 3102 O O . THR A 1 408 ? 5.569 40.432 8.072 1.00 33.53 408 THR A O 1
ATOM 3105 N N . THR A 1 409 ? 7.788 40.185 7.830 1.00 32.28 409 THR A N 1
ATOM 3106 C CA . THR A 1 409 ? 8.214 41.294 8.677 1.00 32.28 409 THR A CA 1
ATOM 3107 C C . THR A 1 409 ? 7.774 42.629 8.065 1.00 32.28 409 THR A C 1
ATOM 3109 O O . THR A 1 409 ? 8.540 43.285 7.374 1.00 32.28 409 THR A O 1
ATOM 3112 N N . SER A 1 410 ? 6.542 43.064 8.329 1.00 33.72 410 SER A N 1
ATOM 3113 C CA . SER A 1 410 ? 6.199 44.487 8.309 1.00 33.72 410 SER A CA 1
ATOM 3114 C C . SER A 1 410 ? 6.570 45.056 9.675 1.00 33.72 410 SER A C 1
ATOM 3116 O O . SER A 1 410 ? 5.749 45.115 10.591 1.00 33.72 410 SER A O 1
ATOM 3118 N N . THR A 1 411 ? 7.835 45.434 9.846 1.00 32.59 411 THR A N 1
ATOM 3119 C CA . THR A 1 411 ? 8.262 46.254 10.984 1.00 32.59 411 THR A CA 1
ATOM 3120 C C . THR A 1 411 ? 7.587 47.618 10.899 1.00 32.59 411 THR A C 1
ATOM 3122 O O . THR A 1 411 ? 7.961 48.449 10.075 1.00 32.59 411 THR A O 1
ATOM 3125 N N . LEU A 1 412 ? 6.625 47.871 11.787 1.00 36.44 412 LEU A N 1
ATOM 3126 C CA . LEU A 1 412 ? 6.321 49.237 12.205 1.00 36.44 412 LEU A CA 1
ATOM 3127 C C . LEU A 1 412 ? 7.571 49.812 12.906 1.00 36.44 412 LEU A C 1
ATOM 3129 O O . LEU A 1 412 ? 8.186 49.098 13.708 1.00 36.44 412 LEU A O 1
ATOM 3133 N N . PRO A 1 413 ? 7.980 51.065 12.635 1.00 34.56 413 PRO A N 1
ATOM 3134 C CA . PRO A 1 413 ? 9.178 51.634 13.241 1.00 34.56 413 PRO A CA 1
ATOM 3135 C C . PRO A 1 413 ? 8.961 51.835 14.747 1.00 34.56 413 PRO A C 1
ATOM 3137 O O . PRO A 1 413 ? 8.020 52.517 15.146 1.00 34.56 413 PRO A O 1
ATOM 3140 N N . GLY A 1 414 ? 9.847 51.282 15.585 1.00 43.09 414 GLY A N 1
ATOM 3141 C CA . GLY A 1 414 ? 9.988 51.718 16.983 1.00 43.09 414 GLY A CA 1
ATOM 3142 C C . GLY A 1 414 ? 9.780 50.684 18.094 1.00 43.09 414 GLY A C 1
ATOM 3143 O O . GLY A 1 414 ? 9.789 51.082 19.256 1.00 43.09 414 GLY A O 1
ATOM 3144 N N . GLN A 1 415 ? 9.629 49.384 17.812 1.00 35.78 415 GLN A N 1
ATOM 3145 C CA . GLN A 1 415 ? 9.661 48.367 18.878 1.00 35.78 415 GLN A CA 1
ATOM 3146 C C . GLN A 1 415 ? 11.058 47.745 19.049 1.00 35.78 415 GLN A C 1
ATOM 3148 O O . GLN A 1 415 ? 11.718 47.451 18.051 1.00 35.78 415 GLN A O 1
ATOM 3153 N N . PRO A 1 416 ? 11.521 47.523 20.296 1.00 34.50 416 PRO A N 1
ATOM 3154 C CA . PRO A 1 416 ? 12.805 46.881 20.550 1.00 34.50 416 PRO A CA 1
ATOM 3155 C C . PRO A 1 416 ? 12.786 45.417 20.073 1.00 34.50 416 PRO A C 1
ATOM 3157 O O . PRO A 1 416 ? 11.744 44.757 20.159 1.00 34.50 416 PRO A O 1
ATOM 3160 N N . PRO A 1 417 ? 13.923 44.883 19.588 1.00 36.56 417 PRO A N 1
ATOM 3161 C CA . PRO A 1 417 ? 14.006 43.506 19.119 1.00 36.56 417 PRO A CA 1
ATOM 3162 C C . PRO A 1 417 ? 13.676 42.539 20.263 1.00 36.56 417 PRO A C 1
ATOM 3164 O O . PRO A 1 417 ? 14.290 42.582 21.332 1.00 36.56 417 PRO A O 1
ATOM 3167 N N . ARG A 1 418 ? 12.690 41.659 20.046 1.00 36.66 418 ARG A N 1
ATOM 3168 C CA . ARG A 1 418 ? 12.443 40.519 20.940 1.00 36.66 418 ARG A CA 1
ATOM 3169 C C . ARG A 1 418 ? 13.666 39.595 20.915 1.00 36.66 418 ARG A C 1
ATOM 3171 O O . ARG A 1 418 ? 14.339 39.468 19.897 1.00 36.66 418 ARG A O 1
ATOM 3178 N N . SER A 1 419 ? 13.954 38.983 22.059 1.00 33.31 419 SER A N 1
ATOM 3179 C CA . SER A 1 419 ? 15.124 38.134 22.295 1.00 33.31 419 SER A CA 1
ATOM 3180 C C . SER A 1 419 ? 15.280 37.009 21.253 1.00 33.31 419 SER A C 1
ATOM 3182 O O . SER A 1 419 ? 14.276 36.453 20.799 1.00 33.31 419 SER A O 1
ATOM 3184 N N . PRO A 1 420 ? 16.524 36.624 20.901 1.00 36.38 420 PRO A N 1
ATOM 3185 C CA . PRO A 1 420 ? 16.815 35.616 19.887 1.00 36.38 420 PRO A CA 1
ATOM 3186 C C . PRO A 1 420 ? 16.576 34.212 20.456 1.00 36.38 420 PRO A C 1
ATOM 3188 O O . PRO A 1 420 ? 17.506 33.450 20.708 1.00 36.38 420 PRO A O 1
ATOM 3191 N N . ARG A 1 421 ? 15.314 33.836 20.677 1.00 37.25 421 ARG A N 1
ATOM 3192 C CA . ARG A 1 421 ? 14.959 32.417 20.598 1.00 37.25 421 ARG A CA 1
ATOM 3193 C C . ARG A 1 421 ? 15.073 32.066 19.122 1.00 37.25 421 ARG A C 1
ATOM 3195 O O . ARG A 1 421 ? 14.284 32.572 18.333 1.00 37.25 421 ARG A O 1
ATOM 3202 N N . GLN A 1 422 ? 16.113 31.305 18.777 1.00 40.50 422 GLN A N 1
ATOM 3203 C CA . GLN A 1 422 ? 16.376 30.743 17.450 1.00 40.50 422 GLN A CA 1
ATOM 3204 C C . GLN A 1 422 ? 15.050 30.490 16.719 1.00 40.50 422 GLN A C 1
ATOM 3206 O O . GLN A 1 422 ? 14.260 29.655 17.159 1.00 40.50 422 GLN A O 1
ATOM 3211 N N . GLN A 1 423 ? 14.762 31.261 15.665 1.00 46.47 423 GLN A N 1
ATOM 3212 C CA . GLN A 1 423 ? 13.617 30.988 14.800 1.00 46.47 423 GLN A CA 1
ATOM 3213 C C . GLN A 1 423 ? 13.899 29.648 14.127 1.00 46.47 423 GLN A C 1
ATOM 3215 O O . GLN A 1 423 ? 14.650 29.575 13.158 1.00 46.47 423 GLN A O 1
ATOM 3220 N N . LEU A 1 424 ? 13.371 28.574 14.715 1.00 48.47 424 LEU A N 1
ATOM 3221 C CA . LEU A 1 424 ? 13.411 27.248 14.120 1.00 48.47 424 LEU A CA 1
ATOM 3222 C C . LEU A 1 424 ? 12.789 27.350 12.716 1.00 48.47 424 LEU A C 1
ATOM 3224 O O . LEU A 1 424 ? 11.760 28.019 12.565 1.00 48.47 424 LEU A O 1
ATOM 3228 N N . PRO A 1 425 ? 13.397 26.732 11.690 1.00 57.72 425 PRO A N 1
ATOM 3229 C CA . PRO A 1 425 ? 12.831 26.721 10.345 1.00 57.72 425 PRO A CA 1
ATOM 3230 C C . PRO A 1 425 ? 11.396 26.165 10.365 1.00 57.72 425 PRO A C 1
ATOM 3232 O O . PRO A 1 425 ? 11.057 25.337 11.214 1.00 57.72 425 PRO A O 1
ATOM 3235 N N . GLN A 1 426 ? 10.543 26.619 9.438 1.00 74.56 426 GLN A N 1
ATOM 3236 C CA . GLN A 1 426 ? 9.136 26.199 9.343 1.00 74.56 426 GLN A CA 1
ATOM 3237 C C . GLN A 1 426 ? 9.009 24.754 8.830 1.00 74.56 426 GLN A C 1
ATOM 3239 O O . GLN A 1 426 ? 8.665 24.493 7.680 1.00 74.56 426 GLN A O 1
ATOM 3244 N N . ARG A 1 427 ? 9.306 23.802 9.712 1.00 88.12 427 ARG A N 1
ATOM 3245 C CA . ARG A 1 427 ? 9.365 22.355 9.448 1.00 88.12 427 ARG A CA 1
ATOM 3246 C C . ARG A 1 427 ? 8.034 21.636 9.732 1.00 88.12 427 ARG A C 1
ATOM 3248 O O . ARG A 1 427 ? 7.963 20.410 9.675 1.00 88.12 427 ARG A O 1
ATOM 3255 N N . PHE A 1 428 ? 6.983 22.397 10.033 1.00 93.12 428 PHE A N 1
ATOM 3256 C CA . PHE A 1 428 ? 5.631 21.902 10.256 1.00 93.12 428 PHE A CA 1
ATOM 3257 C C . PHE A 1 428 ? 4.597 22.882 9.701 1.00 93.12 428 PHE A C 1
ATOM 3259 O O . PHE A 1 428 ? 4.611 24.062 10.057 1.00 93.12 428 PHE A O 1
ATOM 3266 N N . GLN A 1 429 ? 3.703 22.390 8.846 1.00 94.38 429 GLN A N 1
ATOM 3267 C CA . GLN A 1 429 ? 2.628 23.157 8.222 1.00 94.38 429 GLN A CA 1
ATOM 3268 C C . GLN A 1 429 ? 1.363 22.296 8.090 1.00 94.38 429 GLN A C 1
ATOM 3270 O O . GLN A 1 429 ? 1.417 21.064 8.108 1.00 94.38 429 GLN A O 1
ATOM 3275 N N . PHE A 1 430 ? 0.209 22.939 7.925 1.00 96.19 430 PHE A N 1
ATOM 3276 C CA . PHE A 1 430 ? -0.966 22.255 7.384 1.00 96.19 430 PHE A CA 1
ATOM 3277 C C . PHE A 1 430 ? -0.859 22.203 5.862 1.00 96.19 430 PHE A C 1
ATOM 3279 O O . PHE A 1 430 ? -0.235 23.069 5.246 1.00 96.19 430 PHE A O 1
ATOM 3286 N N . VAL A 1 431 ? -1.467 21.192 5.247 1.00 96.00 431 VAL A N 1
ATOM 3287 C CA . VAL A 1 431 ? -1.577 21.145 3.786 1.00 96.00 431 VAL A CA 1
ATOM 3288 C C . VAL A 1 431 ? -2.294 22.382 3.247 1.00 96.00 431 VAL A C 1
ATOM 3290 O O . VAL A 1 431 ? -3.298 22.828 3.805 1.00 96.00 431 VAL A O 1
ATOM 3293 N N . GLN A 1 432 ? -1.798 22.913 2.129 1.00 94.62 432 GLN A N 1
ATOM 3294 C CA . GLN A 1 432 ? -2.506 23.956 1.390 1.00 94.62 432 GLN A CA 1
ATOM 3295 C C . GLN A 1 432 ? -3.816 23.383 0.842 1.00 94.62 432 GLN A C 1
ATOM 3297 O O . GLN A 1 432 ? -3.832 22.292 0.263 1.00 94.62 432 GLN A O 1
ATOM 3302 N N . SER A 1 433 ? -4.921 24.095 1.064 1.00 94.38 433 SER A N 1
ATOM 3303 C CA . SER A 1 433 ? -6.272 23.605 0.791 1.00 94.38 433 SER A CA 1
ATOM 3304 C C . SER A 1 433 ? -7.189 24.734 0.334 1.00 94.38 433 SER A C 1
ATOM 3306 O O . SER A 1 433 ? -7.181 25.814 0.923 1.00 94.38 433 SER A O 1
ATOM 3308 N N . GLN A 1 434 ? -8.013 24.465 -0.680 1.00 94.56 434 GLN A N 1
ATOM 3309 C CA . GLN A 1 434 ? -9.125 25.325 -1.080 1.00 94.56 434 GLN A CA 1
ATOM 3310 C C . GLN A 1 434 ? -10.411 24.504 -1.197 1.00 94.56 434 GLN A C 1
ATOM 3312 O O . GLN A 1 434 ? -10.447 23.486 -1.890 1.00 94.56 434 GLN A O 1
ATOM 3317 N N . ASP A 1 435 ? -11.478 24.954 -0.541 1.00 94.00 435 ASP A N 1
ATOM 3318 C CA . ASP A 1 435 ? -12.789 24.313 -0.638 1.00 94.00 435 ASP A CA 1
ATOM 3319 C C . ASP A 1 435 ? -13.499 24.762 -1.924 1.00 94.00 435 ASP A C 1
ATOM 3321 O O . ASP A 1 435 ? -13.598 25.955 -2.215 1.00 94.00 435 ASP A O 1
ATOM 3325 N N . VAL A 1 436 ? -13.991 23.797 -2.703 1.00 90.88 436 VAL A N 1
ATOM 3326 C CA . VAL A 1 436 ? -14.672 24.016 -3.987 1.00 90.88 436 VAL A CA 1
ATOM 3327 C C . VAL A 1 436 ? -16.093 23.474 -3.902 1.00 90.88 436 VAL A C 1
ATOM 3329 O O . VAL A 1 436 ? -16.292 22.306 -3.563 1.00 90.88 436 VAL A O 1
ATOM 3332 N N . SER A 1 437 ? -17.077 24.312 -4.237 1.00 89.19 437 SER A N 1
ATOM 3333 C CA . SER A 1 437 ? -18.479 23.903 -4.378 1.00 89.19 437 SER A CA 1
ATOM 3334 C C . SER A 1 437 ? -18.770 23.432 -5.803 1.00 89.19 437 SER A C 1
ATOM 3336 O O . SER A 1 437 ? -18.360 24.066 -6.770 1.00 89.19 437 SER A O 1
ATOM 3338 N N . PHE A 1 438 ? -19.504 22.333 -5.933 1.00 83.50 438 PHE A N 1
ATOM 3339 C CA . PHE A 1 438 ? -19.902 21.689 -7.185 1.00 83.50 438 PHE A CA 1
ATOM 3340 C C . PHE A 1 438 ? -21.431 21.697 -7.394 1.00 83.50 438 PHE A C 1
ATOM 3342 O O . PHE A 1 438 ? -21.924 20.944 -8.240 1.00 83.50 438 PHE A O 1
ATOM 3349 N N . SER A 1 439 ? -22.176 22.507 -6.629 1.00 71.12 439 SER A N 1
ATOM 3350 C CA . SER A 1 439 ? -23.646 22.569 -6.636 1.00 71.12 439 SER A CA 1
ATOM 3351 C C . SER A 1 439 ? -24.264 22.923 -8.003 1.00 71.12 439 SER A C 1
ATOM 3353 O O . SER A 1 439 ? -23.625 23.497 -8.884 1.00 71.12 439 SER A O 1
ATOM 3355 N N . LEU A 1 440 ? -25.529 22.521 -8.184 1.00 55.09 440 LEU A N 1
ATOM 3356 C CA . LEU A 1 440 ? -26.336 22.699 -9.397 1.00 55.09 440 LEU A CA 1
ATOM 3357 C C . LEU A 1 440 ? -26.852 24.144 -9.505 1.00 55.09 440 LEU A C 1
ATOM 3359 O O . LEU A 1 440 ? -27.941 24.441 -9.031 1.00 55.09 440 LEU A O 1
ATOM 3363 N N . HIS A 1 441 ? -26.097 25.031 -10.143 1.00 48.09 441 HIS A N 1
ATOM 3364 C CA . HIS A 1 441 ? -26.660 26.241 -10.744 1.00 48.09 441 HIS A CA 1
ATOM 3365 C C . HIS A 1 441 ? -26.130 26.359 -12.173 1.00 48.09 441 HIS A C 1
ATOM 3367 O O . HIS A 1 441 ? -25.179 27.081 -12.442 1.00 48.09 441 HIS A O 1
ATOM 3373 N N . GLU A 1 442 ? -26.730 25.591 -13.077 1.00 44.22 442 GLU A N 1
ATOM 3374 C CA . GLU A 1 442 ? -26.841 25.993 -14.478 1.00 44.22 442 GLU A CA 1
ATOM 3375 C C . GLU A 1 442 ? -28.317 26.345 -14.654 1.00 44.22 442 GLU A C 1
ATOM 3377 O O . GLU A 1 442 ? -29.160 25.463 -14.811 1.00 44.22 442 GLU A O 1
ATOM 3382 N N . ASP A 1 443 ? -28.638 27.626 -14.471 1.00 38.59 443 ASP A N 1
ATOM 3383 C CA . ASP A 1 443 ? -29.918 28.164 -14.920 1.00 38.59 443 ASP A CA 1
ATOM 3384 C C . ASP A 1 443 ? -29.844 28.193 -16.458 1.00 38.59 443 ASP A C 1
ATOM 3386 O O . ASP A 1 443 ? -28.903 28.796 -16.980 1.00 38.59 443 ASP A O 1
ATOM 3390 N N . PRO A 1 444 ? -30.730 27.513 -17.208 1.00 42.47 444 PRO A N 1
ATOM 3391 C CA . PRO A 1 444 ? -30.602 27.405 -18.665 1.00 42.47 444 PRO A CA 1
ATOM 3392 C C . PRO A 1 444 ? -30.805 28.729 -19.420 1.00 42.47 444 PRO A C 1
ATOM 3394 O O . PRO A 1 444 ? -30.542 28.769 -20.617 1.00 42.47 444 PRO A O 1
ATOM 3397 N N . ASP A 1 445 ? -31.271 29.779 -18.732 1.00 42.50 445 ASP A N 1
ATOM 3398 C CA . ASP A 1 445 ? -31.715 31.050 -19.320 1.00 42.50 445 ASP A CA 1
ATOM 3399 C C . ASP A 1 445 ? -30.789 32.252 -19.017 1.00 42.50 445 ASP A C 1
ATOM 3401 O O . ASP A 1 445 ? -31.167 33.399 -19.263 1.00 42.50 445 ASP A O 1
ATOM 3405 N N . THR A 1 446 ? -29.575 32.051 -18.487 1.00 45.03 446 THR A N 1
ATOM 3406 C CA . THR A 1 446 ? -28.602 33.151 -18.332 1.00 45.03 446 THR A CA 1
ATOM 3407 C C . THR A 1 446 ? -27.625 33.214 -19.504 1.00 45.03 446 THR A C 1
ATOM 3409 O O . THR A 1 446 ? -26.521 32.673 -19.467 1.00 45.03 446 THR A O 1
ATOM 3412 N N . ASP A 1 447 ? -28.054 33.926 -20.547 1.00 41.12 447 ASP A N 1
ATOM 3413 C CA . ASP A 1 447 ? -27.207 34.382 -21.650 1.00 41.12 447 ASP A CA 1
ATOM 3414 C C . ASP A 1 447 ? -25.968 35.160 -21.148 1.00 41.12 447 ASP A C 1
ATOM 3416 O O . ASP A 1 447 ? -26.045 36.040 -20.287 1.00 41.12 447 ASP A O 1
ATOM 3420 N N . GLU A 1 448 ? -24.823 34.809 -21.739 1.00 44.81 448 GLU A N 1
ATOM 3421 C CA . GLU A 1 448 ? -23.679 35.668 -22.080 1.00 44.81 448 GLU A CA 1
ATOM 3422 C C . GLU A 1 448 ? -23.206 36.715 -21.044 1.00 44.81 448 GLU A C 1
ATOM 3424 O O . GLU A 1 448 ? -23.322 37.922 -21.241 1.00 44.81 448 GLU A O 1
ATOM 3429 N N . ASN A 1 449 ? -22.531 36.262 -19.980 1.00 44.75 449 ASN A N 1
ATOM 3430 C CA . ASN A 1 449 ? -21.611 37.107 -19.203 1.00 44.75 449 ASN A CA 1
ATOM 3431 C C . ASN A 1 449 ? -20.239 36.424 -19.061 1.00 44.75 449 ASN A C 1
ATOM 3433 O O . ASN A 1 449 ? -20.101 35.429 -18.342 1.00 44.75 449 ASN A O 1
ATOM 3437 N N . GLU A 1 450 ? -19.203 36.975 -19.707 1.00 46.66 450 GLU A N 1
ATOM 3438 C CA . GLU A 1 450 ? -17.807 36.493 -19.630 1.00 46.66 450 GLU A CA 1
ATOM 3439 C C . GLU A 1 450 ? -17.264 36.445 -18.186 1.00 46.66 450 GLU A C 1
ATOM 3441 O O . GLU A 1 450 ? -16.457 35.571 -17.851 1.00 46.66 450 GLU A O 1
ATOM 3446 N N . ASP A 1 451 ? -17.774 37.301 -17.295 1.00 44.25 451 ASP A N 1
ATOM 3447 C CA . ASP A 1 451 ? -17.369 37.354 -15.886 1.00 44.25 451 ASP A CA 1
ATOM 3448 C C . ASP A 1 451 ? -17.921 36.192 -15.035 1.00 44.25 451 ASP A C 1
ATOM 3450 O O . ASP A 1 451 ? -17.289 35.806 -14.049 1.00 44.25 451 ASP A O 1
ATOM 3454 N N . LEU A 1 452 ? -19.036 35.549 -15.415 1.00 46.25 452 LEU A N 1
ATOM 3455 C CA . LEU A 1 452 ? -19.599 34.395 -14.684 1.00 46.25 452 LEU A CA 1
ATOM 3456 C C . LEU A 1 452 ? -18.909 33.065 -15.046 1.00 46.25 452 LEU A C 1
ATOM 3458 O O . LEU A 1 452 ? -18.807 32.166 -14.209 1.00 46.25 452 LEU A O 1
ATOM 3462 N N . LEU A 1 453 ? -18.320 32.966 -16.243 1.00 46.69 453 LEU A N 1
ATOM 3463 C CA . LEU A 1 453 ? -17.476 31.834 -16.660 1.00 46.69 453 LEU A CA 1
ATOM 3464 C C . LEU A 1 453 ? -16.144 31.768 -15.886 1.00 46.69 453 LEU A C 1
ATOM 3466 O O . LEU A 1 453 ? -15.486 30.722 -15.860 1.00 46.69 453 LEU A O 1
ATOM 3470 N N . SER A 1 454 ? -15.739 32.864 -15.232 1.00 50.22 454 SER A N 1
ATOM 3471 C CA . SER A 1 454 ? -14.519 32.942 -14.417 1.00 50.22 454 SER A CA 1
ATOM 3472 C C . SER A 1 454 ? -14.573 32.108 -13.126 1.00 50.22 454 SER A C 1
ATOM 3474 O O . SER A 1 454 ? -13.527 31.630 -12.687 1.00 50.22 454 SER A O 1
ATOM 3476 N N . ASN A 1 455 ? -15.774 31.837 -12.598 1.00 56.84 455 ASN A N 1
ATOM 3477 C CA . ASN A 1 455 ? -16.001 31.191 -11.297 1.00 56.84 455 ASN A CA 1
ATOM 3478 C C . ASN A 1 455 ? -16.617 29.782 -11.386 1.00 56.84 455 ASN A C 1
ATOM 3480 O O . ASN A 1 455 ? -17.140 29.269 -10.395 1.00 56.84 455 ASN A O 1
ATOM 3484 N N . SER A 1 456 ? -16.567 29.123 -12.550 1.00 73.19 456 SER A N 1
ATOM 3485 C CA . SER A 1 456 ? -17.069 27.747 -12.650 1.00 73.19 456 SER A CA 1
ATOM 3486 C C . SER A 1 456 ? -16.257 26.788 -11.753 1.00 73.19 456 SER A C 1
ATOM 3488 O O . SER A 1 456 ? -15.031 26.924 -11.662 1.00 73.19 456 SER A O 1
ATOM 3490 N N . PRO A 1 457 ? -16.881 25.762 -11.138 1.00 73.62 457 PRO A N 1
ATOM 3491 C CA . PRO A 1 457 ? -16.171 24.783 -10.308 1.00 73.62 457 PRO A CA 1
ATOM 3492 C C . PRO A 1 457 ? -15.024 24.086 -11.048 1.00 73.62 457 PRO A C 1
ATOM 3494 O O . PRO A 1 457 ? -14.005 23.747 -10.453 1.00 73.62 457 PRO A O 1
ATOM 3497 N N . ALA A 1 458 ? -15.178 23.888 -12.361 1.00 76.12 458 ALA A N 1
ATOM 3498 C CA . ALA A 1 458 ? -14.147 23.311 -13.215 1.00 76.12 458 ALA A CA 1
ATOM 3499 C C . ALA A 1 458 ? -12.937 24.246 -13.374 1.00 76.12 458 ALA A C 1
ATOM 3501 O O . ALA A 1 458 ? -11.802 23.783 -13.277 1.00 76.12 458 ALA A O 1
ATOM 3502 N N . LYS A 1 459 ? -13.166 25.552 -13.571 1.00 78.25 459 LYS A N 1
ATOM 3503 C CA . LYS A 1 459 ? -12.097 26.552 -13.684 1.00 78.25 459 LYS A CA 1
ATOM 3504 C C . LYS A 1 459 ? -11.398 26.779 -12.347 1.00 78.25 459 LYS A C 1
ATOM 3506 O O . LYS A 1 459 ? -10.174 26.813 -12.313 1.00 78.25 459 LYS A O 1
ATOM 3511 N N . LEU A 1 460 ? -12.144 26.827 -11.242 1.00 83.50 460 LEU A N 1
ATOM 3512 C CA . LEU A 1 460 ? -11.553 26.900 -9.906 1.00 83.50 460 LEU A CA 1
ATOM 3513 C C . LEU A 1 460 ? -10.678 25.673 -9.621 1.00 83.50 460 LEU A C 1
ATOM 3515 O O . LEU A 1 460 ? -9.529 25.815 -9.219 1.00 83.50 460 LEU A O 1
ATOM 3519 N N . LEU A 1 461 ? -11.179 24.471 -9.911 1.00 84.25 461 LEU A N 1
ATOM 3520 C CA . LEU A 1 461 ? -10.411 23.238 -9.752 1.00 84.25 461 LEU A CA 1
ATOM 3521 C C . LEU A 1 461 ? -9.153 23.212 -10.635 1.00 84.25 461 LEU A C 1
ATOM 3523 O O . LEU A 1 461 ? -8.105 22.755 -10.183 1.00 84.25 461 LEU A O 1
ATOM 3527 N N . GLN A 1 462 ? -9.238 23.722 -11.867 1.00 83.50 462 GLN A N 1
ATOM 3528 C CA . GLN A 1 462 ? -8.086 23.877 -12.757 1.00 83.50 462 GLN A CA 1
ATOM 3529 C C . GLN A 1 462 ? -7.057 24.862 -12.186 1.00 83.50 462 GLN A C 1
ATOM 3531 O O . GLN A 1 462 ? -5.867 24.562 -12.214 1.00 83.50 462 GLN A O 1
ATOM 3536 N N . ASN A 1 463 ? -7.498 25.996 -11.635 1.00 85.38 463 ASN A N 1
ATOM 3537 C CA . ASN A 1 463 ? -6.617 26.995 -11.025 1.00 85.38 463 ASN A CA 1
ATOM 3538 C C . ASN A 1 463 ? -5.899 26.433 -9.791 1.00 85.38 463 ASN A C 1
ATOM 3540 O O . ASN A 1 463 ? -4.695 26.613 -9.651 1.00 85.38 463 ASN A O 1
ATOM 3544 N N . VAL A 1 464 ? -6.614 25.707 -8.925 1.00 89.50 464 VAL A N 1
ATOM 3545 C CA . VAL A 1 464 ? -6.024 25.063 -7.738 1.00 89.50 464 VAL A CA 1
ATOM 3546 C C . VAL A 1 464 ? -5.033 23.979 -8.139 1.00 89.50 464 VAL A C 1
ATOM 3548 O O . VAL A 1 464 ? -3.960 23.868 -7.553 1.00 89.50 464 VAL A O 1
ATOM 3551 N N . LEU A 1 465 ? -5.370 23.183 -9.157 1.00 86.31 465 LEU A N 1
ATOM 3552 C CA . LEU A 1 465 ? -4.470 22.158 -9.672 1.00 86.31 465 LEU A CA 1
ATOM 3553 C C . LEU A 1 465 ? -3.208 22.788 -10.262 1.00 86.31 465 LEU A C 1
ATOM 3555 O O . LEU A 1 465 ? -2.118 22.275 -10.024 1.00 86.31 465 LEU A O 1
ATOM 3559 N N . GLN A 1 466 ? -3.355 23.903 -10.979 1.00 82.06 466 GLN A N 1
ATOM 3560 C CA . GLN A 1 466 ? -2.229 24.641 -11.530 1.00 82.06 466 GLN A CA 1
ATOM 3561 C C . GLN A 1 466 ? -1.330 25.194 -10.424 1.00 82.06 466 GLN A C 1
ATOM 3563 O O . GLN A 1 466 ? -0.138 24.912 -10.418 1.00 82.06 466 GLN A O 1
ATOM 3568 N N . ALA A 1 467 ? -1.909 25.870 -9.433 1.00 86.50 467 ALA A N 1
ATOM 3569 C CA . ALA A 1 467 ? -1.167 26.409 -8.300 1.00 86.50 467 ALA A CA 1
ATOM 3570 C C . ALA A 1 467 ? -0.439 25.317 -7.490 1.00 86.50 467 ALA A C 1
ATOM 3572 O O . ALA A 1 467 ? 0.650 25.557 -6.973 1.00 86.50 467 ALA A O 1
ATOM 3573 N N . ALA A 1 468 ? -1.006 24.109 -7.395 1.00 88.06 468 ALA A N 1
ATOM 3574 C CA . ALA A 1 468 ? -0.336 22.974 -6.764 1.00 88.06 468 ALA A CA 1
ATOM 3575 C C . ALA A 1 468 ? 0.871 22.491 -7.581 1.00 88.06 468 ALA A C 1
ATOM 3577 O O . ALA A 1 468 ? 1.924 22.200 -7.018 1.00 88.06 468 ALA A O 1
ATOM 3578 N N . VAL A 1 469 ? 0.732 22.417 -8.905 1.00 81.38 469 VAL A N 1
ATOM 3579 C CA . VAL A 1 469 ? 1.819 22.027 -9.814 1.00 81.38 469 VAL A CA 1
ATOM 3580 C C . VAL A 1 469 ? 2.944 23.063 -9.832 1.00 81.38 469 VAL A C 1
ATOM 3582 O O . VAL A 1 469 ? 4.110 22.675 -9.833 1.00 81.38 469 VAL A O 1
ATOM 3585 N N . ASP A 1 470 ? 2.604 24.352 -9.819 1.00 80.44 470 ASP A N 1
ATOM 3586 C CA . ASP A 1 470 ? 3.571 25.456 -9.767 1.00 80.44 470 ASP A CA 1
ATOM 3587 C C . ASP A 1 470 ? 4.326 25.498 -8.430 1.00 80.44 470 ASP A C 1
ATOM 3589 O O . ASP A 1 470 ? 5.438 26.012 -8.357 1.00 80.44 470 ASP A O 1
ATOM 3593 N N . ALA A 1 471 ? 3.741 24.916 -7.381 1.00 81.75 471 ALA A N 1
ATOM 3594 C CA . ALA A 1 471 ? 4.362 24.714 -6.077 1.00 81.75 471 ALA A CA 1
ATOM 3595 C C . ALA A 1 471 ? 5.066 23.347 -5.944 1.00 81.75 471 ALA A C 1
ATOM 3597 O O . ALA A 1 471 ? 5.199 22.840 -4.830 1.00 81.75 471 ALA A O 1
ATOM 3598 N N . ASP A 1 472 ? 5.467 22.720 -7.056 1.00 80.88 472 ASP A N 1
ATOM 3599 C CA . ASP A 1 472 ? 6.201 21.446 -7.100 1.00 80.88 472 ASP A CA 1
ATOM 3600 C C . ASP A 1 472 ? 5.472 20.255 -6.424 1.00 80.88 472 ASP A C 1
ATOM 3602 O O . ASP A 1 472 ? 6.092 19.309 -5.932 1.00 80.88 472 ASP A O 1
ATOM 3606 N N . CYS A 1 473 ? 4.131 20.251 -6.403 1.00 86.44 473 CYS 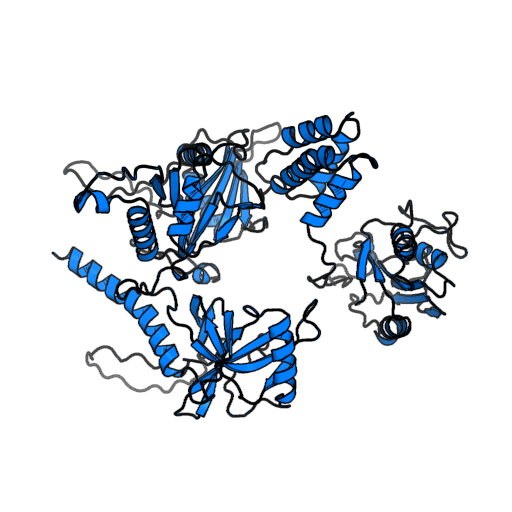A N 1
ATOM 3607 C CA . CYS A 1 473 ? 3.331 19.110 -5.932 1.00 86.44 473 CYS A CA 1
ATOM 3608 C C . CYS A 1 473 ? 2.944 18.147 -7.076 1.00 86.44 473 CYS A C 1
ATOM 3610 O O . CYS A 1 473 ? 2.877 18.515 -8.247 1.00 86.44 473 CYS A O 1
ATOM 3612 N N . GLU A 1 474 ? 2.607 16.888 -6.754 1.00 85.19 474 GLU A N 1
ATOM 3613 C CA . GLU A 1 474 ? 2.180 15.887 -7.754 1.00 85.19 474 GLU A CA 1
ATOM 3614 C C . GLU A 1 474 ? 0.826 16.216 -8.421 1.00 85.19 474 GLU A C 1
ATOM 3616 O O . GLU A 1 474 ? 0.486 15.652 -9.468 1.00 85.19 474 GLU A O 1
ATOM 3621 N N . GLY A 1 475 ? 0.008 17.043 -7.768 1.00 90.12 475 GLY A N 1
ATOM 3622 C CA . GLY A 1 475 ? -1.352 17.389 -8.175 1.00 90.12 475 GLY A CA 1
ATOM 3623 C C . GLY A 1 475 ? -2.246 17.657 -6.965 1.00 90.12 475 GLY A C 1
ATOM 3624 O O . GLY A 1 475 ? -1.809 18.300 -6.014 1.00 90.12 475 GLY A O 1
ATOM 3625 N N . LEU A 1 476 ? -3.478 17.133 -6.972 1.00 93.50 476 LEU A N 1
ATOM 3626 C CA . LEU A 1 476 ? -4.469 17.367 -5.913 1.00 93.50 476 LEU A CA 1
ATOM 3627 C C . LEU A 1 476 ? -5.009 16.090 -5.269 1.00 93.50 476 LEU A C 1
ATOM 3629 O O . LEU A 1 476 ? -5.234 15.066 -5.926 1.00 93.50 476 LEU A O 1
ATOM 3633 N N . MET A 1 477 ? -5.296 16.199 -3.976 1.00 96.44 477 MET A N 1
ATOM 3634 C CA . MET A 1 477 ? -6.198 15.329 -3.234 1.00 96.44 477 MET A CA 1
ATOM 3635 C C . MET A 1 477 ? -7.539 16.053 -3.071 1.00 96.44 477 MET A C 1
ATOM 3637 O O . MET A 1 477 ? -7.605 17.090 -2.425 1.00 96.44 477 MET A O 1
ATOM 3641 N N . VAL A 1 478 ? -8.613 15.512 -3.646 1.00 95.56 478 VAL A N 1
ATOM 3642 C CA . VAL A 1 478 ? -9.966 16.083 -3.531 1.00 95.56 478 VAL A CA 1
ATOM 3643 C C . VAL A 1 478 ? -10.774 15.247 -2.546 1.00 95.56 478 VAL A C 1
ATOM 3645 O O . VAL A 1 478 ? -10.983 14.056 -2.787 1.00 95.56 478 VAL A O 1
ATOM 3648 N N . LYS A 1 479 ? -11.211 15.846 -1.439 1.00 96.12 479 LYS A N 1
ATOM 3649 C CA . LYS A 1 479 ? -11.865 15.160 -0.317 1.00 96.12 479 LYS A CA 1
ATOM 3650 C C . LYS A 1 479 ? -13.270 15.717 -0.086 1.00 96.12 479 LYS A C 1
ATOM 3652 O O . LYS A 1 479 ? -13.411 16.900 0.210 1.00 96.12 479 LYS A O 1
ATOM 3657 N N . ALA A 1 480 ? -14.296 14.873 -0.179 1.00 94.88 480 ALA A N 1
ATOM 3658 C CA . ALA A 1 480 ? -15.657 15.243 0.220 1.00 94.88 480 ALA A CA 1
ATOM 3659 C C . ALA A 1 480 ? -15.686 15.641 1.710 1.00 94.88 480 ALA A C 1
ATOM 3661 O O . ALA A 1 480 ? -15.146 14.912 2.549 1.00 94.88 480 ALA A O 1
ATOM 3662 N N . LEU A 1 481 ? -16.262 16.807 2.030 1.00 94.38 481 LEU A N 1
ATOM 3663 C CA . LEU A 1 481 ? -16.206 17.392 3.379 1.00 94.38 481 LEU A CA 1
ATOM 3664 C C . LEU A 1 481 ? -17.082 16.656 4.404 1.00 94.38 481 LEU A C 1
ATOM 3666 O O . LEU A 1 481 ? -16.737 16.592 5.586 1.00 94.38 481 LEU A O 1
ATOM 3670 N N . ASP A 1 482 ? -18.196 16.098 3.945 1.00 92.88 482 ASP A N 1
ATOM 3671 C CA . ASP A 1 482 ? -19.256 15.462 4.729 1.00 92.88 482 ASP A CA 1
ATOM 3672 C C . ASP A 1 482 ? -19.000 13.969 5.014 1.00 92.88 482 ASP A C 1
ATOM 3674 O O . ASP A 1 482 ? -19.716 13.344 5.794 1.00 92.88 482 ASP A O 1
ATOM 3678 N N . GLU A 1 483 ? -17.952 13.386 4.428 1.00 94.75 483 GLU A N 1
ATOM 3679 C CA . GLU A 1 483 ? -17.709 11.943 4.476 1.00 94.75 483 GLU A CA 1
ATOM 3680 C C . GLU A 1 483 ? -16.732 11.509 5.593 1.00 94.75 483 GLU A C 1
ATOM 3682 O O . GLU A 1 483 ? -15.718 12.174 5.863 1.00 94.75 483 GLU A O 1
ATOM 3687 N N . PRO A 1 484 ? -16.978 10.345 6.232 1.00 95.94 484 PRO A N 1
ATOM 3688 C CA . PRO A 1 484 ? -16.108 9.803 7.267 1.00 95.94 484 PRO A CA 1
ATOM 3689 C C . PRO A 1 484 ? -14.802 9.239 6.699 1.00 95.94 484 PRO A C 1
ATOM 3691 O O . PRO A 1 484 ? -14.671 8.949 5.502 1.00 95.94 484 PRO A O 1
ATOM 3694 N N . TYR A 1 485 ? -13.834 9.028 7.588 1.00 97.62 485 TYR A N 1
ATOM 3695 C CA . TYR A 1 485 ? -12.612 8.306 7.267 1.00 97.62 485 TYR A CA 1
ATOM 3696 C C . TYR A 1 485 ? -12.924 6.809 7.152 1.00 97.62 485 TYR A C 1
ATOM 3698 O O . TYR A 1 485 ? -13.631 6.242 7.984 1.00 97.62 485 TYR A O 1
ATOM 3706 N N . LYS A 1 486 ? -12.405 6.148 6.115 1.00 95.81 486 LYS A N 1
ATOM 3707 C CA . LYS A 1 486 ? -12.628 4.713 5.862 1.00 95.81 486 LYS A CA 1
ATOM 3708 C C . LYS A 1 486 ? -11.266 4.006 5.870 1.00 95.81 486 LYS A C 1
ATOM 3710 O O . LYS A 1 486 ? -10.630 3.928 4.812 1.00 95.81 486 LYS A O 1
ATOM 3715 N N . PRO A 1 487 ? -10.788 3.540 7.042 1.00 95.62 487 PRO A N 1
ATOM 3716 C CA . PRO A 1 487 ? -9.458 2.955 7.170 1.00 95.62 487 PRO A CA 1
ATOM 3717 C C . PRO A 1 487 ? -9.259 1.762 6.228 1.00 95.62 487 PRO A C 1
ATOM 3719 O O . PRO A 1 487 ? -10.180 0.983 5.977 1.00 95.62 487 PRO A O 1
ATOM 3722 N N . GLY A 1 488 ? -8.069 1.651 5.632 1.00 91.50 488 GLY A N 1
ATOM 3723 C CA . GLY A 1 488 ? -7.697 0.544 4.733 1.00 91.50 488 GLY A CA 1
ATOM 3724 C C . GLY A 1 488 ? -8.490 0.450 3.419 1.00 91.50 488 GLY A C 1
ATOM 3725 O O . GLY A 1 488 ? -8.278 -0.469 2.613 1.00 91.50 488 GLY A O 1
ATOM 3726 N N . CYS A 1 489 ? -9.401 1.394 3.171 1.00 91.12 489 CYS A N 1
ATOM 3727 C CA . CYS A 1 489 ? -10.271 1.407 2.005 1.00 91.12 489 CYS A CA 1
ATOM 3728 C C . CYS A 1 489 ? -9.780 2.402 0.956 1.00 91.12 489 CYS A C 1
ATOM 3730 O O . CYS A 1 489 ? -9.321 3.504 1.261 1.00 91.12 489 CYS A O 1
ATOM 3732 N N . ARG A 1 490 ? -9.933 2.024 -0.317 1.00 91.81 490 ARG A N 1
ATOM 3733 C CA . ARG A 1 490 ? -9.868 2.973 -1.428 1.00 91.81 490 ARG A CA 1
ATOM 3734 C C . ARG A 1 490 ? -11.269 3.482 -1.710 1.00 91.81 490 ARG A C 1
ATOM 3736 O O . ARG A 1 490 ? -12.143 2.674 -2.005 1.00 91.81 490 ARG A O 1
ATOM 3743 N N . THR A 1 491 ? -11.477 4.789 -1.628 1.00 91.38 491 THR A N 1
ATOM 3744 C CA . THR A 1 491 ? -12.822 5.373 -1.668 1.00 91.38 491 THR A CA 1
ATOM 3745 C C . THR A 1 491 ? -12.984 6.352 -2.817 1.00 91.38 491 THR A C 1
ATOM 3747 O O . THR A 1 491 ? -12.012 6.901 -3.324 1.00 91.38 491 THR A O 1
ATOM 3750 N N . HIS A 1 492 ? -14.232 6.590 -3.216 1.00 90.19 492 HIS A N 1
ATOM 3751 C CA . HIS A 1 492 ? -14.586 7.658 -4.155 1.00 90.19 492 HIS A CA 1
ATOM 3752 C C . HIS A 1 492 ? -14.772 9.024 -3.474 1.00 90.19 492 HIS A C 1
ATOM 3754 O O . HIS A 1 492 ? -14.940 10.022 -4.166 1.00 90.19 492 HIS A O 1
ATOM 3760 N N . THR A 1 493 ? -14.701 9.059 -2.140 1.00 93.00 493 THR A N 1
ATOM 3761 C CA . THR A 1 493 ? -14.793 10.275 -1.322 1.00 93.00 493 THR A CA 1
ATOM 3762 C C . THR A 1 493 ? -13.467 11.024 -1.275 1.00 93.00 493 THR A C 1
ATOM 3764 O O . THR A 1 493 ? -13.453 12.234 -1.089 1.00 93.00 493 THR A O 1
ATOM 3767 N N . TRP A 1 494 ? -12.352 10.309 -1.460 1.00 94.94 494 TRP A N 1
ATOM 3768 C CA . TRP A 1 494 ? -11.029 10.872 -1.698 1.00 94.94 494 TRP A CA 1
ATOM 3769 C C . TRP A 1 494 ? -10.629 10.561 -3.133 1.00 94.94 494 TRP A C 1
ATOM 3771 O O . TRP A 1 494 ? -10.502 9.400 -3.520 1.00 94.94 494 TRP A O 1
ATOM 3781 N N . LEU A 1 495 ? -10.396 11.586 -3.935 1.00 93.62 495 LEU A N 1
ATOM 3782 C CA . LEU A 1 495 ? -9.899 11.454 -5.295 1.00 93.62 495 LEU A CA 1
ATOM 3783 C C . LEU A 1 495 ? -8.466 11.964 -5.346 1.00 93.62 495 LEU A C 1
ATOM 3785 O O . LEU A 1 495 ? -8.107 12.897 -4.636 1.00 93.62 495 LEU A O 1
ATOM 3789 N N . LYS A 1 496 ? -7.641 11.340 -6.182 1.00 91.56 496 LYS A N 1
ATOM 3790 C CA . LYS A 1 496 ? -6.295 11.833 -6.471 1.00 91.56 496 LYS A CA 1
ATOM 3791 C C . LYS A 1 496 ? -6.178 12.156 -7.947 1.00 91.56 496 LYS A C 1
ATOM 3793 O O . LYS A 1 496 ? -6.448 11.303 -8.799 1.00 91.56 496 LYS A O 1
ATOM 3798 N N . VAL A 1 497 ? -5.753 13.377 -8.208 1.00 86.31 497 VAL A N 1
ATOM 3799 C CA . VAL A 1 497 ? -5.510 13.921 -9.535 1.00 86.31 497 VAL A CA 1
ATOM 3800 C C . VAL A 1 497 ? -4.025 14.166 -9.617 1.00 86.31 497 VAL A C 1
ATOM 3802 O O . VAL A 1 497 ? -3.453 14.820 -8.749 1.00 86.31 497 VAL A O 1
ATOM 3805 N N . LYS A 1 498 ? -3.401 13.580 -10.626 1.00 80.50 498 LYS A N 1
ATOM 3806 C CA . LYS A 1 498 ? -2.005 13.837 -10.952 1.00 80.50 498 LYS A CA 1
ATOM 3807 C C . LYS A 1 498 ? -1.939 14.734 -12.168 1.00 80.50 498 LYS A C 1
ATOM 3809 O O . LYS A 1 498 ? -2.841 14.702 -13.006 1.00 80.50 498 LYS A O 1
ATOM 3814 N N . ARG A 1 499 ? -0.853 15.483 -12.275 1.00 68.25 499 ARG A N 1
ATOM 3815 C CA . ARG A 1 499 ? -0.593 16.317 -13.443 1.00 68.25 499 ARG A CA 1
ATOM 3816 C C . ARG A 1 499 ? -0.591 15.541 -14.763 1.00 68.25 499 ARG A C 1
ATOM 3818 O O . ARG A 1 499 ? -1.065 16.083 -15.751 1.00 68.25 499 ARG A O 1
ATOM 3825 N N . ASP A 1 500 ? -0.178 14.271 -14.753 1.00 57.16 500 ASP A N 1
ATOM 3826 C CA . ASP A 1 500 ? -0.166 13.359 -15.916 1.00 57.16 500 ASP A CA 1
ATOM 3827 C C . ASP A 1 500 ? -1.524 13.226 -16.649 1.00 57.16 500 ASP A C 1
ATOM 3829 O O . ASP A 1 500 ? -1.606 12.604 -17.706 1.00 57.16 500 ASP A O 1
ATOM 3833 N N . TYR A 1 501 ? -2.612 13.738 -16.064 1.00 53.66 501 TYR A N 1
ATOM 3834 C CA . TYR A 1 501 ? -3.963 13.699 -16.623 1.00 53.66 501 TYR A CA 1
ATOM 3835 C C . TYR A 1 501 ? -4.422 15.017 -17.258 1.00 53.66 501 TYR A C 1
ATOM 3837 O O . TYR A 1 501 ? -5.520 15.066 -17.816 1.00 53.66 501 TYR A O 1
ATOM 3845 N N . LEU A 1 502 ? -3.630 16.085 -17.154 1.00 52.00 502 LEU A N 1
ATOM 3846 C CA . LEU A 1 502 ? -3.893 17.324 -17.874 1.00 52.00 502 LEU A CA 1
ATOM 3847 C C . LEU A 1 502 ? -3.441 17.160 -19.334 1.00 52.00 502 LEU A C 1
ATOM 3849 O O . LEU A 1 502 ? -2.346 16.643 -19.565 1.00 52.00 502 LEU A O 1
ATOM 3853 N N . PRO A 1 503 ? -4.254 17.561 -20.331 1.00 46.28 503 PRO A N 1
ATOM 3854 C CA . PRO A 1 503 ? -3.779 17.626 -21.709 1.00 46.28 503 PRO A CA 1
ATOM 3855 C C . PRO A 1 503 ? -2.558 18.551 -21.767 1.00 46.28 503 PRO A C 1
ATOM 3857 O O . PRO A 1 503 ? -2.535 19.576 -21.089 1.00 46.28 503 PRO A O 1
ATOM 3860 N N . ALA A 1 504 ? -1.544 18.176 -22.549 1.00 44.47 504 ALA A N 1
ATOM 3861 C CA . ALA A 1 504 ? -0.309 18.938 -22.689 1.00 44.47 504 ALA A CA 1
ATOM 3862 C C . ALA A 1 504 ? -0.604 20.336 -23.260 1.00 44.47 504 ALA A C 1
ATOM 3864 O O . ALA A 1 504 ? -0.675 20.529 -24.472 1.00 44.47 504 ALA A O 1
ATOM 3865 N N . THR A 1 505 ? -0.821 21.323 -22.392 1.00 40.50 505 THR A N 1
ATOM 3866 C CA . THR A 1 505 ? -0.840 22.731 -22.782 1.00 40.50 505 THR A CA 1
ATOM 3867 C C . THR A 1 505 ? 0.594 23.268 -22.778 1.00 40.50 505 THR A C 1
ATOM 3869 O O . THR A 1 505 ? 1.309 23.043 -21.798 1.00 40.50 505 THR A O 1
ATOM 3872 N N . PRO A 1 506 ? 1.025 24.012 -23.818 1.00 39.78 506 PRO A N 1
ATOM 3873 C CA . PRO A 1 506 ? 2.412 24.475 -23.976 1.00 39.78 506 PRO A CA 1
ATOM 3874 C C . PRO A 1 506 ? 2.950 25.320 -22.811 1.00 39.78 506 PRO A C 1
ATOM 3876 O O . PRO A 1 506 ? 4.157 25.453 -22.651 1.00 39.78 506 PRO A O 1
ATOM 3879 N N . CYS A 1 507 ? 2.063 25.891 -21.992 1.00 35.06 507 CYS A N 1
ATOM 3880 C CA . CYS A 1 507 ? 2.400 26.721 -20.837 1.00 35.06 507 CYS A CA 1
ATOM 3881 C C . CYS A 1 507 ? 2.601 25.942 -19.524 1.00 35.06 507 CYS A C 1
ATOM 3883 O O . CYS A 1 507 ? 2.930 26.551 -18.514 1.00 35.06 507 CYS A O 1
ATOM 3885 N N . MET A 1 508 ? 2.405 24.619 -19.508 1.00 41.78 508 MET A N 1
ATOM 3886 C CA . MET A 1 508 ? 2.407 23.810 -18.281 1.00 41.78 508 MET A CA 1
ATOM 3887 C C . MET A 1 508 ? 3.528 22.774 -18.273 1.00 41.78 508 MET A C 1
ATOM 3889 O O . MET A 1 508 ? 3.298 21.599 -17.987 1.00 41.78 508 MET A O 1
ATOM 3893 N N . ALA A 1 509 ? 4.752 23.204 -18.573 1.00 40.97 509 ALA A N 1
ATOM 3894 C CA . ALA A 1 509 ? 5.966 22.402 -18.462 1.00 40.97 509 ALA A CA 1
ATOM 3895 C C . ALA A 1 509 ? 6.722 22.719 -17.156 1.00 40.97 509 ALA A C 1
ATOM 3897 O O . ALA A 1 509 ? 7.902 23.029 -17.187 1.00 40.97 509 ALA A O 1
ATOM 3898 N N . SER A 1 510 ? 6.080 22.636 -15.981 1.00 38.47 510 SER A N 1
ATOM 3899 C CA . SER A 1 510 ? 6.851 22.536 -14.728 1.00 38.47 510 SER A CA 1
ATOM 3900 C C . SER A 1 510 ? 7.721 21.266 -14.802 1.00 38.47 510 SER A C 1
ATOM 3902 O O . SER A 1 510 ? 7.246 20.206 -15.221 1.00 38.47 510 SER A O 1
ATOM 3904 N N . GLY A 1 511 ? 9.008 21.374 -14.506 1.00 38.12 511 GLY A N 1
ATOM 3905 C CA . GLY A 1 511 ? 10.067 20.437 -14.889 1.00 38.12 511 GLY A CA 1
ATOM 3906 C C . GLY A 1 511 ? 10.082 19.068 -14.191 1.00 38.12 511 GLY A C 1
ATOM 3907 O O . GLY A 1 511 ? 11.130 18.441 -14.068 1.00 38.12 511 GLY A O 1
ATOM 3908 N N . MET A 1 512 ? 8.943 18.586 -13.691 1.00 38.59 512 MET A N 1
ATOM 3909 C CA . MET A 1 512 ? 8.893 17.429 -12.791 1.00 38.59 512 MET A CA 1
ATOM 3910 C C . MET A 1 512 ? 8.419 16.120 -13.449 1.00 38.59 512 MET A C 1
ATOM 3912 O O . MET A 1 512 ? 8.707 15.048 -12.920 1.00 38.59 512 MET A O 1
ATOM 3916 N N . PHE A 1 513 ? 7.741 16.170 -14.606 1.00 46.59 513 PHE A N 1
ATOM 3917 C CA . PHE A 1 513 ? 7.146 14.988 -15.255 1.00 46.59 513 PHE A CA 1
ATOM 3918 C C . PHE A 1 513 ? 7.406 14.936 -16.768 1.00 46.59 513 PHE A C 1
ATOM 3920 O O . PHE A 1 513 ? 7.487 15.976 -17.414 1.00 46.59 513 PHE A O 1
ATOM 3927 N N . LEU A 1 514 ? 7.534 13.722 -17.321 1.00 60.03 514 LEU A N 1
ATOM 3928 C CA . LEU A 1 514 ? 7.765 13.456 -18.745 1.00 60.03 514 LEU A CA 1
ATOM 3929 C C . LEU A 1 514 ? 6.421 13.532 -19.505 1.00 60.03 514 LEU A C 1
ATOM 3931 O O . LEU A 1 514 ? 5.584 12.647 -19.312 1.00 60.03 514 LEU A O 1
ATOM 3935 N N . PRO A 1 515 ? 6.169 14.569 -20.327 1.00 55.88 515 PRO A N 1
ATOM 3936 C CA . PRO A 1 515 ? 4.874 14.747 -20.991 1.00 55.88 515 PRO A CA 1
ATOM 3937 C C . PRO A 1 515 ? 4.640 13.727 -22.116 1.00 55.88 515 PRO A C 1
ATOM 3939 O O . PRO A 1 515 ? 3.501 13.321 -22.350 1.00 55.88 515 PRO A O 1
ATOM 3942 N N . ASP A 1 516 ? 5.717 13.276 -22.762 1.00 67.50 516 ASP A N 1
ATOM 3943 C CA . ASP A 1 516 ? 5.671 12.393 -23.925 1.00 67.50 516 ASP A CA 1
ATOM 3944 C C . ASP A 1 516 ? 5.955 10.929 -23.565 1.00 67.50 516 ASP A C 1
ATOM 3946 O O . ASP A 1 516 ? 6.709 10.606 -22.643 1.00 67.50 516 ASP A O 1
ATOM 3950 N N . SER A 1 517 ? 5.350 10.011 -24.319 1.00 85.88 517 SER A N 1
ATOM 3951 C CA . SER A 1 517 ? 5.755 8.605 -24.327 1.00 85.88 517 SER A CA 1
ATOM 3952 C C . SER A 1 517 ? 7.080 8.428 -25.065 1.00 85.88 517 SER A C 1
ATOM 3954 O O . SER A 1 517 ? 7.368 9.123 -26.035 1.00 85.88 517 SER A O 1
ATOM 3956 N N . LEU A 1 518 ? 7.860 7.444 -24.634 1.00 92.62 518 LEU A N 1
ATOM 3957 C CA . LEU A 1 518 ? 9.135 7.071 -25.231 1.00 92.62 518 LEU A CA 1
ATOM 3958 C C . LEU A 1 518 ? 8.958 5.814 -26.073 1.00 92.62 518 LEU A C 1
ATOM 3960 O O . LEU A 1 518 ? 8.267 4.888 -25.656 1.00 92.62 518 LEU A O 1
ATOM 3964 N N . ASP A 1 519 ? 9.633 5.747 -27.211 1.00 96.44 519 ASP A N 1
ATOM 3965 C CA . ASP A 1 519 ? 9.643 4.567 -28.068 1.00 96.44 519 ASP A CA 1
ATOM 3966 C C . ASP A 1 519 ? 10.953 3.811 -27.836 1.00 96.44 519 ASP A C 1
ATOM 3968 O O . ASP A 1 519 ? 12.008 4.224 -28.305 1.00 96.44 519 ASP A O 1
ATOM 3972 N N . LEU A 1 520 ? 10.910 2.728 -27.062 1.00 97.38 520 LEU A N 1
ATOM 3973 C CA . LEU A 1 520 ? 12.094 2.040 -26.539 1.00 97.38 520 LEU A CA 1
ATOM 3974 C C . LEU A 1 520 ? 12.167 0.589 -27.006 1.00 97.38 520 LEU A C 1
ATOM 3976 O O . LEU A 1 520 ? 11.149 -0.055 -27.245 1.00 97.38 520 LEU A O 1
ATOM 3980 N N . VAL A 1 521 ? 13.379 0.051 -27.085 1.00 97.56 521 VAL A N 1
ATOM 3981 C CA . VAL A 1 521 ? 13.641 -1.302 -27.591 1.00 97.56 521 VAL A CA 1
ATOM 3982 C C . VAL A 1 521 ? 13.756 -2.277 -26.416 1.00 97.56 521 VAL A C 1
ATOM 3984 O O . VAL A 1 521 ? 14.591 -2.053 -25.534 1.00 97.56 521 VAL A O 1
ATOM 3987 N N . PRO A 1 522 ? 12.956 -3.356 -26.350 1.00 96.94 522 PRO A N 1
ATOM 3988 C CA . PRO A 1 522 ? 13.175 -4.436 -25.396 1.00 96.94 522 PRO A CA 1
ATOM 3989 C C . PRO A 1 522 ? 14.378 -5.280 -25.838 1.00 96.94 522 PRO A C 1
ATOM 3991 O O . PRO A 1 522 ? 14.311 -5.992 -26.833 1.00 96.94 522 PRO A O 1
ATOM 3994 N N . ILE A 1 523 ? 15.477 -5.220 -25.087 1.00 96.25 523 ILE A N 1
ATOM 3995 C CA . ILE A 1 523 ? 16.729 -5.921 -25.437 1.00 96.25 523 ILE A CA 1
ATOM 3996 C C . ILE A 1 523 ? 17.030 -7.123 -24.534 1.00 96.25 523 ILE A C 1
ATOM 3998 O O . ILE A 1 523 ? 17.928 -7.913 -24.817 1.00 96.25 523 ILE A O 1
ATOM 4002 N N . ALA A 1 524 ? 16.303 -7.265 -23.423 1.00 95.69 524 ALA A N 1
ATOM 4003 C CA . ALA A 1 524 ? 16.477 -8.371 -22.485 1.00 95.69 524 ALA A CA 1
ATOM 4004 C C . ALA A 1 524 ? 15.221 -8.590 -21.627 1.00 95.69 524 ALA A C 1
ATOM 4006 O O . ALA A 1 524 ? 14.356 -7.712 -21.534 1.00 95.69 524 ALA A O 1
ATOM 4007 N N . ALA A 1 525 ? 15.138 -9.723 -20.930 1.00 95.31 525 ALA A N 1
ATOM 4008 C CA . ALA A 1 525 ? 14.057 -10.002 -19.988 1.00 95.31 525 ALA A CA 1
ATOM 4009 C C . ALA A 1 525 ? 14.510 -10.692 -18.704 1.00 95.31 525 ALA A C 1
ATOM 4011 O O . ALA A 1 525 ? 15.581 -11.282 -18.598 1.00 95.31 525 ALA A O 1
ATOM 4012 N N . PHE A 1 526 ? 13.620 -10.624 -17.717 1.00 93.56 526 PHE A N 1
ATOM 4013 C CA . PHE A 1 526 ? 13.712 -11.349 -16.461 1.00 93.56 526 PHE A CA 1
ATOM 4014 C C . PHE A 1 526 ? 12.553 -12.340 -16.400 1.00 93.56 526 PHE A C 1
ATOM 4016 O O . PHE A 1 526 ? 11.391 -11.947 -16.583 1.00 93.56 526 PHE A O 1
ATOM 4023 N N . ARG A 1 527 ? 12.847 -13.608 -16.120 1.00 89.44 527 ARG A N 1
ATOM 4024 C CA . ARG A 1 527 ? 11.850 -14.665 -15.977 1.00 89.44 527 ARG A CA 1
ATOM 4025 C C . ARG A 1 527 ? 10.904 -14.316 -14.838 1.00 89.44 527 ARG A C 1
ATOM 4027 O O . ARG A 1 527 ? 11.283 -13.786 -13.787 1.00 89.44 527 ARG A O 1
ATOM 4034 N N . GLY A 1 528 ? 9.618 -14.519 -15.093 1.00 80.94 528 GLY A N 1
ATOM 4035 C CA . GLY A 1 528 ? 8.595 -14.185 -14.128 1.00 80.94 528 GLY A CA 1
ATOM 4036 C C . GLY A 1 528 ? 8.685 -15.071 -12.894 1.00 80.94 528 GLY A C 1
ATOM 4037 O O . GLY A 1 528 ? 9.249 -16.160 -12.890 1.00 80.94 528 GLY A O 1
ATOM 4038 N N . LYS A 1 529 ? 8.116 -14.572 -11.804 1.00 72.56 529 LYS A N 1
ATOM 4039 C CA . LYS A 1 529 ? 8.032 -15.279 -10.528 1.00 72.56 529 LYS A CA 1
ATOM 4040 C C . LYS A 1 529 ? 6.559 -15.401 -10.131 1.00 72.56 529 LYS A C 1
ATOM 4042 O O . LYS A 1 529 ? 5.734 -14.555 -10.485 1.00 72.56 529 LYS A O 1
ATOM 4047 N N . GLY A 1 530 ? 6.208 -16.453 -9.398 1.00 69.75 530 GLY A N 1
ATOM 4048 C CA . GLY A 1 530 ? 4.843 -16.695 -8.917 1.00 69.75 530 GLY A CA 1
ATOM 4049 C C . GLY A 1 530 ? 3.866 -16.940 -10.061 1.00 69.75 530 GLY A C 1
ATOM 4050 O O . GLY A 1 530 ? 4.130 -17.766 -10.927 1.00 69.75 530 GLY A O 1
ATOM 4051 N N . ARG A 1 531 ? 2.759 -16.187 -10.105 1.00 66.75 531 ARG A N 1
ATOM 4052 C CA . ARG A 1 531 ? 1.748 -16.302 -11.176 1.00 66.75 531 ARG A CA 1
ATOM 4053 C C . ARG A 1 531 ? 2.320 -16.110 -12.587 1.00 66.75 531 ARG A C 1
ATOM 4055 O O . ARG A 1 531 ? 1.739 -16.609 -13.539 1.00 66.75 531 ARG A O 1
ATOM 4062 N N . ARG A 1 532 ? 3.459 -15.419 -12.717 1.00 78.50 532 ARG A N 1
ATOM 4063 C CA . ARG A 1 532 ? 4.148 -15.168 -13.992 1.00 78.50 532 ARG A CA 1
ATOM 4064 C C . ARG A 1 532 ? 5.291 -16.148 -14.284 1.00 78.50 532 ARG A C 1
ATOM 4066 O O . ARG A 1 532 ? 6.057 -15.889 -15.194 1.00 78.50 532 ARG A O 1
ATOM 4073 N N . ALA A 1 533 ? 5.440 -17.247 -13.539 1.00 78.31 533 ALA A N 1
ATOM 4074 C CA . ALA A 1 533 ? 6.581 -18.166 -13.690 1.00 78.31 533 ALA A CA 1
ATOM 4075 C C . ALA A 1 533 ? 6.754 -18.760 -15.104 1.00 78.31 533 ALA A C 1
ATOM 4077 O O . ALA A 1 533 ? 7.858 -19.130 -15.478 1.00 78.31 533 ALA A O 1
ATOM 4078 N N . HIS A 1 534 ? 5.678 -18.820 -15.889 1.00 81.44 534 HIS A N 1
ATOM 4079 C CA . HIS A 1 534 ? 5.654 -19.367 -17.248 1.00 81.44 534 HIS A CA 1
ATOM 4080 C C . HIS A 1 534 ? 5.861 -18.309 -18.351 1.00 81.44 534 HIS A C 1
ATOM 4082 O O . HIS A 1 534 ? 5.733 -18.626 -19.528 1.00 81.44 534 HIS A O 1
ATOM 4088 N N . VAL A 1 535 ? 6.125 -17.049 -17.989 1.00 91.12 535 VAL A N 1
ATOM 4089 C CA . VAL A 1 535 ? 6.321 -15.923 -18.920 1.00 91.12 535 VAL A CA 1
ATOM 4090 C C . VAL A 1 535 ? 7.512 -15.070 -18.485 1.00 91.12 535 VAL A C 1
ATOM 4092 O O . VAL A 1 535 ? 8.026 -15.206 -17.370 1.00 91.12 535 VAL A O 1
ATOM 4095 N N . PHE A 1 536 ? 7.932 -14.124 -19.322 1.00 94.25 536 PHE A N 1
ATOM 4096 C CA . PHE A 1 536 ? 8.827 -13.064 -18.875 1.00 94.25 536 PHE A CA 1
ATOM 4097 C C . PHE A 1 536 ? 8.064 -12.104 -17.957 1.00 94.25 536 PHE A C 1
ATOM 4099 O O . PHE A 1 536 ? 6.998 -11.589 -18.287 1.00 94.25 536 PHE A O 1
ATOM 4106 N N . GLY A 1 537 ? 8.584 -11.876 -16.751 1.00 88.94 537 GLY A N 1
ATOM 4107 C CA . GLY A 1 537 ? 7.923 -11.038 -15.750 1.00 88.94 537 GLY A CA 1
ATOM 4108 C C . GLY A 1 537 ? 8.125 -9.545 -15.986 1.00 88.94 537 GLY A C 1
ATOM 4109 O O . GLY A 1 537 ? 7.317 -8.733 -15.526 1.00 88.94 537 GLY A O 1
ATOM 4110 N N . SER A 1 538 ? 9.219 -9.196 -16.660 1.00 94.38 538 SER A N 1
ATOM 4111 C CA . SER A 1 538 ? 9.638 -7.824 -16.935 1.00 94.38 538 SER A CA 1
ATOM 4112 C C . SER A 1 538 ? 10.742 -7.786 -17.989 1.00 94.38 538 SER A C 1
ATOM 4114 O O . SER A 1 538 ? 11.470 -8.765 -18.133 1.00 94.38 538 SER A O 1
ATOM 4116 N N . PHE A 1 539 ? 10.911 -6.635 -18.630 1.00 96.31 539 PHE A N 1
ATOM 4117 C CA . PHE A 1 539 ? 11.784 -6.425 -19.781 1.00 96.31 539 PHE A CA 1
ATOM 4118 C C . PHE A 1 539 ? 12.744 -5.263 -19.522 1.00 96.31 539 PHE A C 1
ATOM 4120 O O . PHE A 1 539 ? 12.352 -4.268 -18.905 1.00 96.31 539 PHE A O 1
ATOM 4127 N N . LEU A 1 540 ? 13.992 -5.405 -19.963 1.00 96.38 540 LEU A N 1
ATOM 4128 C CA . LEU A 1 540 ? 15.003 -4.352 -19.971 1.00 96.38 540 LEU A CA 1
ATOM 4129 C C . LEU A 1 540 ? 14.890 -3.576 -21.285 1.00 96.38 540 LEU A C 1
ATOM 4131 O O . LEU A 1 540 ? 14.913 -4.168 -22.363 1.00 96.38 540 LEU A O 1
ATOM 4135 N N . LEU A 1 541 ? 14.749 -2.261 -21.169 1.00 96.81 541 LEU A N 1
ATOM 4136 C CA . LEU A 1 541 ? 14.518 -1.344 -22.276 1.00 96.81 541 LEU A CA 1
ATOM 4137 C C . LEU A 1 541 ? 15.765 -0.507 -22.555 1.00 96.81 541 LEU A C 1
ATOM 4139 O O . LEU A 1 541 ? 16.442 -0.070 -21.614 1.00 96.81 541 LEU A O 1
ATOM 4143 N N . ALA A 1 542 ? 16.003 -0.228 -23.832 1.00 96.25 542 ALA A N 1
ATOM 4144 C CA . ALA A 1 542 ? 17.093 0.610 -24.304 1.00 96.25 542 ALA A CA 1
ATOM 4145 C C . ALA A 1 542 ? 16.628 1.681 -25.302 1.00 96.25 542 ALA A C 1
ATOM 4147 O O . ALA A 1 542 ? 15.653 1.485 -26.033 1.00 96.25 542 ALA A O 1
ATOM 4148 N N . CYS A 1 543 ? 17.335 2.809 -25.311 1.00 94.75 543 CYS A N 1
ATOM 4149 C CA . CYS A 1 543 ? 17.350 3.752 -26.429 1.00 94.75 543 CYS A CA 1
ATOM 4150 C C . CYS A 1 543 ? 18.378 3.303 -27.474 1.00 94.75 543 CYS A C 1
ATOM 4152 O O . CYS A 1 543 ? 19.216 2.444 -27.193 1.00 94.75 543 CYS A O 1
ATOM 4154 N N . TYR A 1 544 ? 18.309 3.881 -28.671 1.00 94.12 544 TYR A N 1
ATOM 4155 C CA . TYR A 1 544 ? 19.254 3.597 -29.749 1.00 94.12 544 TYR A CA 1
ATOM 4156 C C . TYR A 1 544 ? 20.036 4.856 -30.122 1.00 94.12 544 TYR A C 1
ATOM 4158 O O . TYR A 1 544 ? 19.440 5.874 -30.471 1.00 94.12 544 TYR A O 1
ATOM 4166 N N . ASP A 1 545 ? 21.363 4.796 -30.060 1.00 91.00 545 ASP A N 1
ATOM 4167 C CA . ASP A 1 545 ? 22.224 5.872 -30.543 1.00 91.00 545 ASP A CA 1
ATOM 4168 C C . ASP A 1 545 ? 22.623 5.604 -32.007 1.00 91.00 545 ASP A C 1
ATOM 4170 O O . ASP A 1 545 ? 23.392 4.677 -32.275 1.00 91.00 545 ASP A O 1
ATOM 4174 N N . PRO A 1 546 ? 22.146 6.409 -32.975 1.00 86.88 546 PRO A N 1
ATOM 4175 C CA . PRO A 1 546 ? 22.477 6.214 -34.384 1.00 86.88 546 PRO A CA 1
ATOM 4176 C C . PRO A 1 546 ? 23.952 6.498 -34.713 1.00 86.88 546 PRO A C 1
ATOM 4178 O O . PRO A 1 546 ? 24.434 6.043 -35.750 1.00 86.88 546 PRO A O 1
ATOM 4181 N N . THR A 1 547 ? 24.670 7.240 -33.863 1.00 86.56 547 THR A N 1
ATOM 4182 C CA . THR A 1 547 ? 26.074 7.617 -34.081 1.00 86.56 547 THR A CA 1
ATOM 4183 C C . THR A 1 547 ? 27.010 6.478 -33.709 1.00 86.56 547 THR A C 1
ATOM 4185 O O . THR A 1 547 ? 27.884 6.108 -34.493 1.00 86.56 547 THR A O 1
ATOM 4188 N N . THR A 1 548 ? 26.829 5.912 -32.515 1.00 87.50 548 THR A N 1
ATOM 4189 C CA . THR A 1 548 ? 27.643 4.790 -32.023 1.00 87.50 548 THR A CA 1
ATOM 4190 C C . THR A 1 548 ? 27.086 3.429 -32.439 1.00 87.50 548 THR A C 1
ATOM 4192 O O . THR A 1 548 ? 27.802 2.434 -32.363 1.00 87.50 548 THR A O 1
ATOM 4195 N N . GLN A 1 549 ? 25.834 3.387 -32.911 1.00 91.06 549 GLN A N 1
ATOM 4196 C CA . GLN A 1 549 ? 25.056 2.175 -33.188 1.00 91.06 549 GLN A CA 1
ATOM 4197 C C . GLN A 1 549 ? 24.867 1.278 -31.957 1.00 91.06 549 GLN A C 1
ATOM 4199 O O . GLN A 1 549 ? 24.633 0.076 -32.094 1.00 91.06 549 GLN A O 1
ATOM 4204 N N . LEU A 1 550 ? 24.952 1.861 -30.759 1.00 93.00 550 LEU A N 1
ATOM 4205 C CA . LEU A 1 550 ? 24.784 1.154 -29.496 1.00 93.00 550 LEU A CA 1
ATOM 4206 C C . LEU A 1 550 ? 23.368 1.318 -28.940 1.00 93.00 550 LEU A C 1
ATOM 4208 O O . LEU A 1 550 ? 22.679 2.317 -29.159 1.00 93.00 550 LEU A O 1
ATOM 4212 N N . PHE A 1 551 ? 22.954 0.319 -28.168 1.00 94.25 551 PHE A N 1
ATOM 4213 C CA . PHE A 1 551 ? 21.738 0.331 -27.371 1.00 94.25 551 PHE A CA 1
ATOM 4214 C C . PHE A 1 551 ? 22.085 0.653 -25.921 1.00 94.25 551 PHE A C 1
ATOM 4216 O O . PHE A 1 551 ? 22.663 -0.188 -25.227 1.00 94.25 551 PHE A O 1
ATOM 4223 N N . HIS A 1 552 ? 21.706 1.839 -25.441 1.00 94.12 552 HIS A N 1
ATOM 4224 C CA . HIS A 1 552 ? 21.941 2.227 -24.050 1.00 94.12 552 HIS A CA 1
ATOM 4225 C C . HIS A 1 552 ? 20.715 1.908 -23.187 1.00 94.12 552 HIS A C 1
ATOM 4227 O O . HIS A 1 552 ? 19.588 2.329 -23.457 1.00 94.12 552 HIS A O 1
ATOM 4233 N N . THR A 1 553 ? 20.919 1.150 -22.112 1.00 95.00 553 THR A N 1
ATOM 4234 C CA . THR A 1 553 ? 19.844 0.789 -21.175 1.00 95.00 553 THR A CA 1
ATOM 4235 C C . THR A 1 553 ? 19.287 2.008 -20.441 1.00 95.00 553 THR A C 1
ATOM 4237 O O . THR A 1 553 ? 20.056 2.837 -19.959 1.00 95.00 553 THR A O 1
ATOM 4240 N N . VAL A 1 554 ? 17.957 2.086 -20.291 1.00 93.56 554 VAL A N 1
ATOM 4241 C CA . VAL A 1 554 ? 17.264 3.225 -19.643 1.00 93.56 554 VAL A CA 1
ATOM 4242 C C . VAL A 1 554 ? 16.238 2.807 -18.580 1.00 93.56 554 VAL A C 1
ATOM 4244 O O . VAL A 1 554 ? 15.825 3.601 -17.733 1.00 93.56 554 VAL A O 1
ATOM 4247 N N . GLY A 1 555 ? 15.777 1.556 -18.569 1.00 93.12 555 GLY A N 1
ATOM 4248 C CA . GLY A 1 555 ? 14.766 1.164 -17.592 1.00 93.12 555 GLY A CA 1
ATOM 4249 C C . GLY A 1 555 ? 14.284 -0.268 -17.693 1.00 93.12 555 GLY A C 1
ATOM 4250 O O . GLY A 1 555 ? 14.500 -0.958 -18.681 1.00 93.12 555 GLY A O 1
ATOM 4251 N N . LYS A 1 556 ? 13.570 -0.700 -16.654 1.00 94.31 556 LYS A N 1
ATOM 4252 C CA . LYS A 1 556 ? 12.911 -2.004 -16.587 1.00 94.31 556 LYS A CA 1
ATOM 4253 C C . LYS A 1 556 ? 11.401 -1.817 -16.528 1.00 94.31 556 LYS A C 1
ATOM 4255 O O . LYS A 1 556 ? 10.908 -1.133 -15.633 1.00 94.31 556 LYS A O 1
ATOM 4260 N N . VAL A 1 557 ? 10.662 -2.470 -17.422 1.00 94.81 557 VAL A N 1
ATOM 4261 C CA . VAL A 1 557 ? 9.192 -2.434 -17.453 1.00 94.81 557 VAL A CA 1
ATOM 4262 C C . VAL A 1 557 ? 8.607 -3.801 -17.106 1.00 94.81 557 VAL A C 1
ATOM 4264 O O . VAL A 1 557 ? 9.000 -4.822 -17.654 1.00 94.81 557 VAL A O 1
ATOM 4267 N N . GLY A 1 558 ? 7.660 -3.841 -16.168 1.00 92.44 558 GLY A N 1
ATOM 4268 C CA . GLY A 1 558 ? 6.932 -5.066 -15.787 1.00 92.44 558 GLY A CA 1
ATOM 4269 C C . GLY A 1 558 ? 5.424 -4.854 -15.628 1.00 92.44 558 GLY A C 1
ATOM 4270 O O . GLY A 1 558 ? 4.713 -5.729 -15.130 1.00 92.44 558 GLY A O 1
ATOM 4271 N N . SER A 1 559 ? 4.927 -3.676 -16.011 1.00 88.75 559 SER A N 1
ATOM 4272 C CA . SER A 1 559 ? 3.534 -3.259 -15.847 1.00 88.75 559 SER A CA 1
ATOM 4273 C C . SER A 1 559 ? 3.014 -2.596 -17.124 1.00 88.75 559 SER A C 1
ATOM 4275 O O . SER A 1 559 ? 3.813 -2.110 -17.919 1.00 88.75 559 SER A O 1
ATOM 4277 N N . GLY A 1 560 ? 1.693 -2.587 -17.317 1.00 88.19 560 GLY A N 1
ATOM 4278 C CA . GLY A 1 560 ? 1.048 -2.101 -18.548 1.00 88.19 560 GLY A CA 1
ATOM 4279 C C . GLY A 1 560 ? 0.565 -3.210 -19.489 1.00 88.19 560 GLY A C 1
ATOM 4280 O O . GLY A 1 560 ? -0.202 -2.939 -20.399 1.00 88.19 560 GLY A O 1
ATOM 4281 N N . PHE A 1 561 ? 0.938 -4.464 -19.227 1.00 91.25 561 PHE A N 1
ATOM 4282 C CA . PHE A 1 561 ? 0.500 -5.624 -20.007 1.00 91.25 561 PHE A CA 1
ATOM 4283 C C . PHE A 1 561 ? -0.802 -6.216 -19.462 1.00 91.25 561 PHE A C 1
ATOM 4285 O O . PHE A 1 561 ? -0.951 -6.352 -18.241 1.00 91.25 561 PHE A O 1
ATOM 4292 N N . THR A 1 562 ? -1.699 -6.641 -20.353 1.00 88.62 562 THR A N 1
ATOM 4293 C CA . THR A 1 562 ? -2.714 -7.641 -19.999 1.00 88.62 562 THR A CA 1
ATOM 4294 C C . THR A 1 562 ? -2.054 -9.021 -19.885 1.00 88.62 562 THR A C 1
ATOM 4296 O O . THR A 1 562 ? -0.977 -9.241 -20.442 1.00 88.62 562 THR A O 1
ATOM 4299 N N . ASP A 1 563 ? -2.667 -9.965 -19.166 1.00 84.50 563 ASP A N 1
ATOM 4300 C CA . ASP A 1 563 ? -2.100 -11.319 -19.037 1.00 84.50 563 ASP A CA 1
ATOM 4301 C C . ASP A 1 563 ? -2.022 -12.038 -20.399 1.00 84.50 563 ASP A C 1
ATOM 4303 O O . ASP A 1 563 ? -1.070 -12.775 -20.658 1.00 84.50 563 ASP A O 1
ATOM 4307 N N . VAL A 1 564 ? -2.976 -11.762 -21.298 1.00 89.81 564 VAL A N 1
ATOM 4308 C CA . VAL A 1 564 ? -2.994 -12.285 -22.674 1.00 89.81 564 VAL A CA 1
ATOM 4309 C C . VAL A 1 564 ? -1.840 -11.703 -23.490 1.00 89.81 564 VAL A C 1
ATOM 4311 O O . VAL A 1 564 ? -1.087 -12.459 -24.107 1.00 89.81 564 VAL A O 1
ATOM 4314 N N . ASP A 1 565 ? -1.658 -10.379 -23.454 1.00 89.88 565 ASP A N 1
ATOM 4315 C CA . ASP A 1 565 ? -0.574 -9.716 -24.186 1.00 89.88 565 ASP A CA 1
ATOM 4316 C C . ASP A 1 565 ? 0.789 -10.160 -23.670 1.00 89.88 565 ASP A C 1
ATOM 4318 O O . ASP A 1 565 ? 1.686 -10.438 -24.460 1.00 89.88 565 ASP A O 1
ATOM 4322 N N . LEU A 1 566 ? 0.948 -10.278 -22.349 1.00 93.38 566 LEU A N 1
ATOM 4323 C CA . LEU A 1 566 ? 2.205 -10.691 -21.737 1.00 93.38 566 LEU A CA 1
ATOM 4324 C C . LEU A 1 566 ? 2.600 -12.113 -22.153 1.00 93.38 566 LEU A C 1
ATOM 4326 O O . LEU A 1 566 ? 3.772 -12.356 -22.447 1.00 93.38 566 LEU A O 1
ATOM 4330 N N . ALA A 1 567 ? 1.639 -13.039 -22.211 1.00 92.06 567 ALA A N 1
ATOM 4331 C CA . ALA A 1 567 ? 1.874 -14.397 -22.691 1.00 92.06 567 ALA A CA 1
ATOM 4332 C C . ALA A 1 567 ? 2.247 -14.418 -24.182 1.00 92.06 567 ALA A C 1
ATOM 4334 O O . ALA A 1 567 ? 3.212 -15.079 -24.567 1.00 92.06 567 ALA A O 1
ATOM 4335 N N . ALA A 1 568 ? 1.533 -13.652 -25.013 1.00 93.31 568 ALA A N 1
ATOM 4336 C CA . ALA A 1 568 ? 1.805 -13.557 -26.446 1.00 93.31 568 ALA A CA 1
ATOM 4337 C C . ALA A 1 568 ? 3.168 -12.909 -26.747 1.00 93.31 568 ALA A C 1
ATOM 4339 O O . ALA A 1 568 ? 3.900 -13.388 -27.611 1.00 93.31 568 ALA A O 1
ATOM 4340 N N . ILE A 1 569 ? 3.520 -11.838 -26.030 1.00 94.69 569 ILE A N 1
ATOM 4341 C CA . ILE A 1 569 ? 4.825 -11.171 -26.109 1.00 94.69 569 ILE A CA 1
ATOM 4342 C C . ILE A 1 569 ? 5.931 -12.119 -25.655 1.00 94.69 569 ILE A C 1
ATOM 4344 O O . ILE A 1 569 ? 6.925 -12.252 -26.356 1.00 94.69 569 ILE A O 1
ATOM 4348 N N . SER A 1 570 ? 5.752 -12.807 -24.522 1.00 94.50 570 SER A N 1
ATOM 4349 C CA . SER A 1 570 ? 6.787 -13.709 -24.004 1.00 94.50 570 SER A CA 1
ATOM 4350 C C . SER A 1 570 ? 7.072 -14.845 -24.971 1.00 94.50 570 SER A C 1
ATOM 4352 O O . SER A 1 570 ? 8.227 -15.082 -25.289 1.00 94.50 570 SER A O 1
ATOM 4354 N N . LYS A 1 571 ? 6.023 -15.478 -25.512 1.00 94.56 571 LYS A N 1
ATOM 4355 C CA . LYS A 1 571 ? 6.175 -16.520 -26.531 1.00 94.56 571 LYS A CA 1
ATOM 4356 C C . LYS A 1 571 ? 6.929 -16.008 -27.759 1.00 94.56 571 LYS A C 1
ATOM 4358 O O . LYS A 1 571 ? 7.798 -16.699 -28.263 1.00 94.56 571 LYS A O 1
ATOM 4363 N N . ARG A 1 572 ? 6.592 -14.805 -28.229 1.00 94.06 572 ARG A N 1
ATOM 4364 C CA . ARG A 1 572 ? 7.188 -14.218 -29.433 1.00 94.06 572 ARG A CA 1
ATOM 4365 C C . ARG A 1 572 ? 8.650 -13.810 -29.242 1.00 94.06 572 ARG A C 1
ATOM 4367 O O . ARG A 1 572 ? 9.436 -13.976 -30.161 1.00 94.06 572 ARG A O 1
ATOM 4374 N N . LEU A 1 573 ? 9.008 -13.286 -28.070 1.00 94.75 573 LEU A N 1
ATOM 4375 C CA . LEU A 1 573 ? 10.386 -12.892 -27.766 1.00 94.75 573 LEU A CA 1
ATOM 4376 C C . LEU A 1 573 ? 11.272 -14.076 -27.360 1.00 94.75 573 LEU A C 1
ATOM 4378 O O . LEU A 1 573 ? 12.486 -13.980 -27.520 1.00 94.75 573 LEU A O 1
ATOM 4382 N N . GLU A 1 574 ? 10.705 -15.192 -26.882 1.00 94.50 574 GLU A N 1
ATOM 4383 C CA . GLU A 1 574 ? 11.482 -16.414 -26.607 1.00 94.50 574 GLU A CA 1
ATOM 4384 C C . GLU A 1 574 ? 12.202 -16.902 -27.880 1.00 94.50 574 GLU A C 1
ATOM 4386 O O . GLU A 1 574 ? 13.357 -17.308 -27.804 1.00 94.50 574 GLU A O 1
ATOM 4391 N N . ASP A 1 575 ? 11.577 -16.749 -29.055 1.00 92.38 575 ASP A N 1
ATOM 4392 C CA . ASP A 1 575 ? 12.171 -17.099 -30.357 1.00 92.38 575 ASP A CA 1
ATOM 4393 C C . ASP A 1 575 ? 13.356 -16.191 -30.754 1.00 92.38 575 ASP A C 1
ATOM 4395 O O . ASP A 1 575 ? 14.130 -16.536 -31.642 1.00 92.38 575 ASP A O 1
ATOM 4399 N N . THR A 1 576 ? 13.516 -15.037 -30.096 1.00 94.00 576 THR A N 1
ATOM 4400 C CA . THR A 1 576 ? 14.599 -14.066 -30.349 1.00 94.00 576 THR A CA 1
ATOM 4401 C C . THR A 1 576 ? 15.705 -14.108 -29.294 1.00 94.00 576 THR A C 1
ATOM 4403 O O . THR A 1 576 ? 16.555 -13.220 -29.254 1.00 94.00 576 THR A O 1
ATOM 4406 N N . VAL A 1 577 ? 15.684 -15.094 -28.389 1.00 95.25 577 VAL A N 1
ATOM 4407 C CA . VAL A 1 577 ? 16.655 -15.187 -27.292 1.00 95.25 577 VAL A CA 1
ATOM 4408 C C . VAL A 1 577 ? 18.056 -15.489 -27.818 1.00 95.25 577 VAL A C 1
ATOM 4410 O O . VAL A 1 577 ? 18.268 -16.450 -28.555 1.00 95.25 577 VAL A O 1
ATOM 4413 N N . VAL A 1 578 ? 19.033 -14.712 -27.351 1.00 93.19 578 VAL A N 1
ATOM 4414 C CA . VAL A 1 578 ? 20.458 -14.920 -27.625 1.00 93.19 578 VAL A CA 1
ATOM 4415 C C . VAL A 1 578 ? 21.194 -15.387 -26.371 1.00 93.19 578 VAL A C 1
ATOM 4417 O O . VAL A 1 578 ? 20.894 -14.974 -25.249 1.00 93.19 578 VAL A O 1
ATOM 4420 N N . ALA A 1 579 ? 22.176 -16.271 -26.562 1.00 84.69 579 ALA A N 1
ATOM 4421 C CA . ALA A 1 579 ? 22.880 -16.938 -25.464 1.00 84.69 579 ALA A CA 1
ATOM 4422 C C . ALA A 1 579 ? 23.813 -16.007 -24.670 1.00 84.69 579 ALA A C 1
ATOM 4424 O O . ALA A 1 579 ? 24.073 -16.247 -23.492 1.00 84.69 579 ALA A O 1
ATOM 4425 N N . VAL A 1 580 ? 24.337 -14.959 -25.310 1.00 89.00 580 VAL A N 1
ATOM 4426 C CA . VAL A 1 580 ? 25.309 -14.026 -24.724 1.00 89.00 580 VAL A CA 1
ATOM 4427 C C . VAL A 1 580 ? 24.891 -12.602 -25.062 1.00 89.00 580 VAL A C 1
ATOM 4429 O O . VAL A 1 580 ? 24.337 -12.368 -26.132 1.00 89.00 580 VAL A O 1
ATOM 4432 N N . LYS A 1 581 ? 25.173 -11.656 -24.158 1.00 92.50 581 LYS A N 1
ATOM 4433 C CA . LYS A 1 581 ? 24.945 -10.223 -24.375 1.00 92.50 581 LYS A CA 1
ATOM 4434 C C . LYS A 1 581 ? 25.646 -9.756 -25.666 1.00 92.50 581 LYS A C 1
ATOM 4436 O O . LYS A 1 581 ? 26.877 -9.837 -25.715 1.00 92.50 581 LYS A O 1
ATOM 4441 N N . PRO A 1 582 ? 24.906 -9.241 -26.663 1.00 92.88 582 PRO A N 1
ATOM 4442 C CA . PRO A 1 582 ? 25.482 -8.621 -27.854 1.00 92.88 582 PRO A CA 1
ATOM 4443 C C . PRO A 1 582 ? 26.433 -7.459 -27.526 1.00 92.88 582 PRO A C 1
ATOM 4445 O O . PRO A 1 582 ? 26.289 -6.785 -26.498 1.00 92.88 582 PRO A O 1
ATOM 4448 N N . LEU A 1 583 ? 27.426 -7.231 -28.390 1.00 90.50 583 LEU A N 1
ATOM 4449 C CA . LEU A 1 583 ? 28.436 -6.180 -28.194 1.00 90.50 583 LEU A CA 1
ATOM 4450 C C . LEU A 1 583 ? 27.837 -4.780 -28.340 1.00 90.50 583 LEU A C 1
ATOM 4452 O O . LEU A 1 583 ? 28.315 -3.843 -27.709 1.00 90.50 583 LEU A O 1
ATOM 4456 N N . GLU A 1 584 ? 26.765 -4.662 -29.119 1.00 92.31 584 GLU A N 1
ATOM 4457 C CA . GLU A 1 584 ? 26.040 -3.420 -29.361 1.00 92.31 584 GLU A CA 1
ATOM 4458 C C . GLU A 1 584 ? 25.238 -2.975 -28.128 1.00 92.31 584 GLU A C 1
ATOM 4460 O O . GLU A 1 584 ? 24.717 -1.864 -28.095 1.00 92.31 584 GLU A O 1
ATOM 4465 N N . TYR A 1 585 ? 25.095 -3.829 -27.107 1.00 92.88 585 TYR A N 1
ATOM 4466 C CA . TYR A 1 585 ? 24.314 -3.523 -25.910 1.00 92.88 585 TYR A CA 1
ATOM 4467 C C . TYR A 1 585 ? 25.211 -2.972 -24.814 1.00 92.88 585 TYR A C 1
ATOM 4469 O O . TYR A 1 585 ? 25.914 -3.717 -24.117 1.00 92.88 585 TYR A O 1
ATOM 4477 N N . ASP A 1 586 ? 25.123 -1.667 -24.604 1.00 90.19 586 ASP A N 1
ATOM 4478 C CA . ASP A 1 586 ? 25.745 -1.010 -23.470 1.00 90.19 586 ASP A CA 1
ATOM 4479 C C . ASP A 1 586 ? 24.801 -1.085 -22.264 1.00 90.19 586 ASP A C 1
ATOM 4481 O O . ASP A 1 586 ? 23.875 -0.290 -22.080 1.00 90.19 586 ASP A O 1
ATOM 4485 N N . ALA A 1 587 ? 25.018 -2.112 -21.449 1.00 86.38 587 ALA A N 1
ATOM 4486 C CA . ALA A 1 587 ? 24.261 -2.398 -20.245 1.00 86.38 587 ALA A CA 1
ATOM 4487 C C . ALA A 1 587 ? 25.215 -2.498 -19.055 1.00 86.38 587 ALA A C 1
ATOM 4489 O O . ALA A 1 587 ? 26.253 -3.154 -19.131 1.00 86.38 587 ALA A O 1
ATOM 4490 N N . SER A 1 588 ? 24.834 -1.882 -17.937 1.00 80.12 588 SER A N 1
ATOM 4491 C CA . SER A 1 588 ? 25.645 -1.868 -16.719 1.00 80.12 588 SER A CA 1
ATOM 4492 C C . SER A 1 588 ? 25.799 -3.264 -16.101 1.00 80.12 588 SER A C 1
ATOM 4494 O O . SER A 1 588 ? 24.844 -4.035 -16.020 1.00 80.12 588 SER A O 1
ATOM 4496 N N . GLU A 1 589 ? 26.989 -3.558 -15.570 1.00 76.19 589 GLU A N 1
ATOM 4497 C CA . GLU A 1 589 ? 27.322 -4.818 -14.882 1.00 76.19 589 GLU A CA 1
ATOM 4498 C C . GLU A 1 589 ? 26.734 -4.930 -13.460 1.00 76.19 589 GLU A C 1
ATOM 4500 O O . GLU A 1 589 ? 27.001 -5.880 -12.722 1.00 76.19 589 GLU A O 1
ATOM 4505 N N . VAL A 1 590 ? 25.902 -3.974 -13.034 1.00 73.38 590 VAL A N 1
ATOM 4506 C CA . VAL A 1 590 ? 25.264 -4.009 -11.714 1.00 73.38 590 VAL A CA 1
ATOM 4507 C C . VAL A 1 590 ? 24.408 -5.276 -11.570 1.00 73.38 590 VAL A C 1
ATOM 4509 O O . VAL A 1 590 ? 23.366 -5.418 -12.207 1.00 73.38 590 VAL A O 1
ATOM 4512 N N . LYS A 1 591 ? 24.791 -6.172 -10.647 1.00 71.81 591 LYS A N 1
ATOM 4513 C CA . LYS A 1 591 ? 24.147 -7.487 -10.427 1.00 71.81 591 LYS A CA 1
ATOM 4514 C C . LYS A 1 591 ? 22.615 -7.426 -10.321 1.00 71.81 591 LYS A C 1
ATOM 4516 O O . LYS A 1 591 ? 21.928 -8.304 -10.823 1.00 71.81 591 LYS A O 1
ATOM 4521 N N . SER A 1 592 ? 22.065 -6.378 -9.698 1.00 69.94 592 SER A N 1
ATOM 4522 C CA . SER A 1 592 ? 20.611 -6.233 -9.478 1.00 69.94 592 SER A CA 1
ATOM 4523 C C . SER A 1 592 ? 19.765 -6.021 -10.743 1.00 69.94 592 SER A C 1
ATOM 4525 O O . SER A 1 592 ? 18.539 -6.091 -10.667 1.00 69.94 592 SER A O 1
ATOM 4527 N N . ILE A 1 593 ? 20.394 -5.734 -11.884 1.00 79.38 593 ILE A N 1
ATOM 4528 C CA . ILE A 1 593 ? 19.717 -5.497 -13.166 1.00 79.38 593 ILE A CA 1
ATOM 4529 C C . ILE A 1 593 ? 20.198 -6.438 -14.273 1.00 79.38 593 ILE A C 1
ATOM 4531 O O . ILE A 1 593 ? 19.820 -6.244 -15.425 1.00 79.38 593 ILE A O 1
ATOM 4535 N N . GLN A 1 594 ? 21.005 -7.444 -13.931 1.00 85.94 594 GLN A N 1
ATOM 4536 C CA . GLN A 1 594 ? 21.414 -8.459 -14.892 1.00 85.94 594 GLN A CA 1
ATOM 4537 C C . GLN A 1 594 ? 20.184 -9.270 -15.320 1.00 85.94 594 GLN A C 1
ATOM 4539 O O . GLN A 1 594 ? 19.491 -9.806 -14.448 1.00 85.94 594 GLN A O 1
ATOM 4544 N N . PRO A 1 595 ? 19.856 -9.293 -16.622 1.00 90.31 595 PRO A N 1
ATOM 4545 C CA . PRO A 1 595 ? 18.700 -10.020 -17.121 1.00 90.31 595 PRO A CA 1
ATOM 4546 C C . PRO A 1 595 ? 18.961 -11.529 -17.126 1.00 90.31 595 PRO A C 1
ATOM 4548 O O . PRO A 1 595 ? 20.106 -11.975 -17.136 1.00 90.31 595 PRO A O 1
ATOM 4551 N N . ASP A 1 596 ? 17.882 -12.311 -17.147 1.00 90.25 596 ASP A N 1
ATOM 4552 C CA . ASP A 1 596 ? 17.965 -13.772 -17.247 1.00 90.25 596 ASP A CA 1
ATOM 4553 C C . ASP A 1 596 ? 18.201 -14.220 -18.698 1.00 90.25 596 ASP A C 1
ATOM 4555 O O . ASP A 1 596 ? 18.809 -15.260 -18.936 1.00 90.25 596 ASP A O 1
ATOM 4559 N N . VAL A 1 597 ? 17.701 -13.444 -19.666 1.00 93.62 597 VAL A N 1
ATOM 4560 C CA . VAL A 1 597 ? 17.870 -13.686 -21.106 1.00 93.62 597 VAL A CA 1
ATOM 4561 C C . VAL A 1 597 ? 18.063 -12.373 -21.858 1.00 93.62 597 VAL A C 1
ATOM 4563 O O . VAL A 1 597 ? 17.484 -11.350 -21.483 1.00 93.62 597 VAL A O 1
ATOM 4566 N N . TRP A 1 598 ? 18.836 -12.420 -22.938 1.00 96.00 598 TRP A N 1
ATOM 4567 C CA . TRP A 1 598 ? 19.017 -11.327 -23.896 1.00 96.00 598 TRP A CA 1
ATOM 4568 C C . TRP A 1 598 ? 18.223 -11.618 -25.170 1.00 96.00 598 TRP A C 1
ATOM 4570 O O . TRP A 1 598 ? 18.007 -12.785 -25.488 1.00 96.00 598 TRP A O 1
ATOM 4580 N N . PHE A 1 599 ? 17.806 -10.583 -25.897 1.00 95.75 599 PHE A N 1
ATOM 4581 C CA . PHE A 1 599 ? 17.069 -10.714 -27.158 1.00 95.75 599 PHE A CA 1
ATOM 4582 C C . PHE A 1 599 ? 17.825 -10.092 -28.323 1.00 95.75 599 PHE A C 1
ATOM 4584 O O . PHE A 1 599 ? 18.588 -9.150 -28.120 1.00 95.75 599 PHE A O 1
ATOM 4591 N N . GLU A 1 600 ? 17.550 -10.547 -29.541 1.00 94.38 600 GLU A N 1
ATOM 4592 C CA . GLU A 1 600 ? 17.781 -9.747 -30.744 1.00 94.38 600 GLU A CA 1
ATOM 4593 C C . GLU A 1 600 ? 16.807 -8.555 -30.774 1.00 94.38 600 GLU A C 1
ATOM 4595 O O . GLU A 1 600 ? 15.623 -8.711 -30.445 1.00 94.38 600 GLU A O 1
ATOM 4600 N N . PRO A 1 601 ? 17.257 -7.352 -31.170 1.00 91.88 601 PRO A N 1
ATOM 4601 C CA . PRO A 1 601 ? 16.412 -6.177 -31.120 1.00 91.88 601 PRO A CA 1
ATOM 4602 C C . PRO A 1 601 ? 15.495 -6.202 -32.347 1.00 91.88 601 PRO A C 1
ATOM 4604 O O . PRO A 1 601 ? 15.907 -5.887 -33.462 1.00 91.88 601 PRO A O 1
ATOM 4607 N N . THR A 1 602 ? 14.245 -6.619 -32.146 1.00 92.81 602 THR A N 1
ATOM 4608 C CA . THR A 1 602 ? 13.271 -6.851 -33.231 1.00 92.81 602 THR A CA 1
ATOM 4609 C C . THR A 1 602 ? 12.052 -5.935 -33.172 1.00 92.81 602 THR A C 1
ATOM 4611 O O . THR A 1 602 ? 11.363 -5.758 -34.176 1.00 92.81 602 THR A O 1
ATOM 4614 N N . GLU A 1 603 ? 11.781 -5.322 -32.019 1.00 94.50 603 GLU A N 1
ATOM 4615 C CA . GLU A 1 603 ? 10.572 -4.532 -31.777 1.00 94.50 603 GLU A CA 1
ATOM 4616 C C . GLU A 1 603 ? 10.884 -3.174 -31.146 1.00 94.50 603 GLU A C 1
ATOM 4618 O O . GLU A 1 603 ? 11.905 -2.990 -30.489 1.00 94.50 603 GLU A O 1
ATOM 4623 N N . VAL A 1 604 ? 9.950 -2.234 -31.294 1.00 97.44 604 VAL A N 1
ATOM 4624 C CA . VAL A 1 604 ? 9.932 -0.960 -30.567 1.00 97.44 604 VAL A CA 1
ATOM 4625 C C . VAL A 1 604 ? 8.636 -0.878 -29.775 1.00 97.44 604 VAL A C 1
ATOM 4627 O O . VAL A 1 604 ? 7.564 -1.215 -30.281 1.00 97.44 604 VAL A O 1
ATOM 4630 N N . TRP A 1 605 ? 8.715 -0.468 -28.516 1.00 97.50 605 TRP A N 1
ATOM 4631 C CA . TRP A 1 605 ? 7.587 -0.379 -27.596 1.00 97.50 605 TRP A CA 1
ATOM 4632 C C . TRP A 1 605 ? 7.344 1.062 -27.177 1.00 97.50 605 TRP A C 1
ATOM 4634 O O . TRP A 1 605 ? 8.273 1.768 -26.798 1.00 97.50 605 TRP A O 1
ATOM 4644 N N . GLU A 1 606 ? 6.080 1.466 -27.171 1.00 95.69 606 GLU A N 1
ATOM 4645 C CA . GLU A 1 606 ? 5.650 2.737 -26.603 1.00 95.69 606 GLU A CA 1
ATOM 4646 C C . GLU A 1 606 ? 5.546 2.598 -25.080 1.00 95.69 606 GLU A C 1
ATOM 4648 O O . GLU A 1 606 ? 4.775 1.786 -24.549 1.00 95.69 606 GLU A O 1
ATOM 4653 N N . ILE A 1 607 ? 6.341 3.390 -24.370 1.00 94.06 607 ILE A N 1
ATOM 4654 C CA . ILE A 1 607 ? 6.515 3.348 -22.923 1.00 94.06 607 ILE A CA 1
ATOM 4655 C C . ILE A 1 607 ? 6.169 4.707 -22.338 1.00 94.06 607 ILE A C 1
ATOM 4657 O O . ILE A 1 607 ? 6.756 5.728 -22.685 1.00 94.06 607 ILE A O 1
ATOM 4661 N N . ARG A 1 608 ? 5.262 4.719 -21.364 1.00 87.31 608 ARG A N 1
ATOM 4662 C CA . ARG A 1 608 ? 4.993 5.908 -20.551 1.00 87.31 608 ARG A CA 1
ATOM 4663 C C . ARG A 1 608 ? 5.739 5.815 -19.234 1.00 87.31 608 ARG A C 1
ATOM 4665 O O . ARG A 1 608 ? 5.639 4.801 -18.546 1.00 87.31 608 ARG A O 1
ATOM 4672 N N . ALA A 1 609 ? 6.442 6.872 -18.858 1.00 83.25 609 ALA A N 1
ATOM 4673 C CA . ALA A 1 609 ? 7.086 7.012 -17.557 1.00 83.25 609 ALA A CA 1
ATOM 4674 C C . ALA A 1 609 ? 6.614 8.306 -16.891 1.00 83.25 609 ALA A C 1
ATOM 4676 O O . ALA A 1 609 ? 6.176 9.224 -17.571 1.00 83.25 609 ALA A O 1
ATOM 4677 N N . ALA A 1 610 ? 6.691 8.370 -15.563 1.00 70.62 610 ALA A N 1
ATOM 4678 C CA . ALA A 1 610 ? 6.348 9.587 -14.834 1.00 70.62 610 ALA A CA 1
ATOM 4679 C C . ALA A 1 610 ? 7.437 10.654 -15.003 1.00 70.62 610 ALA A C 1
ATOM 4681 O O . ALA A 1 610 ? 7.132 11.806 -15.258 1.00 70.62 610 ALA A O 1
ATOM 4682 N N . GLN A 1 611 ? 8.712 10.280 -14.879 1.00 74.44 611 GLN A N 1
ATOM 4683 C CA . GLN A 1 611 ? 9.844 11.204 -15.011 1.00 74.44 611 GLN A CA 1
ATOM 4684 C C . GLN A 1 611 ? 11.123 10.441 -15.382 1.00 74.44 611 GLN A C 1
ATOM 4686 O O . GLN A 1 611 ? 11.212 9.224 -15.163 1.00 74.44 611 GLN A O 1
ATOM 4691 N N . LEU A 1 612 ? 12.125 11.177 -15.865 1.00 84.12 612 LEU A N 1
ATOM 4692 C CA . LEU A 1 612 ? 13.509 10.716 -15.974 1.00 84.12 612 LEU A CA 1
ATOM 4693 C C . LEU A 1 612 ? 14.271 11.045 -14.683 1.00 84.12 612 LEU A C 1
ATOM 4695 O O . LEU A 1 612 ? 14.085 12.097 -14.080 1.00 84.12 612 LEU A O 1
ATOM 4699 N N . THR A 1 613 ? 15.126 10.131 -14.236 1.00 82.50 613 THR A N 1
ATOM 4700 C CA . THR A 1 613 ? 15.951 10.296 -13.027 1.00 82.50 613 THR A CA 1
ATOM 4701 C C . THR A 1 613 ? 17.384 9.885 -13.288 1.00 82.50 613 THR A C 1
ATOM 4703 O O . THR A 1 613 ? 17.608 8.910 -13.996 1.00 82.50 613 THR A O 1
ATOM 4706 N N . LYS A 1 614 ? 18.350 10.543 -12.647 1.00 84.00 614 LYS A N 1
ATOM 4707 C CA . LYS A 1 614 ? 19.735 10.059 -12.617 1.00 84.00 614 LYS A CA 1
ATOM 4708 C C . LYS A 1 614 ? 19.799 8.658 -11.999 1.00 84.00 614 LYS A C 1
ATOM 4710 O O . LYS A 1 614 ? 19.200 8.401 -10.955 1.00 84.00 614 LYS A O 1
ATOM 4715 N N . SER A 1 615 ? 20.521 7.751 -12.643 1.00 82.88 615 SER A N 1
ATOM 4716 C CA . SER A 1 615 ? 20.631 6.349 -12.265 1.00 82.88 615 SER A CA 1
ATOM 4717 C C . SER A 1 615 ? 22.050 5.841 -12.475 1.00 82.88 615 SER A C 1
ATOM 4719 O O . SER A 1 615 ? 22.599 5.903 -13.566 1.00 82.88 615 SER A O 1
ATOM 4721 N N . VAL A 1 616 ? 22.609 5.219 -11.440 1.00 83.88 616 VAL A N 1
ATOM 4722 C CA . VAL A 1 616 ? 23.880 4.477 -11.529 1.00 83.88 616 VAL A CA 1
ATOM 4723 C C . VAL A 1 616 ? 23.716 3.081 -12.143 1.00 83.88 616 VAL A C 1
ATOM 4725 O O . VAL A 1 616 ? 24.690 2.353 -12.299 1.00 83.88 616 VAL A O 1
ATOM 4728 N N . LYS A 1 617 ? 22.472 2.665 -12.416 1.00 86.25 617 LYS A N 1
ATOM 4729 C CA . LYS A 1 617 ? 22.144 1.336 -12.953 1.00 86.25 617 LYS A CA 1
ATOM 4730 C C . LYS A 1 617 ? 22.026 1.331 -14.473 1.00 86.25 617 LYS A C 1
ATOM 4732 O O . LYS A 1 617 ? 22.060 0.269 -15.066 1.00 86.25 617 LYS A O 1
ATOM 4737 N N . TYR A 1 618 ? 21.817 2.481 -15.091 1.00 91.38 618 TYR A N 1
ATOM 4738 C CA . TYR A 1 618 ? 21.477 2.585 -16.505 1.00 91.38 618 TYR A CA 1
ATOM 4739 C C . TYR A 1 618 ? 22.513 3.459 -17.203 1.00 91.38 618 TYR A C 1
ATOM 4741 O O . TYR A 1 618 ? 23.157 4.283 -16.554 1.00 91.38 618 TYR A O 1
ATOM 4749 N N . THR A 1 619 ? 22.703 3.230 -18.495 1.00 90.44 619 THR A N 1
ATOM 4750 C CA . THR A 1 619 ? 23.810 3.784 -19.291 1.00 90.44 619 THR A CA 1
ATOM 4751 C C . THR A 1 619 ? 23.365 4.921 -20.205 1.00 90.44 619 THR A C 1
ATOM 4753 O O . THR A 1 619 ? 24.184 5.776 -20.543 1.00 90.44 619 THR A O 1
ATOM 4756 N N . ALA A 1 620 ? 22.070 4.987 -20.529 1.00 90.50 620 ALA A N 1
ATOM 4757 C CA . ALA A 1 620 ? 21.496 6.047 -21.351 1.00 90.50 620 ALA A CA 1
ATOM 4758 C C . ALA A 1 620 ? 21.796 7.441 -20.775 1.00 90.50 620 ALA A C 1
ATOM 4760 O O . ALA A 1 620 ? 21.727 7.645 -19.564 1.00 90.50 620 ALA A O 1
ATOM 4761 N N . GLY A 1 621 ? 22.139 8.409 -21.616 1.00 83.75 621 GLY A N 1
ATOM 4762 C CA . GLY A 1 621 ? 22.430 9.796 -21.259 1.00 83.75 621 GLY A CA 1
ATOM 4763 C C . GLY A 1 621 ? 23.742 10.004 -20.500 1.00 83.75 621 GLY A C 1
ATOM 4764 O O . GLY A 1 621 ? 24.008 11.112 -20.030 1.00 83.75 621 GLY A O 1
ATOM 4765 N N . SER A 1 622 ? 24.570 8.968 -20.332 1.00 80.62 622 SER A N 1
ATOM 4766 C CA . SER A 1 622 ? 25.801 9.053 -19.534 1.00 80.62 622 SER A CA 1
ATOM 4767 C C . SER A 1 622 ? 26.853 9.982 -20.147 1.00 80.62 622 SER A C 1
ATOM 4769 O O . SER A 1 622 ? 27.549 10.687 -19.416 1.00 80.62 622 SER A O 1
ATOM 4771 N N . THR A 1 623 ? 26.946 10.055 -21.471 1.00 73.25 623 THR A N 1
ATOM 4772 C CA . THR A 1 623 ? 27.836 10.980 -22.192 1.00 73.25 623 THR A CA 1
ATOM 4773 C C . THR A 1 623 ? 27.503 12.443 -21.887 1.00 73.25 623 THR A C 1
ATOM 4775 O O . THR A 1 623 ? 28.405 13.249 -21.659 1.00 73.25 623 THR A O 1
ATOM 4778 N N . TYR A 1 624 ? 26.214 12.768 -21.780 1.00 72.62 624 TYR A N 1
ATOM 4779 C CA . TYR A 1 624 ? 25.712 14.112 -21.483 1.00 72.62 624 TYR A CA 1
ATOM 4780 C C . TYR A 1 624 ? 25.848 14.491 -20.008 1.00 72.62 624 TYR A C 1
ATOM 4782 O O . TYR A 1 624 ? 26.181 15.628 -19.681 1.00 72.62 624 TYR A O 1
ATOM 4790 N N . LEU A 1 625 ? 25.611 13.542 -19.100 1.00 68.75 625 LEU A N 1
ATOM 4791 C CA . LEU A 1 625 ? 25.674 13.791 -17.657 1.00 68.75 625 LEU A CA 1
ATOM 4792 C C . LEU A 1 625 ? 27.103 13.907 -17.114 1.00 68.75 625 LEU A C 1
ATOM 4794 O O . LEU A 1 625 ? 27.293 14.493 -16.049 1.00 68.75 625 LEU A O 1
ATOM 4798 N N . ASN A 1 626 ? 28.084 13.342 -17.822 1.00 63.84 626 ASN A N 1
ATOM 4799 C CA . ASN A 1 626 ? 29.489 13.317 -17.410 1.00 63.84 626 ASN A CA 1
ATOM 4800 C C . ASN A 1 626 ? 30.381 14.268 -18.239 1.00 63.84 626 ASN A C 1
ATOM 4802 O O . ASN A 1 626 ? 31.605 14.230 -18.099 1.00 63.84 626 ASN A O 1
ATOM 4806 N N . ALA A 1 627 ? 29.799 15.125 -19.088 1.00 54.88 627 ALA A N 1
ATOM 4807 C CA . ALA A 1 627 ? 30.544 16.150 -19.814 1.00 54.88 627 ALA A CA 1
ATOM 4808 C C . ALA A 1 627 ? 31.096 17.219 -18.840 1.00 54.88 627 ALA A C 1
ATOM 4810 O O . ALA A 1 627 ? 30.371 17.661 -17.944 1.00 54.88 627 ALA A O 1
ATOM 4811 N N . PRO A 1 628 ? 32.366 17.651 -18.974 1.00 41.50 628 PRO A N 1
ATOM 4812 C CA . PRO A 1 628 ? 32.935 18.678 -18.107 1.00 41.50 628 PRO A CA 1
ATOM 4813 C C . PRO A 1 628 ? 32.204 20.012 -18.310 1.00 41.50 628 PRO A C 1
ATOM 4815 O O . PRO A 1 628 ? 32.064 20.482 -19.439 1.00 41.50 628 PRO A O 1
ATOM 4818 N N . SER A 1 629 ? 31.755 20.632 -17.216 1.00 36.41 629 SER A N 1
ATOM 4819 C CA . SER A 1 629 ? 31.161 21.972 -17.235 1.00 36.41 629 SER A CA 1
ATOM 4820 C C . SER A 1 629 ? 32.106 22.973 -17.918 1.00 36.41 629 SER A C 1
ATOM 4822 O O . SER A 1 629 ? 33.320 22.897 -17.691 1.00 36.41 629 SER A O 1
ATOM 4824 N N . PRO A 1 630 ? 31.604 23.935 -18.718 1.00 33.91 630 PRO A N 1
ATOM 4825 C CA . PRO A 1 630 ? 32.455 24.977 -19.277 1.00 33.91 630 PRO A CA 1
ATOM 4826 C C . PRO A 1 630 ? 33.107 25.780 -18.137 1.00 33.91 630 PRO A C 1
ATOM 4828 O O . PRO A 1 630 ? 32.441 26.068 -17.136 1.00 33.91 630 PRO A O 1
ATOM 4831 N N . PRO A 1 631 ? 34.402 26.132 -18.243 1.00 32.50 631 PRO A N 1
ATOM 4832 C CA . PRO A 1 631 ? 35.060 26.925 -17.217 1.00 32.50 631 PRO A CA 1
ATOM 4833 C C . PRO A 1 631 ? 34.410 28.317 -17.133 1.00 32.50 631 PRO A C 1
ATOM 4835 O O . PRO A 1 631 ? 34.027 28.874 -18.167 1.00 32.50 631 PRO A O 1
ATOM 4838 N N . PRO A 1 632 ? 34.293 28.908 -15.929 1.00 36.78 632 PRO A N 1
ATOM 4839 C CA . PRO A 1 632 ? 33.876 30.298 -15.800 1.00 36.78 632 PRO A CA 1
ATOM 4840 C C . PRO A 1 632 ? 34.865 31.217 -16.542 1.00 36.78 632 PRO A C 1
ATOM 4842 O O . PRO A 1 632 ? 36.049 30.878 -16.657 1.00 36.78 632 PRO A O 1
ATOM 4845 N N . PRO A 1 633 ? 34.407 32.373 -17.060 1.00 33.75 633 PRO A N 1
ATOM 4846 C CA . PRO A 1 633 ? 35.262 33.288 -17.802 1.00 33.75 633 PRO A CA 1
ATOM 4847 C C . PRO A 1 633 ? 36.463 33.711 -16.947 1.00 33.75 633 PRO A C 1
ATOM 4849 O O . PRO A 1 633 ? 36.338 34.086 -15.784 1.00 33.75 633 PRO A O 1
ATOM 4852 N N . SER A 1 634 ? 37.636 33.579 -17.557 1.00 35.91 634 SER A N 1
ATOM 4853 C CA . SER A 1 634 ? 38.966 33.649 -16.961 1.00 35.91 634 SER A CA 1
ATOM 4854 C C . SER A 1 634 ? 39.238 34.909 -16.136 1.00 35.91 634 SER A C 1
ATOM 4856 O O . SER A 1 634 ? 39.167 36.020 -16.663 1.00 35.91 634 SER A O 1
ATOM 4858 N N . THR A 1 635 ? 39.758 34.719 -14.923 1.00 29.86 635 THR A N 1
ATOM 4859 C CA . THR A 1 635 ? 40.704 35.658 -14.309 1.00 29.86 635 THR A CA 1
ATOM 4860 C C . THR A 1 635 ? 42.083 35.008 -14.306 1.00 29.86 635 THR A C 1
ATOM 4862 O O . THR A 1 635 ? 42.285 33.912 -13.790 1.00 29.86 635 THR A O 1
ATOM 4865 N N . THR A 1 636 ? 43.029 35.679 -14.949 1.00 36.84 636 THR A N 1
ATOM 4866 C CA . THR A 1 636 ? 44.437 35.303 -15.087 1.00 36.84 636 THR A CA 1
ATOM 4867 C C . THR A 1 636 ? 45.132 35.066 -13.746 1.00 36.84 636 THR A C 1
ATOM 4869 O O . THR A 1 636 ? 45.254 36.004 -12.962 1.00 36.84 636 THR A O 1
ATOM 4872 N N . SER A 1 637 ? 45.731 33.888 -13.559 1.00 30.27 637 SER A N 1
ATOM 4873 C CA . SER A 1 637 ? 47.076 33.765 -12.979 1.00 30.27 637 SER A CA 1
ATOM 4874 C C . SER A 1 637 ? 47.681 32.378 -13.233 1.00 30.27 637 SER A C 1
ATOM 4876 O O . SER A 1 637 ? 47.047 31.338 -13.085 1.00 30.27 637 SER A O 1
ATOM 4878 N N . ASN A 1 638 ? 48.940 32.396 -13.668 1.00 35.56 638 ASN A N 1
ATOM 4879 C CA . ASN A 1 638 ? 49.796 31.237 -13.890 1.00 35.56 638 ASN A CA 1
ATOM 4880 C C . ASN A 1 638 ? 50.141 30.546 -12.568 1.00 35.56 638 ASN A C 1
ATOM 4882 O O . ASN A 1 638 ? 50.725 31.197 -11.702 1.00 35.56 638 ASN A O 1
ATOM 4886 N N . THR A 1 639 ? 49.959 29.227 -12.458 1.00 30.83 639 THR A N 1
ATOM 4887 C CA . THR A 1 639 ? 50.914 28.362 -11.738 1.00 30.83 639 THR A CA 1
ATOM 4888 C C . THR A 1 639 ? 50.841 26.914 -12.243 1.00 30.83 639 THR A C 1
ATOM 4890 O O . THR A 1 639 ? 49.829 26.451 -12.752 1.00 30.83 639 THR A O 1
ATOM 4893 N N . SER A 1 640 ? 51.991 26.255 -12.166 1.00 27.28 640 SER A N 1
ATOM 4894 C CA . SER A 1 640 ? 52.471 25.048 -12.839 1.00 27.28 640 SER A CA 1
ATOM 4895 C C . SER A 1 640 ? 51.730 23.727 -12.595 1.00 27.28 640 SER A C 1
ATOM 4897 O O . SER A 1 640 ? 51.227 23.462 -11.508 1.00 27.28 640 SER A O 1
ATOM 4899 N N . CYS A 1 641 ? 51.838 22.855 -13.606 1.00 28.94 641 CYS A N 1
ATOM 4900 C CA . CYS A 1 641 ? 51.567 21.416 -13.590 1.00 28.94 641 CYS A CA 1
ATOM 4901 C C . CYS A 1 641 ? 52.083 20.692 -12.335 1.00 28.94 641 CYS A C 1
ATOM 4903 O O . CYS A 1 641 ? 53.277 20.734 -12.039 1.00 28.94 641 CYS A O 1
ATOM 4905 N N . SER A 1 642 ? 51.215 19.889 -11.719 1.00 24.31 642 SER A N 1
ATOM 4906 C CA . SER A 1 642 ? 51.603 18.677 -11.002 1.00 24.31 642 SER A CA 1
ATOM 4907 C C . SER A 1 642 ? 50.762 17.507 -11.518 1.00 24.31 642 SER A C 1
ATOM 4909 O O . SER A 1 642 ? 49.534 17.530 -11.532 1.00 24.31 642 SER A O 1
ATOM 4911 N N . ILE A 1 643 ? 51.459 16.494 -12.028 1.00 33.12 643 ILE A N 1
ATOM 4912 C CA . ILE A 1 643 ? 50.897 15.199 -12.398 1.00 33.12 643 ILE A CA 1
ATOM 4913 C C . ILE A 1 643 ? 50.696 14.444 -11.084 1.00 33.12 643 ILE A C 1
ATOM 4915 O O . ILE A 1 643 ? 51.666 13.990 -10.481 1.00 33.12 643 ILE A O 1
ATOM 4919 N N . THR A 1 644 ? 49.452 14.323 -10.628 1.00 25.03 644 THR A N 1
ATOM 4920 C CA . THR A 1 644 ? 49.063 13.367 -9.588 1.00 25.03 644 THR A CA 1
ATOM 4921 C C . THR A 1 644 ? 48.117 12.329 -10.184 1.00 25.03 644 THR A C 1
ATOM 4923 O O . THR A 1 644 ? 47.217 12.615 -10.971 1.00 25.03 644 THR A O 1
ATOM 4926 N N . SER A 1 645 ? 48.424 11.080 -9.861 1.00 25.16 645 SER A N 1
ATOM 4927 C CA . SER A 1 645 ? 47.805 9.846 -10.325 1.00 25.16 645 SER A CA 1
ATOM 4928 C C . SER A 1 645 ? 46.279 9.841 -10.186 1.00 25.16 645 SER A C 1
ATOM 4930 O O . SER A 1 645 ? 45.747 9.947 -9.084 1.00 25.16 645 SER A O 1
ATOM 4932 N N . ARG A 1 646 ? 45.587 9.640 -11.315 1.00 28.20 646 ARG A N 1
ATOM 4933 C CA . ARG A 1 646 ? 44.159 9.305 -11.396 1.00 28.20 646 ARG A CA 1
ATOM 4934 C C . ARG A 1 646 ? 43.897 7.941 -10.743 1.00 28.20 646 ARG A C 1
ATOM 4936 O O . ARG A 1 646 ? 44.146 6.917 -11.373 1.00 28.20 646 ARG A O 1
ATOM 4943 N N . THR A 1 647 ? 43.356 7.926 -9.527 1.00 27.22 647 THR A N 1
ATOM 4944 C CA . THR A 1 647 ? 42.789 6.720 -8.888 1.00 27.22 647 THR A CA 1
ATOM 4945 C C . THR A 1 647 ? 41.449 6.979 -8.196 1.00 27.22 647 THR A C 1
ATOM 4947 O O . THR A 1 647 ? 41.133 6.296 -7.233 1.00 27.22 647 THR A O 1
ATOM 4950 N N . ASP A 1 648 ? 40.632 7.902 -8.711 1.00 26.64 648 ASP A N 1
ATOM 4951 C CA . ASP A 1 648 ? 39.225 8.026 -8.312 1.00 26.64 648 ASP A CA 1
ATOM 4952 C C . ASP A 1 648 ? 38.330 7.812 -9.538 1.00 26.64 648 ASP A C 1
ATOM 4954 O O . ASP A 1 648 ? 38.118 8.699 -10.366 1.00 26.64 648 ASP A O 1
ATOM 4958 N N . ALA A 1 649 ? 37.841 6.581 -9.691 1.00 31.80 649 ALA A N 1
ATOM 4959 C CA . ALA A 1 649 ? 36.845 6.226 -10.691 1.00 31.80 649 ALA A CA 1
ATOM 4960 C C . ALA A 1 649 ? 35.510 6.903 -10.336 1.00 31.80 649 ALA A C 1
ATOM 4962 O O . ALA A 1 649 ? 34.726 6.386 -9.538 1.00 31.80 649 ALA A O 1
ATOM 4963 N N . HIS A 1 650 ? 35.242 8.071 -10.923 1.00 40.47 650 HIS A N 1
ATOM 4964 C CA . HIS A 1 650 ? 33.900 8.644 -10.949 1.00 40.47 650 HIS A CA 1
ATOM 4965 C C . HIS A 1 650 ? 32.942 7.607 -11.554 1.00 40.47 650 HIS A C 1
ATOM 4967 O O . HIS A 1 650 ? 33.040 7.278 -12.734 1.00 40.47 650 HIS A O 1
ATOM 4973 N N . LYS A 1 651 ? 32.029 7.060 -10.740 1.00 48.88 651 LYS A N 1
ATOM 4974 C CA . LYS A 1 651 ? 30.947 6.186 -11.214 1.00 48.88 651 LYS A CA 1
ATOM 4975 C C . LYS A 1 651 ? 30.124 6.954 -12.250 1.00 48.88 651 LYS A C 1
ATOM 4977 O O . LYS A 1 651 ? 29.409 7.885 -11.882 1.00 48.88 651 LYS A O 1
ATOM 4982 N N . SER A 1 652 ? 30.225 6.564 -13.518 1.00 59.53 652 SER A N 1
ATOM 4983 C CA . SER A 1 652 ? 29.427 7.114 -14.614 1.00 59.53 652 SER A CA 1
ATOM 4984 C C . SER A 1 652 ? 27.939 6.940 -14.304 1.00 59.53 652 SER A C 1
ATOM 4986 O O . SER A 1 652 ? 27.464 5.821 -14.102 1.00 59.53 652 SER A O 1
ATOM 4988 N N . CYS A 1 653 ? 27.207 8.047 -14.222 1.00 74.06 653 CYS A N 1
ATOM 4989 C CA . CYS A 1 653 ? 25.765 8.053 -13.984 1.00 74.06 653 CYS A CA 1
ATOM 4990 C C . CYS A 1 653 ? 25.026 8.237 -15.318 1.00 74.06 653 CYS A C 1
ATOM 4992 O O . CYS A 1 653 ? 25.422 9.102 -16.098 1.00 74.06 653 CYS A O 1
ATOM 4994 N N . GLY A 1 654 ? 23.986 7.439 -15.572 1.00 86.94 654 GLY A N 1
ATOM 4995 C CA . GLY A 1 654 ? 23.061 7.588 -16.700 1.00 86.94 654 GLY A CA 1
ATOM 4996 C C . GLY A 1 654 ? 21.656 8.003 -16.247 1.00 86.94 654 GLY A C 1
ATOM 4997 O O . GLY A 1 654 ? 21.462 8.506 -15.137 1.00 86.94 654 GLY A O 1
ATOM 4998 N N . LEU A 1 655 ? 20.656 7.784 -17.095 1.00 89.69 655 LEU A N 1
ATOM 4999 C CA . LEU A 1 655 ? 19.249 8.127 -16.899 1.00 89.69 655 LEU A CA 1
ATOM 5000 C C . LEU A 1 655 ? 18.387 6.872 -16.730 1.00 89.69 655 LEU A C 1
ATOM 5002 O O . LEU A 1 655 ? 18.627 5.827 -17.323 1.00 89.69 655 LEU A O 1
ATOM 5006 N N . GLY A 1 656 ? 17.364 6.984 -15.889 1.00 89.69 656 GLY A N 1
ATOM 5007 C CA . GLY A 1 656 ? 16.431 5.927 -15.528 1.00 89.69 656 GLY A CA 1
ATOM 5008 C C . GLY A 1 656 ? 14.976 6.379 -15.594 1.00 89.69 656 GLY A C 1
ATOM 5009 O O . GLY A 1 656 ? 14.669 7.523 -15.261 1.00 89.69 656 GLY A O 1
ATOM 5010 N N . LEU A 1 657 ? 14.069 5.468 -15.950 1.00 89.56 657 LEU A N 1
ATOM 5011 C CA . LEU A 1 657 ? 12.621 5.720 -15.963 1.00 89.56 657 LEU A CA 1
ATOM 5012 C C . LEU A 1 657 ? 11.974 5.513 -14.580 1.00 89.56 657 LEU A C 1
ATOM 5014 O O . LEU A 1 657 ? 12.073 4.425 -14.002 1.00 89.56 657 LEU A O 1
ATOM 5018 N N . ARG A 1 658 ? 11.214 6.500 -14.077 1.00 83.44 658 ARG A N 1
ATOM 5019 C CA . ARG A 1 658 ? 10.329 6.331 -12.902 1.00 83.44 658 ARG A CA 1
ATOM 5020 C C . ARG A 1 658 ? 8.952 5.843 -13.357 1.00 83.44 658 ARG A C 1
ATOM 5022 O O . ARG A 1 658 ? 8.305 6.472 -14.188 1.00 83.44 658 ARG A O 1
ATOM 5029 N N . PHE A 1 659 ? 8.479 4.749 -12.765 1.00 82.56 659 PHE A N 1
ATOM 5030 C CA . PHE A 1 659 ? 7.167 4.140 -13.043 1.00 82.56 659 PHE A CA 1
ATOM 5031 C C . PHE A 1 659 ? 6.869 3.842 -14.529 1.00 82.56 659 PHE A C 1
ATOM 5033 O O . PHE A 1 659 ? 5.778 4.175 -14.995 1.00 82.56 659 PHE A O 1
ATOM 5040 N N . PRO A 1 660 ? 7.784 3.185 -15.270 1.00 90.44 660 PRO A N 1
ATOM 5041 C CA . PRO A 1 660 ? 7.536 2.837 -16.662 1.00 90.44 660 PRO A CA 1
ATOM 5042 C C . PRO A 1 660 ? 6.356 1.866 -16.805 1.00 90.44 660 PRO A C 1
ATOM 5044 O O . PRO A 1 660 ? 6.224 0.880 -16.064 1.00 90.44 660 PRO A O 1
ATOM 5047 N N . ARG A 1 661 ? 5.509 2.134 -17.797 1.00 88.75 661 ARG A N 1
ATOM 5048 C CA . ARG A 1 661 ? 4.363 1.319 -18.194 1.00 88.75 661 ARG A CA 1
ATOM 5049 C C . ARG A 1 661 ? 4.382 1.102 -19.695 1.00 88.75 661 ARG A C 1
ATOM 5051 O O . ARG A 1 661 ? 4.501 2.059 -20.452 1.00 88.75 661 ARG A O 1
ATOM 5058 N N . PHE A 1 662 ? 4.221 -0.151 -20.094 1.00 93.88 662 PHE A N 1
ATOM 5059 C CA . PHE A 1 662 ? 3.970 -0.506 -21.481 1.00 93.88 662 PHE A CA 1
ATOM 5060 C C . PHE A 1 662 ? 2.602 0.018 -21.922 1.00 93.88 662 PHE A C 1
ATOM 5062 O O . PHE A 1 662 ? 1.631 -0.108 -21.169 1.00 93.88 662 PHE A O 1
ATOM 5069 N N . LEU A 1 663 ? 2.543 0.606 -23.116 1.00 88.75 663 LEU A N 1
ATOM 5070 C CA . LEU A 1 663 ? 1.301 1.024 -23.758 1.00 88.75 663 LEU A CA 1
ATOM 5071 C C . LEU A 1 663 ? 0.988 0.142 -24.965 1.00 88.75 663 LEU A C 1
ATOM 5073 O O . LEU A 1 663 ? -0.081 -0.464 -25.014 1.00 88.75 663 LEU A O 1
ATOM 5077 N N . ALA A 1 664 ? 1.916 0.057 -25.919 1.00 92.75 664 ALA A N 1
ATOM 5078 C CA . ALA A 1 664 ? 1.709 -0.662 -27.170 1.00 92.75 664 ALA A CA 1
ATOM 5079 C C . ALA A 1 664 ? 3.030 -1.083 -27.831 1.00 92.75 664 ALA A C 1
ATOM 5081 O O . ALA A 1 664 ? 4.088 -0.509 -27.574 1.00 92.75 664 ALA A O 1
ATOM 5082 N N . VAL A 1 665 ? 2.957 -2.070 -28.730 1.00 95.31 665 VAL A N 1
ATOM 5083 C CA . VAL A 1 665 ? 4.049 -2.379 -29.667 1.00 95.31 665 VAL A CA 1
ATOM 5084 C C . VAL A 1 665 ? 3.924 -1.461 -30.883 1.00 95.31 665 VAL A C 1
ATOM 5086 O O . VAL A 1 665 ? 2.884 -1.445 -31.544 1.00 95.31 665 VAL A O 1
ATOM 5089 N N . ARG A 1 666 ? 4.991 -0.736 -31.210 1.00 95.62 666 ARG A N 1
ATOM 5090 C CA . ARG A 1 666 ? 5.088 0.181 -32.349 1.00 95.62 666 ARG A CA 1
ATOM 5091 C C . ARG A 1 666 ? 5.527 -0.561 -33.601 1.00 95.62 666 ARG A C 1
ATOM 5093 O O . ARG A 1 666 ? 6.700 -0.599 -33.949 1.00 95.62 666 ARG A O 1
ATOM 5100 N N . ARG A 1 667 ? 4.560 -1.175 -34.287 1.00 93.25 667 ARG A N 1
ATOM 5101 C CA . ARG A 1 667 ? 4.793 -1.896 -35.558 1.00 93.25 667 ARG A CA 1
ATOM 5102 C C . ARG A 1 667 ? 5.141 -0.970 -36.725 1.00 93.25 667 ARG A C 1
ATOM 5104 O O . ARG A 1 667 ? 5.601 -1.435 -37.759 1.00 93.25 667 ARG A O 1
ATOM 5111 N N . ASP A 1 668 ? 4.880 0.320 -36.559 1.00 93.38 668 ASP A N 1
ATOM 5112 C CA . ASP A 1 668 ? 5.186 1.391 -37.501 1.00 93.38 668 ASP A CA 1
ATOM 5113 C C . ASP A 1 668 ? 6.628 1.909 -37.384 1.00 93.38 668 ASP A C 1
ATOM 5115 O O . ASP A 1 668 ? 7.036 2.735 -38.198 1.00 93.38 668 ASP A O 1
ATOM 5119 N N . LYS A 1 669 ? 7.402 1.434 -36.396 1.00 94.12 669 LYS A N 1
ATOM 5120 C CA . LYS A 1 669 ? 8.783 1.862 -36.160 1.00 94.12 669 LYS A CA 1
ATOM 5121 C C . LYS A 1 669 ? 9.768 0.706 -36.258 1.00 94.12 669 LYS A C 1
ATOM 5123 O O . LYS A 1 669 ? 9.587 -0.341 -35.643 1.00 94.12 669 LYS A O 1
ATOM 5128 N N . ALA A 1 670 ? 10.855 0.939 -36.986 1.00 93.88 670 ALA A N 1
ATOM 5129 C CA . ALA A 1 670 ? 12.042 0.101 -36.920 1.00 93.88 670 ALA A CA 1
ATOM 5130 C C . ALA A 1 670 ? 12.860 0.429 -35.662 1.00 93.88 670 ALA A C 1
ATOM 5132 O O . ALA A 1 670 ? 12.819 1.545 -35.150 1.00 93.88 670 ALA A O 1
ATOM 5133 N N . VAL A 1 671 ? 13.667 -0.527 -35.208 1.00 93.75 671 VAL A N 1
ATOM 5134 C CA . VAL A 1 671 ? 14.533 -0.405 -34.022 1.00 93.75 671 VAL A CA 1
ATOM 5135 C C . VAL A 1 671 ? 15.459 0.812 -34.082 1.00 93.75 671 VAL A C 1
ATOM 5137 O O . VAL A 1 671 ? 15.617 1.517 -33.092 1.00 93.75 671 VAL A O 1
ATOM 5140 N N . VAL A 1 672 ? 15.991 1.123 -35.265 1.00 92.75 672 VAL A N 1
ATOM 5141 C CA . VAL A 1 672 ? 16.849 2.301 -35.489 1.00 92.75 672 VAL A CA 1
ATOM 5142 C C . VAL A 1 672 ? 16.110 3.643 -35.366 1.00 92.75 672 VAL A C 1
ATOM 5144 O O . VAL A 1 672 ? 16.740 4.693 -35.346 1.00 92.75 672 VAL A O 1
ATOM 5147 N N . GLN A 1 673 ? 14.773 3.620 -35.311 1.00 92.62 673 GLN A N 1
ATOM 5148 C CA . GLN A 1 673 ? 13.896 4.785 -35.124 1.00 92.62 673 GLN A CA 1
ATOM 5149 C C . GLN A 1 673 ? 13.369 4.899 -33.684 1.00 92.62 673 GLN A C 1
ATOM 5151 O O . GLN A 1 673 ? 12.458 5.696 -33.419 1.00 92.62 673 GLN A O 1
ATOM 5156 N N . ALA A 1 674 ? 13.882 4.071 -32.769 1.00 94.19 674 ALA A N 1
ATOM 5157 C CA . ALA A 1 674 ? 13.629 4.218 -31.345 1.00 94.19 674 ALA A CA 1
ATOM 5158 C C . ALA A 1 674 ? 14.125 5.583 -30.846 1.00 94.19 674 ALA A C 1
ATOM 5160 O O . ALA A 1 674 ? 14.949 6.239 -31.486 1.00 94.19 674 ALA A O 1
ATOM 5161 N N . THR A 1 675 ? 13.609 6.015 -29.698 1.00 94.06 675 THR A N 1
ATOM 5162 C CA . THR A 1 675 ? 14.071 7.227 -29.027 1.00 94.06 675 THR A CA 1
ATOM 5163 C C . THR A 1 675 ? 15.584 7.161 -28.841 1.00 94.06 675 THR A C 1
ATOM 5165 O O . THR A 1 675 ? 16.102 6.145 -28.368 1.00 94.06 675 THR A O 1
ATOM 5168 N N . SER A 1 676 ? 16.278 8.236 -29.214 1.00 91.75 676 SER A N 1
ATOM 5169 C CA . SER A 1 676 ? 17.733 8.315 -29.118 1.00 91.75 676 SER A CA 1
ATOM 5170 C C . SER A 1 676 ? 18.218 8.789 -27.752 1.00 91.75 676 SER A C 1
ATOM 5172 O O . SER A 1 676 ? 17.456 9.334 -26.945 1.00 91.75 676 SER A O 1
ATOM 5174 N N . ASP A 1 677 ? 19.509 8.587 -27.494 1.00 87.31 677 ASP A N 1
ATOM 5175 C CA . ASP A 1 677 ? 20.153 9.055 -26.268 1.00 87.31 677 ASP A CA 1
ATOM 5176 C C . ASP A 1 677 ? 20.080 10.584 -26.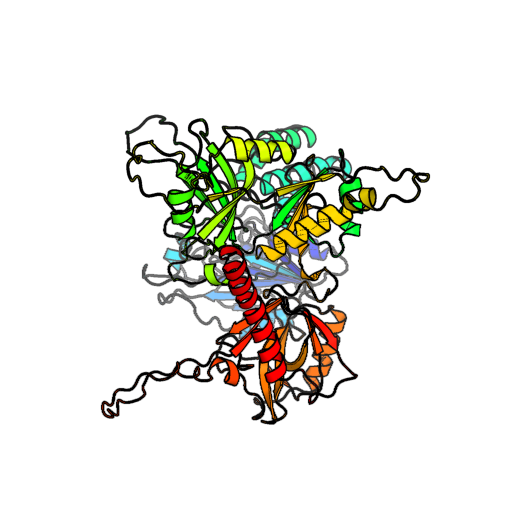128 1.00 87.31 677 ASP A C 1
ATOM 5178 O O . ASP A 1 677 ? 19.697 11.101 -25.079 1.00 87.31 677 ASP A O 1
ATOM 5182 N N . ASP A 1 678 ? 20.317 11.303 -27.225 1.00 86.19 678 ASP A N 1
ATOM 5183 C CA . ASP A 1 678 ? 20.223 12.762 -27.326 1.00 86.19 678 ASP A CA 1
ATOM 5184 C C . ASP A 1 678 ? 18.813 13.271 -27.012 1.00 86.19 678 ASP A C 1
ATOM 5186 O O . ASP A 1 678 ? 18.646 14.280 -26.323 1.00 86.19 678 ASP A O 1
ATOM 5190 N N . GLN A 1 679 ? 17.782 12.571 -27.498 1.00 87.38 679 GLN A N 1
ATOM 5191 C CA . GLN A 1 679 ? 16.388 12.913 -27.218 1.00 87.38 679 GLN A CA 1
ATOM 5192 C C . GLN A 1 679 ? 16.070 12.730 -25.734 1.00 87.38 679 GLN A C 1
ATOM 5194 O O . GLN A 1 679 ? 15.459 13.607 -25.127 1.00 87.38 679 GLN A O 1
ATOM 5199 N N . LEU A 1 680 ? 16.523 11.631 -25.122 1.00 86.88 680 LEU A N 1
ATOM 5200 C CA . LEU A 1 680 ? 16.366 11.402 -23.684 1.00 86.88 680 LEU A CA 1
ATOM 5201 C C . LEU A 1 680 ? 17.103 12.449 -22.846 1.00 86.88 680 LEU A C 1
ATOM 5203 O O . LEU A 1 680 ? 16.547 12.949 -21.866 1.00 86.88 680 LEU A O 1
ATOM 5207 N N . ALA A 1 681 ? 18.334 12.790 -23.224 1.00 84.38 681 ALA A N 1
ATOM 5208 C CA . ALA A 1 681 ? 19.117 13.817 -22.555 1.00 84.38 681 ALA A CA 1
ATOM 5209 C C . ALA A 1 681 ? 18.452 15.194 -22.674 1.00 84.38 681 ALA A C 1
ATOM 5211 O O . ALA A 1 681 ? 18.358 15.900 -21.674 1.00 84.38 681 ALA A O 1
ATOM 5212 N N . SER A 1 682 ? 17.925 15.540 -23.851 1.00 83.56 682 SER A N 1
ATOM 5213 C CA . SER A 1 682 ? 17.192 16.791 -24.082 1.00 83.56 682 SER A CA 1
ATOM 5214 C C . SER A 1 682 ? 15.926 16.855 -23.230 1.00 83.56 682 SER A C 1
ATOM 5216 O O . SER A 1 682 ? 15.753 17.808 -22.482 1.00 83.56 682 SER A O 1
ATOM 5218 N N . LEU A 1 683 ? 15.111 15.792 -23.219 1.00 82.56 683 LEU A N 1
ATOM 5219 C CA . LEU A 1 683 ? 13.922 15.701 -22.361 1.00 82.56 683 LEU A CA 1
ATOM 5220 C C . LEU A 1 683 ? 14.269 15.842 -20.872 1.00 82.56 683 LEU A C 1
ATOM 5222 O O . LEU A 1 683 ? 13.544 16.484 -20.112 1.00 82.56 683 LEU A O 1
ATOM 5226 N N . TYR A 1 684 ? 15.387 15.251 -20.439 1.00 81.56 684 TYR A N 1
ATOM 5227 C CA . TYR A 1 684 ? 15.871 15.422 -19.075 1.00 81.56 684 TYR A CA 1
ATOM 5228 C C . TYR A 1 684 ? 16.323 16.864 -18.817 1.00 81.56 684 TYR A C 1
ATOM 5230 O O . TYR A 1 684 ? 15.922 17.442 -17.814 1.00 81.56 684 TYR A O 1
ATOM 5238 N N . LEU A 1 685 ? 17.120 17.473 -19.693 1.00 78.44 685 LEU A N 1
ATOM 5239 C CA . LEU A 1 685 ? 17.602 18.845 -19.524 1.00 78.44 685 LEU A CA 1
ATOM 5240 C C . LEU A 1 685 ? 16.463 19.864 -19.551 1.00 78.44 685 LEU A C 1
ATOM 5242 O O . LEU A 1 685 ? 16.461 20.741 -18.697 1.00 78.44 685 LEU A O 1
ATOM 5246 N N . ASP A 1 686 ? 15.470 19.696 -20.421 1.00 70.56 686 ASP A N 1
ATOM 5247 C CA . ASP A 1 686 ? 14.263 20.530 -20.475 1.00 70.56 686 ASP A CA 1
ATOM 5248 C C . ASP A 1 686 ? 13.446 20.426 -19.182 1.00 70.56 686 ASP A C 1
ATOM 5250 O O . ASP A 1 686 ? 12.907 21.416 -18.679 1.00 70.56 686 ASP A O 1
ATOM 5254 N N . SER A 1 687 ? 13.417 19.234 -18.572 1.00 65.44 687 SER A N 1
ATOM 5255 C CA . SER A 1 687 ? 12.851 19.063 -17.231 1.00 65.44 687 SER A CA 1
ATOM 5256 C C . SER A 1 687 ? 13.660 19.809 -16.155 1.00 65.44 687 SER A C 1
ATOM 5258 O O . SER A 1 687 ? 13.109 20.233 -15.151 1.00 65.44 687 SER A O 1
ATOM 5260 N N . GLN A 1 688 ? 14.965 20.030 -16.344 1.00 62.25 688 GLN A N 1
ATOM 5261 C CA . GLN A 1 688 ? 15.794 20.772 -15.385 1.00 62.25 688 GLN A CA 1
ATOM 5262 C C . GLN A 1 688 ? 15.794 22.291 -15.634 1.00 62.25 688 GLN A C 1
ATOM 5264 O O . GLN A 1 688 ? 15.785 23.065 -14.680 1.00 62.25 688 GLN A O 1
ATOM 5269 N N . THR A 1 689 ? 15.804 22.749 -16.887 1.00 53.44 689 THR A N 1
ATOM 5270 C CA . THR A 1 689 ? 15.850 24.176 -17.250 1.00 53.44 689 THR A CA 1
ATOM 5271 C C . THR A 1 689 ? 14.541 24.889 -16.959 1.00 53.44 689 THR A C 1
ATOM 5273 O O . THR A 1 689 ? 14.591 26.032 -16.517 1.00 53.44 689 THR A O 1
ATOM 5276 N N . ASN A 1 690 ? 13.392 24.219 -17.082 1.00 48.38 690 ASN A N 1
ATOM 5277 C CA . ASN A 1 690 ? 12.115 24.765 -16.610 1.00 48.38 690 ASN A CA 1
ATOM 5278 C C . ASN A 1 690 ? 12.072 24.973 -15.084 1.00 48.38 690 ASN A C 1
ATOM 5280 O O . ASN A 1 690 ? 11.303 25.806 -14.610 1.00 48.38 690 ASN A O 1
ATOM 5284 N N . ASN A 1 691 ? 12.932 24.290 -14.317 1.00 40.91 691 ASN A N 1
ATOM 5285 C CA . ASN A 1 691 ? 13.104 24.574 -12.889 1.00 40.91 691 ASN A CA 1
ATOM 5286 C C . ASN A 1 691 ? 14.020 25.792 -12.641 1.00 40.91 691 ASN A C 1
ATOM 5288 O O . ASN A 1 691 ? 13.848 26.471 -11.635 1.00 40.91 691 ASN A O 1
ATOM 5292 N N . LEU A 1 692 ? 14.963 26.094 -13.549 1.00 32.88 692 LEU A N 1
ATOM 5293 C CA . LEU A 1 692 ? 15.944 27.193 -13.435 1.00 32.88 692 LEU A CA 1
ATOM 5294 C C . LEU A 1 692 ? 15.455 28.534 -14.017 1.00 32.88 692 LEU A C 1
ATOM 5296 O O . LEU A 1 692 ? 15.740 29.589 -13.452 1.00 32.88 692 LEU A O 1
ATOM 5300 N N . SER A 1 693 ? 14.717 28.528 -15.132 1.00 30.67 693 SER A N 1
ATOM 5301 C CA . SER A 1 693 ? 14.174 29.745 -15.761 1.00 30.67 693 SER A CA 1
ATOM 5302 C C . SER A 1 693 ? 13.128 30.432 -14.874 1.00 30.67 693 SER A C 1
ATOM 5304 O O . SER A 1 693 ? 13.093 31.658 -14.797 1.00 30.67 693 SER A O 1
ATOM 5306 N N . MET A 1 694 ? 12.359 29.657 -14.105 1.00 34.59 694 MET A N 1
ATOM 5307 C CA . MET A 1 694 ? 11.438 30.157 -13.075 1.00 34.59 694 MET A CA 1
ATOM 5308 C C . MET A 1 694 ? 12.156 30.785 -11.868 1.00 34.59 694 MET A C 1
ATOM 5310 O O . MET A 1 694 ? 11.620 31.704 -11.249 1.00 34.59 694 MET A O 1
ATOM 5314 N N . THR A 1 695 ? 13.381 30.354 -11.538 1.00 32.69 695 THR A N 1
ATOM 5315 C CA . THR A 1 695 ? 14.186 30.985 -10.475 1.00 32.69 695 THR A CA 1
ATOM 5316 C C . THR A 1 695 ? 14.653 32.382 -10.888 1.00 32.69 695 THR A C 1
ATOM 5318 O O . THR A 1 695 ? 14.616 33.303 -10.079 1.00 32.69 695 THR A O 1
ATOM 5321 N N . ILE A 1 696 ? 15.033 32.559 -12.158 1.00 32.72 696 ILE A N 1
ATOM 5322 C CA . ILE A 1 696 ? 15.538 33.835 -12.689 1.00 32.72 696 ILE A CA 1
ATOM 5323 C C . ILE A 1 696 ? 14.394 34.844 -12.893 1.00 32.72 696 ILE A C 1
ATOM 5325 O O . ILE A 1 696 ? 14.540 36.011 -12.535 1.00 32.72 696 ILE A O 1
ATOM 5329 N N . ILE A 1 697 ? 13.225 34.403 -13.375 1.00 34.19 697 ILE A N 1
ATOM 5330 C CA . ILE A 1 697 ? 12.051 35.281 -13.556 1.00 34.19 697 ILE A CA 1
ATOM 5331 C C . ILE A 1 697 ? 11.508 35.789 -12.203 1.00 34.19 697 ILE A C 1
ATOM 5333 O O . ILE A 1 697 ? 11.087 36.942 -12.096 1.00 34.19 697 ILE A O 1
ATOM 5337 N N . ASN A 1 698 ? 11.573 34.975 -11.142 1.00 34.69 698 ASN A N 1
ATOM 5338 C CA . ASN A 1 698 ? 11.176 35.396 -9.791 1.00 34.69 698 ASN A CA 1
ATOM 5339 C C . ASN A 1 698 ? 12.164 36.374 -9.125 1.00 34.69 698 ASN A C 1
ATOM 5341 O O . ASN A 1 698 ? 11.762 37.111 -8.221 1.00 34.69 698 ASN A O 1
ATOM 5345 N N . ASP A 1 699 ? 13.427 36.407 -9.559 1.00 32.28 699 ASP A N 1
ATOM 5346 C CA . ASP A 1 699 ? 14.426 37.368 -9.070 1.00 32.28 699 ASP A CA 1
ATOM 5347 C C . ASP A 1 699 ? 14.311 38.733 -9.773 1.00 32.28 699 ASP A C 1
ATOM 5349 O O . ASP A 1 699 ? 14.470 39.770 -9.122 1.00 32.28 699 ASP A O 1
ATOM 5353 N N . ASP A 1 700 ? 13.943 38.762 -11.059 1.00 30.72 700 ASP A N 1
ATOM 5354 C CA . ASP A 1 700 ? 13.697 40.017 -11.785 1.00 30.72 700 ASP A CA 1
ATOM 5355 C C . ASP A 1 700 ? 12.391 40.703 -11.346 1.00 30.72 700 ASP A C 1
ATOM 5357 O O . ASP A 1 700 ? 12.349 41.929 -11.225 1.00 30.72 700 ASP A O 1
ATOM 5361 N N . HIS A 1 701 ? 11.352 39.945 -10.970 1.00 36.53 701 HIS A N 1
ATOM 5362 C CA . HIS A 1 701 ? 10.131 40.522 -10.386 1.00 36.53 701 HIS A CA 1
ATOM 5363 C C . HIS A 1 701 ? 10.295 41.041 -8.947 1.00 36.53 701 HIS A C 1
ATOM 5365 O O . HIS A 1 701 ? 9.441 41.788 -8.476 1.00 36.53 701 HIS A O 1
ATOM 5371 N N . LYS A 1 702 ? 11.387 40.704 -8.249 1.00 35.59 702 LYS A N 1
ATOM 5372 C CA . LYS A 1 702 ? 11.742 41.305 -6.948 1.00 35.59 702 LYS A CA 1
ATOM 5373 C C . LYS A 1 702 ? 12.635 42.544 -7.072 1.00 35.59 702 LYS A C 1
ATOM 5375 O O . LYS A 1 702 ? 12.901 43.192 -6.059 1.00 35.59 702 LYS A O 1
ATOM 5380 N N . ARG A 1 703 ? 13.107 42.878 -8.280 1.00 34.06 703 ARG A N 1
ATOM 5381 C CA . ARG A 1 703 ? 13.945 44.060 -8.556 1.00 34.06 703 ARG A CA 1
ATOM 5382 C C . ARG A 1 703 ? 13.208 45.209 -9.256 1.00 34.06 703 ARG A C 1
ATOM 5384 O O . ARG A 1 703 ? 13.851 46.224 -9.530 1.00 34.06 703 ARG A O 1
ATOM 5391 N N . HIS A 1 704 ? 11.898 45.093 -9.484 1.00 30.19 704 HIS A N 1
ATOM 5392 C CA . HIS A 1 704 ? 11.054 46.177 -9.995 1.00 30.19 704 HIS A CA 1
ATOM 5393 C C . HIS A 1 704 ? 9.983 46.624 -9.008 1.00 30.19 704 HIS A C 1
ATOM 5395 O O . HIS A 1 704 ? 9.296 45.748 -8.440 1.00 30.19 704 HIS A O 1
#

pLDDT: mean 76.85, std 20.82, range [24.31, 98.5]

Organism: Aphanomyces astaci (NCBI:txid112090)

Radius of gyration: 31.4 Å; chains: 1; bounding box: 84×99×78 Å

Foldseek 3Di:
DAAEAEDPDDALLQAPVCQAPVFRSDDPHDHNVLVVVQVVVCVDPQFQAEEEEEEAQEDSRRNCRRQPPPLRYAYEYEHAADCPDPPNDFDQDDDRRYGGHHDYQPQQQPPPPPPCVGPPVSCVVSVGNYYYYHHYPCCACPRPSNVVRNHPDNVHGNPPDPPPPCPLNPDDLLNVLQVVLCVLDDPPDDPVQSVLLSVLSVQLCQQAVDVVVSVVQSVVCSPPDGSVRSSVSSNVPRFHDFPGDHFDEAADEDQDLVVLLVLLQVDPQSKKKKFQAAQAWKKKKKWAADDDDDDDDDPDGIDIWMATNRRHTDDCPDPVNVLCVPAPVVQFDPPFRIWIWIWGKFFFDPDPVRQTDHHVLVVDPDDTQIATATQFTQDTDNDGQQQFFRQVRRVVVVVGGDFDDPDPDPDDPDDDDDDCPPPDPRRYHYTDIDMAHSDDPPPVPDDDDPVVVCRHSSNVQVVSQLVSVVSVTQGIWIANRGGGHRRPDHDSRTHDYGPLSDQDDVVRCQLQFQNFWFWWWFFFFAQDDRVRNVFGQKTWTFFAAPVLRATWTAEIERAQDDPVRRRVVRVVQVVFWDPDRDPSYDFDPPPVPDGPTTGDGFWIFTKGFGHKDKALGIGQLLCVVPDDDDDDPDDDDDDDDDDDDPDDPDRRIHIYGHPIHTHDIPPVDDSNRGHHSVNNNVSNVSSVVSVVVVVVVVVVVVVD

Secondary structure (DSSP, 8-state):
--EEEE--S--TT--TTSS-SSS---SS--S-HHHHHHHHHTTSTT---EEEEEESSS--HHHHHHHTT-TTEEEEEEEE--TTSTT----SEEETTEEEEEE---SS-S-----TTTHHHHHHHH--SEEEEEE-STTSTTSTTHHHHS-S-TTS---S----S----S--HHHHHHHHHHHTS-TT--HHHHHHHHHHHHHHHHHS--HHHHHHHHHTTTT-SSHHHHHHHHHHH----TTS--PPPEEEE-S-HHHHHHHHTTSTT-EEEEEEE-SSEEEEEEEEPPP--SS-------EEEEEETTSPBPPTTSHHHHHHHHHTGGGB-TT-SEEEEEEEEEEE-SSTT--EE-HHHHTSSS---EEEEEEEEEEETTEE-TTS-HHHHHHHHHHHB-PPP-------TTPPPPP--------EEEPPEEEEE------TT----TTTGGG-HHHHHHHHHHHHHHTT--EEEEEETTPPP-TT-EEEEEEEEEGGGS---TT---TTS--SPEEEEEEEEEE--GGGTTSEEEEEEEEE-TTT--EEEEEEE--S--HHHHHHHHHHHHTTEESS--TTEE----GGG--SEEE-----EEEE-SEEEEESS--TTHHHHTSPPPPPSP-------------------EEEEES-EEEEE-TT--GGGSPPHHHHHHHHHHHHHHHHHHHHHHHHTT--